Protein AF-A0A1E1W643-F1 (afdb_monomer_lite)

Organism: Pectinophora gossypiella (NCBI:txid13191)

Radius of gyration: 30.02 Å; chains: 1; bounding box: 104×53×62 Å

pLDDT: mean 80.23, std 20.58, range [26.25, 98.81]

Structure (mmCIF, N/CA/C/O backbone):
data_AF-A0A1E1W643-F1
#
_entry.id   AF-A0A1E1W643-F1
#
loop_
_atom_site.group_PDB
_atom_site.id
_atom_site.type_symbol
_atom_site.label_atom_id
_atom_site.label_alt_id
_atom_site.label_comp_id
_atom_site.label_asym_id
_atom_site.label_entity_id
_atom_site.label_seq_id
_atom_site.pdbx_PDB_ins_code
_atom_site.Cartn_x
_atom_site.Cartn_y
_atom_site.Cartn_z
_atom_site.occupancy
_atom_site.B_iso_or_equiv
_atom_site.auth_seq_id
_atom_site.auth_comp_id
_atom_site.auth_asym_id
_atom_site.auth_atom_id
_atom_site.pdbx_PDB_model_num
ATOM 1 N N . ASP A 1 1 ? 36.097 -15.805 -42.726 1.00 44.22 1 ASP A N 1
ATOM 2 C CA . ASP A 1 1 ? 37.168 -16.412 -41.909 1.00 44.22 1 ASP A CA 1
ATOM 3 C C . ASP A 1 1 ? 37.050 -15.956 -40.469 1.00 44.22 1 ASP A C 1
ATOM 5 O O . ASP A 1 1 ? 37.428 -14.843 -40.125 1.00 44.22 1 ASP A O 1
ATOM 9 N N . GLY A 1 2 ? 36.345 -16.757 -39.669 1.00 66.25 2 GLY A N 1
ATOM 10 C CA . GLY A 1 2 ? 35.825 -16.340 -38.369 1.00 66.25 2 GLY A CA 1
ATOM 11 C C . GLY A 1 2 ? 36.857 -16.498 -37.264 1.00 66.25 2 GLY A C 1
ATOM 12 O O . GLY A 1 2 ? 37.273 -17.611 -36.954 1.00 66.25 2 GLY A O 1
ATOM 13 N N . PHE A 1 3 ? 37.247 -15.391 -36.643 1.00 76.75 3 PHE A N 1
ATOM 14 C CA . PHE A 1 3 ? 37.913 -15.450 -35.351 1.00 76.75 3 PHE A CA 1
ATOM 15 C C . PHE A 1 3 ? 36.892 -15.784 -34.260 1.00 76.75 3 PHE A C 1
ATOM 17 O O . PHE A 1 3 ? 35.778 -15.256 -34.247 1.00 76.75 3 PHE A O 1
ATOM 24 N N . TYR A 1 4 ? 37.285 -16.630 -33.315 1.00 79.50 4 TYR A N 1
ATOM 25 C CA . TYR A 1 4 ? 36.466 -17.003 -32.168 1.00 79.50 4 TYR A CA 1
ATOM 26 C C . TYR A 1 4 ? 36.855 -16.140 -30.974 1.00 79.50 4 TYR A C 1
ATOM 28 O O . TYR A 1 4 ? 38.038 -15.990 -30.673 1.00 79.50 4 TYR A O 1
ATOM 36 N N . HIS A 1 5 ? 35.867 -15.575 -30.293 1.00 80.25 5 HIS A N 1
ATOM 37 C CA . HIS A 1 5 ? 36.088 -14.706 -29.145 1.00 80.25 5 HIS A CA 1
ATOM 38 C C . HIS A 1 5 ? 35.691 -15.456 -27.877 1.00 80.25 5 HIS A C 1
ATOM 40 O O . HIS A 1 5 ? 34.557 -15.921 -27.767 1.00 80.25 5 HIS A O 1
ATOM 46 N N . LEU A 1 6 ? 36.612 -15.570 -26.922 1.00 79.56 6 LEU A N 1
ATOM 47 C CA . LEU A 1 6 ? 36.316 -16.064 -25.580 1.00 79.56 6 LEU A CA 1
ATOM 48 C C . LEU A 1 6 ? 36.369 -14.900 -24.605 1.00 79.56 6 LEU A C 1
ATOM 50 O O . LEU A 1 6 ? 37.399 -14.235 -24.509 1.00 79.56 6 LEU A O 1
ATOM 54 N N . PHE A 1 7 ? 35.286 -14.672 -23.873 1.00 80.12 7 PHE A N 1
ATOM 55 C CA . PHE A 1 7 ? 35.325 -13.791 -22.715 1.00 80.12 7 PHE A CA 1
ATOM 56 C C . PHE A 1 7 ? 35.733 -14.606 -21.490 1.00 80.12 7 PHE A C 1
ATOM 58 O O . PHE A 1 7 ? 34.976 -15.468 -21.045 1.00 80.12 7 PHE A O 1
ATOM 65 N N . ASP A 1 8 ? 36.919 -14.331 -20.956 1.00 71.75 8 ASP A N 1
ATOM 66 C CA . ASP A 1 8 ? 37.359 -14.886 -19.680 1.00 71.75 8 ASP A CA 1
ATOM 67 C C . ASP A 1 8 ? 36.851 -13.948 -18.562 1.00 71.75 8 ASP A C 1
ATOM 69 O O . ASP A 1 8 ? 37.285 -12.791 -18.491 1.00 71.75 8 ASP A O 1
ATOM 73 N N . PRO A 1 9 ? 35.911 -14.388 -17.699 1.00 63.81 9 PRO A N 1
ATOM 74 C CA . PRO A 1 9 ? 35.502 -13.602 -16.539 1.00 63.81 9 PRO A CA 1
ATOM 75 C C . PRO A 1 9 ? 36.651 -13.527 -15.521 1.00 63.81 9 PRO A C 1
ATOM 77 O O . PRO A 1 9 ? 37.613 -14.289 -15.607 1.00 63.81 9 PRO A O 1
ATOM 80 N N . TYR A 1 10 ? 36.542 -12.624 -14.539 1.00 61.66 10 TYR A N 1
ATOM 81 C CA . TYR A 1 10 ? 37.538 -12.468 -13.472 1.00 61.66 10 TYR A CA 1
ATOM 82 C C . TYR A 1 10 ? 37.995 -13.816 -12.908 1.00 61.66 10 TYR A C 1
ATOM 84 O O . TYR A 1 10 ? 37.166 -14.694 -12.637 1.00 61.66 10 TYR A O 1
ATOM 92 N N . ALA A 1 11 ? 39.305 -13.955 -12.692 1.00 56.81 11 ALA A N 1
ATOM 93 C CA . ALA A 1 11 ? 39.832 -15.099 -11.969 1.00 56.81 11 ALA A CA 1
ATOM 94 C C . ALA A 1 11 ? 39.108 -15.209 -10.611 1.00 56.81 11 ALA A C 1
ATOM 96 O O . ALA A 1 11 ? 38.920 -14.189 -9.937 1.00 56.81 11 ALA A O 1
ATOM 97 N N . PRO A 1 12 ? 38.653 -16.410 -10.206 1.00 51.91 12 PRO A N 1
ATOM 98 C CA . PRO A 1 12 ? 38.081 -16.583 -8.880 1.00 51.91 12 PRO A CA 1
ATOM 99 C C . PRO A 1 12 ? 39.115 -16.136 -7.835 1.00 51.91 12 PRO A C 1
ATOM 101 O O . PRO A 1 12 ? 40.306 -16.406 -8.025 1.00 51.91 12 PRO A O 1
ATOM 104 N N . PRO A 1 13 ? 38.694 -15.447 -6.759 1.00 48.62 13 PRO A N 1
ATOM 105 C CA . PRO A 1 13 ? 39.623 -15.007 -5.729 1.00 48.62 13 PRO A CA 1
ATOM 106 C C . PRO A 1 13 ? 40.411 -16.217 -5.193 1.00 48.62 13 PRO A C 1
ATOM 108 O O . PRO A 1 13 ? 39.816 -17.286 -5.015 1.00 48.62 13 PRO A O 1
ATOM 111 N N . PRO A 1 14 ? 41.731 -16.090 -4.967 1.00 55.53 14 PRO A N 1
ATOM 112 C CA . PRO A 1 14 ? 42.546 -17.164 -4.424 1.00 55.53 14 PRO A CA 1
ATOM 113 C C . PRO A 1 14 ? 41.982 -17.623 -3.079 1.00 55.53 14 PRO A C 1
ATOM 115 O O . PRO A 1 14 ? 41.661 -16.803 -2.222 1.00 55.53 14 PRO A O 1
ATOM 118 N N . GLU A 1 15 ? 41.901 -18.936 -2.879 1.00 53.50 15 GLU A N 1
ATOM 119 C CA . GLU A 1 15 ? 41.430 -19.527 -1.618 1.00 53.50 15 GLU A CA 1
ATOM 120 C C . GLU A 1 15 ? 42.403 -19.264 -0.445 1.00 53.50 15 GLU A C 1
ATOM 122 O O . GLU A 1 15 ? 42.010 -19.369 0.713 1.00 53.50 15 GLU A O 1
ATOM 127 N N . ASP A 1 16 ? 43.652 -18.865 -0.736 1.00 64.62 16 ASP A N 1
ATOM 128 C CA . ASP A 1 16 ? 44.681 -18.497 0.246 1.00 64.62 16 ASP A CA 1
ATOM 129 C C . ASP A 1 16 ? 44.949 -16.971 0.245 1.00 64.62 16 ASP A C 1
ATOM 131 O O . ASP A 1 16 ? 45.437 -16.429 -0.758 1.00 64.62 16 ASP A O 1
ATOM 135 N N . PRO A 1 17 ? 44.729 -16.266 1.373 1.00 51.91 17 PRO A N 1
ATOM 136 C CA . PRO A 1 17 ? 45.036 -14.841 1.529 1.00 51.91 17 PRO A CA 1
ATOM 137 C C . PRO A 1 17 ? 46.489 -14.461 1.191 1.00 51.91 17 PRO A C 1
ATOM 139 O O . PRO A 1 17 ? 46.752 -13.345 0.740 1.00 51.91 17 PRO A O 1
ATOM 142 N N . LYS A 1 18 ? 47.454 -15.378 1.362 1.00 58.06 18 LYS A N 1
ATOM 143 C CA . LYS A 1 18 ? 48.870 -15.131 1.031 1.00 58.06 18 LYS A CA 1
ATOM 144 C C . LYS A 1 18 ? 49.140 -15.146 -0.476 1.00 58.06 18 LYS A C 1
ATOM 146 O O . LYS A 1 18 ? 50.116 -14.541 -0.924 1.00 58.06 18 LYS A O 1
ATOM 151 N N . ALA A 1 19 ? 48.290 -15.810 -1.262 1.00 55.81 19 ALA A N 1
ATOM 152 C CA . ALA A 1 19 ? 48.378 -15.824 -2.719 1.00 55.81 19 ALA A CA 1
ATOM 153 C C . ALA A 1 19 ? 47.839 -14.521 -3.335 1.00 55.81 19 ALA A C 1
ATOM 155 O O . ALA A 1 19 ? 48.424 -14.027 -4.300 1.00 55.81 19 ALA A O 1
ATOM 156 N N . GLN A 1 20 ? 46.810 -13.913 -2.730 1.00 54.91 20 GLN A N 1
ATOM 157 C CA . GLN A 1 20 ? 46.286 -12.604 -3.142 1.00 54.91 20 GLN A CA 1
ATOM 158 C C . GLN A 1 20 ? 47.345 -11.499 -2.986 1.00 54.91 20 GLN A C 1
ATOM 160 O O . GLN A 1 20 ? 47.616 -10.770 -3.934 1.00 54.91 20 GLN A O 1
ATOM 165 N N . ALA A 1 21 ? 48.070 -11.473 -1.860 1.00 56.88 21 ALA A N 1
ATOM 166 C CA . ALA A 1 21 ? 49.143 -10.498 -1.625 1.00 56.88 21 ALA A CA 1
ATOM 167 C C . ALA A 1 21 ? 50.326 -10.604 -2.616 1.00 56.88 21 ALA A C 1
ATOM 169 O O . ALA A 1 21 ? 51.049 -9.631 -2.837 1.00 56.88 21 ALA A O 1
ATOM 170 N N . LYS A 1 22 ? 50.548 -11.783 -3.219 1.00 55.34 22 LYS A N 1
ATOM 171 C CA . LYS A 1 22 ? 51.541 -11.974 -4.292 1.00 55.34 22 LYS A CA 1
ATOM 172 C C . LYS A 1 22 ? 51.031 -11.486 -5.650 1.00 55.34 22 LYS A C 1
ATOM 174 O O . LYS A 1 22 ? 51.818 -10.924 -6.406 1.00 55.34 22 LYS A O 1
ATOM 179 N N . LEU A 1 23 ? 49.746 -11.687 -5.947 1.00 56.00 23 LEU A N 1
ATOM 180 C CA . LEU A 1 23 ? 49.088 -11.187 -7.160 1.00 56.00 23 LEU A CA 1
ATOM 181 C C . LEU A 1 23 ? 49.020 -9.655 -7.177 1.00 56.00 23 LEU A C 1
ATOM 183 O O . LEU A 1 23 ? 49.352 -9.049 -8.192 1.00 56.00 23 LEU A O 1
ATOM 187 N N . ASP A 1 24 ? 48.705 -9.040 -6.037 1.00 55.34 24 ASP A N 1
ATOM 188 C CA . ASP A 1 24 ? 48.636 -7.581 -5.902 1.00 55.34 24 ASP A CA 1
ATOM 189 C C . ASP A 1 24 ? 50.022 -6.925 -6.069 1.00 55.34 24 ASP A C 1
ATOM 191 O O . ASP A 1 24 ? 50.149 -5.885 -6.715 1.00 55.34 24 ASP A O 1
ATOM 195 N N . LYS A 1 25 ? 51.090 -7.575 -5.576 1.00 54.38 25 LYS A N 1
ATOM 196 C CA . LYS A 1 25 ? 52.481 -7.138 -5.810 1.00 54.38 25 LYS A CA 1
ATOM 197 C C . LYS A 1 25 ? 52.925 -7.291 -7.267 1.00 54.38 25 LYS A C 1
ATOM 199 O O . LYS A 1 25 ? 53.657 -6.441 -7.762 1.00 54.38 25 LYS A O 1
ATOM 204 N N . ALA A 1 26 ? 52.503 -8.355 -7.953 1.00 52.75 26 ALA A N 1
ATOM 205 C CA . ALA A 1 26 ? 52.848 -8.576 -9.358 1.00 52.75 26 ALA A CA 1
ATOM 206 C C . ALA A 1 26 ? 52.145 -7.575 -10.294 1.00 52.75 26 ALA A C 1
ATOM 208 O O . ALA A 1 26 ? 52.757 -7.120 -11.254 1.00 52.75 26 ALA A O 1
ATOM 209 N N . ALA A 1 27 ? 50.902 -7.191 -9.983 1.00 51.94 27 ALA A N 1
ATOM 210 C CA . ALA A 1 27 ? 50.160 -6.180 -10.735 1.00 51.94 27 ALA A CA 1
ATOM 211 C C . ALA A 1 27 ? 50.755 -4.764 -10.586 1.00 51.94 27 ALA A C 1
ATOM 213 O O . ALA A 1 27 ? 50.727 -3.990 -11.536 1.00 51.94 27 ALA A O 1
ATOM 214 N N . GLN A 1 28 ? 51.348 -4.440 -9.429 1.00 47.69 28 GLN A N 1
ATOM 215 C CA . GLN A 1 28 ? 52.040 -3.159 -9.219 1.00 47.69 28 GLN A CA 1
ATOM 216 C C . GLN A 1 28 ? 53.379 -3.061 -9.964 1.00 47.69 28 GLN A C 1
ATOM 218 O O . GLN A 1 28 ? 53.749 -1.975 -10.396 1.00 47.69 28 GLN A O 1
ATOM 223 N N . MET A 1 29 ? 54.095 -4.174 -10.166 1.00 45.16 29 MET A N 1
ATOM 224 C CA . MET A 1 29 ? 55.372 -4.162 -10.900 1.00 45.16 29 MET A CA 1
ATOM 225 C C . MET A 1 29 ? 55.193 -4.002 -12.419 1.00 45.16 29 MET A C 1
ATOM 227 O O . MET A 1 29 ? 56.068 -3.445 -13.075 1.00 45.16 29 MET A O 1
ATOM 231 N N . THR A 1 30 ? 54.065 -4.444 -12.986 1.00 45.22 30 THR A N 1
ATOM 232 C CA . THR A 1 30 ? 53.795 -4.314 -14.430 1.00 45.22 30 THR A CA 1
ATOM 233 C C . THR A 1 30 ? 53.451 -2.891 -14.879 1.00 45.22 30 THR A C 1
ATOM 235 O O . THR A 1 30 ? 53.622 -2.582 -16.056 1.00 45.22 30 THR A O 1
ATOM 238 N N . ASP A 1 31 ? 53.016 -2.014 -13.969 1.00 39.12 31 ASP A N 1
ATOM 239 C CA . ASP A 1 31 ? 52.722 -0.613 -14.302 1.00 39.12 31 ASP A CA 1
ATOM 240 C C . ASP A 1 31 ? 53.993 0.261 -14.347 1.00 39.12 31 ASP A C 1
ATOM 242 O O . ASP A 1 31 ? 54.067 1.185 -15.164 1.00 39.12 31 ASP A O 1
ATOM 246 N N . ASP A 1 32 ? 55.028 -0.063 -13.560 1.00 36.59 32 ASP A N 1
ATOM 247 C CA . ASP A 1 32 ? 56.282 0.710 -13.506 1.00 36.59 32 ASP A CA 1
ATOM 248 C C . ASP A 1 32 ? 57.218 0.460 -14.709 1.00 36.59 32 ASP A C 1
ATOM 250 O O . ASP A 1 32 ? 57.931 1.373 -15.133 1.00 36.59 32 ASP A O 1
ATOM 254 N N . GLU A 1 33 ? 57.176 -0.718 -15.346 1.00 34.72 33 GLU A N 1
ATOM 255 C CA . GLU A 1 33 ? 57.977 -0.998 -16.556 1.00 34.72 33 GLU A CA 1
ATOM 256 C C . GLU A 1 33 ? 57.458 -0.277 -17.817 1.00 34.72 33 GLU A C 1
ATOM 258 O O . GLU A 1 33 ? 58.178 -0.150 -18.807 1.00 34.72 33 GLU A O 1
ATOM 263 N N . SER A 1 34 ? 56.243 0.285 -17.788 1.00 36.56 34 SER A N 1
ATOM 264 C CA . SER A 1 34 ? 55.671 1.011 -18.933 1.00 36.56 34 SER A CA 1
ATOM 265 C C . SER A 1 34 ? 56.217 2.439 -19.127 1.00 36.56 34 SER A C 1
ATOM 267 O O . SER A 1 34 ? 55.858 3.108 -20.099 1.00 36.56 34 SER A O 1
ATOM 269 N N . LYS A 1 35 ? 57.108 2.920 -18.241 1.00 37.25 35 LYS A N 1
ATOM 270 C CA . LYS A 1 35 ? 57.631 4.302 -18.267 1.00 37.25 35 LYS A CA 1
ATOM 271 C C . LYS A 1 35 ? 59.120 4.478 -18.562 1.00 37.25 35 LYS A C 1
ATOM 273 O O . LYS A 1 35 ? 59.568 5.623 -18.621 1.00 37.25 35 LYS A O 1
ATOM 278 N N . SER A 1 36 ? 59.889 3.430 -18.852 1.00 34.31 36 SER A N 1
ATOM 279 C CA . SER A 1 36 ? 61.284 3.618 -19.270 1.00 34.31 36 SER A CA 1
ATOM 280 C C . SER A 1 36 ? 61.704 2.674 -20.391 1.00 34.31 36 SER A C 1
ATOM 282 O O . SER A 1 36 ? 61.936 1.499 -20.142 1.00 34.31 36 SER A O 1
ATOM 284 N N . GLN A 1 37 ? 61.825 3.221 -21.605 1.00 30.08 37 GLN A N 1
ATOM 285 C CA . GLN A 1 37 ? 62.943 3.050 -22.554 1.00 30.08 37 GLN A CA 1
ATOM 286 C C . GLN A 1 37 ? 62.498 3.401 -23.987 1.00 30.08 37 GLN A C 1
ATOM 28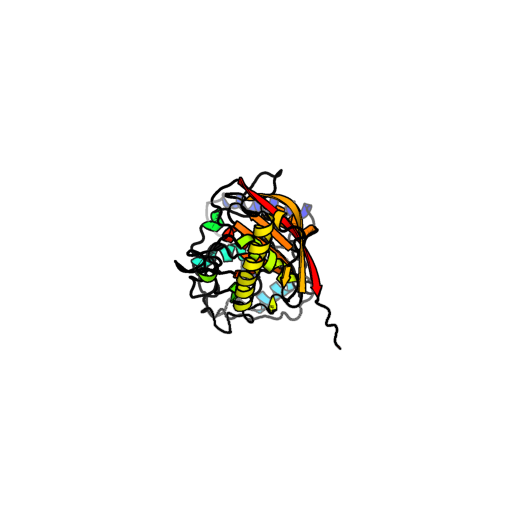8 O O . GLN A 1 37 ? 61.959 2.590 -24.734 1.00 30.08 37 GLN A O 1
ATOM 293 N N . LYS A 1 38 ? 62.773 4.653 -24.374 1.00 31.45 38 LYS A N 1
ATOM 294 C CA . LYS A 1 38 ? 63.128 5.040 -25.746 1.00 31.45 38 LYS A CA 1
ATOM 295 C C . LYS A 1 38 ? 64.644 4.862 -25.879 1.00 31.45 38 LYS A C 1
ATOM 297 O O . LYS A 1 38 ? 65.334 5.488 -25.084 1.00 31.45 38 LYS A O 1
ATOM 302 N N . SER A 1 39 ? 65.109 4.100 -26.874 1.00 27.08 39 SER A N 1
ATOM 303 C CA . SER A 1 39 ? 66.171 4.471 -27.840 1.00 27.08 39 SER A CA 1
ATOM 304 C C . SER A 1 39 ? 66.866 3.246 -28.462 1.00 27.08 39 SER A C 1
ATOM 306 O O . SER A 1 39 ? 67.393 2.400 -27.747 1.00 27.08 39 SER A O 1
ATOM 308 N N . ASP A 1 40 ? 66.911 3.271 -29.795 1.00 28.44 40 ASP A N 1
ATOM 309 C CA . ASP A 1 40 ? 68.031 2.916 -30.680 1.00 28.44 40 ASP A CA 1
ATOM 310 C C . ASP A 1 40 ? 68.404 1.452 -31.018 1.00 28.44 40 ASP A C 1
ATOM 312 O O . ASP A 1 40 ? 69.032 0.714 -30.269 1.00 28.44 40 ASP A O 1
ATOM 316 N N . THR A 1 41 ? 68.022 1.121 -32.262 1.00 28.89 41 THR A N 1
ATOM 317 C CA . THR A 1 41 ? 68.797 0.568 -33.397 1.00 28.89 41 THR A CA 1
ATOM 318 C C . THR A 1 41 ? 69.749 -0.630 -33.250 1.00 28.89 41 THR A C 1
ATOM 320 O O . THR A 1 41 ? 70.786 -0.582 -32.603 1.00 28.89 41 THR A O 1
ATOM 323 N N . ASP A 1 42 ? 69.468 -1.582 -34.147 1.00 27.84 42 ASP A N 1
ATOM 324 C CA . ASP A 1 42 ? 70.368 -2.214 -35.125 1.00 27.84 42 ASP A CA 1
ATOM 325 C C . ASP A 1 42 ? 70.736 -3.705 -35.004 1.00 27.84 42 ASP A C 1
ATOM 327 O O . ASP A 1 42 ? 70.802 -4.339 -33.958 1.00 27.84 42 ASP A O 1
ATOM 331 N N . SER A 1 43 ? 70.891 -4.249 -36.205 1.00 30.47 43 SER A N 1
ATOM 332 C CA . SER A 1 43 ? 70.914 -5.629 -36.677 1.00 30.47 43 SER A CA 1
ATOM 333 C C . SER A 1 43 ? 72.113 -6.504 -36.262 1.00 30.47 43 SER A C 1
ATOM 335 O O . SER A 1 43 ? 73.252 -6.048 -36.238 1.00 30.47 43 SER A O 1
ATOM 337 N N . LYS A 1 44 ? 71.877 -7.822 -36.086 1.00 28.17 44 LYS A N 1
ATOM 338 C CA . LYS A 1 44 ? 72.547 -8.931 -36.822 1.00 28.17 44 LYS A CA 1
ATOM 339 C C . LYS A 1 44 ? 72.145 -10.331 -36.327 1.00 28.17 44 LYS A C 1
ATOM 341 O O . LYS A 1 44 ? 71.853 -10.566 -35.162 1.00 28.17 44 LYS A O 1
ATOM 346 N N . ALA A 1 45 ? 72.144 -11.264 -37.276 1.00 29.83 45 ALA A N 1
ATOM 347 C CA . ALA A 1 45 ? 71.749 -12.664 -37.160 1.00 29.83 45 ALA A CA 1
ATOM 348 C C . ALA A 1 45 ? 72.850 -13.582 -36.591 1.00 29.83 45 ALA A C 1
ATOM 350 O O . ALA A 1 45 ? 74.009 -13.401 -36.945 1.00 29.83 45 ALA A O 1
ATOM 351 N N . ALA A 1 46 ? 72.470 -14.646 -35.861 1.00 28.02 46 ALA A N 1
ATOM 352 C CA . ALA A 1 46 ? 72.991 -16.015 -36.047 1.00 28.02 46 ALA A CA 1
ATOM 353 C C . ALA A 1 46 ? 72.284 -17.077 -35.164 1.00 28.02 46 ALA A C 1
ATOM 355 O O . ALA A 1 46 ? 72.124 -16.933 -33.960 1.00 28.02 46 ALA A O 1
ATOM 356 N N . LYS A 1 47 ? 71.902 -18.164 -35.849 1.00 27.45 47 LYS A N 1
ATOM 357 C CA . LYS A 1 47 ? 71.544 -19.550 -35.470 1.00 27.45 47 LYS A CA 1
ATOM 358 C C . LYS A 1 47 ? 71.862 -20.066 -34.047 1.00 27.45 47 LYS A C 1
ATOM 360 O O . LYS A 1 47 ? 72.993 -19.978 -33.591 1.00 27.45 47 LYS A O 1
ATOM 365 N N . GLY A 1 48 ? 70.944 -20.881 -33.504 1.00 26.25 48 GLY A N 1
ATOM 366 C CA . GLY A 1 48 ? 71.269 -21.925 -32.514 1.00 26.25 48 GLY A CA 1
ATOM 367 C C . GLY A 1 48 ? 70.056 -22.553 -31.815 1.00 26.25 48 GLY A C 1
ATOM 368 O O . GLY A 1 48 ? 69.359 -21.894 -31.061 1.00 26.25 48 GLY A O 1
ATOM 369 N N . LYS A 1 49 ? 69.789 -23.837 -32.075 1.00 29.53 49 LYS A N 1
ATOM 370 C CA . LYS A 1 49 ? 68.662 -24.644 -31.562 1.00 29.53 49 LYS A CA 1
ATOM 371 C C . LYS A 1 49 ? 68.728 -24.873 -30.040 1.00 29.53 49 LYS A C 1
ATOM 373 O O . LYS A 1 49 ? 69.775 -25.281 -29.561 1.00 29.53 49 LYS A O 1
ATOM 378 N N . SER A 1 50 ? 67.582 -24.848 -29.345 1.00 28.30 50 SER A N 1
ATOM 379 C CA . SER A 1 50 ? 67.090 -26.012 -28.575 1.00 28.30 50 SER A CA 1
ATOM 380 C C . SER A 1 50 ? 65.635 -25.823 -28.118 1.00 28.30 50 SER A C 1
ATOM 382 O O . SER A 1 50 ? 65.300 -24.881 -27.404 1.00 28.30 50 SER A O 1
ATOM 384 N N . LYS A 1 51 ? 64.746 -26.726 -28.553 1.00 35.53 51 LYS A N 1
ATOM 385 C CA . LYS A 1 51 ? 63.324 -26.762 -28.183 1.00 35.53 51 LYS A CA 1
ATOM 386 C C . LYS A 1 51 ? 63.178 -27.266 -26.740 1.00 35.53 51 LYS A C 1
ATOM 388 O O . LYS A 1 51 ? 63.183 -28.473 -26.519 1.00 35.53 51 LYS A O 1
ATOM 393 N N . LYS A 1 52 ? 62.953 -26.371 -25.775 1.00 30.28 52 LYS A N 1
ATOM 394 C CA . LYS A 1 52 ? 62.268 -26.721 -24.519 1.00 30.28 52 LYS A CA 1
ATOM 395 C C . LYS A 1 52 ? 60.786 -26.386 -24.683 1.00 30.28 52 LYS A C 1
ATOM 397 O O . LYS A 1 52 ? 60.424 -25.219 -24.786 1.00 30.28 52 LYS A O 1
ATOM 402 N N . LYS A 1 53 ? 59.931 -27.416 -24.736 1.00 30.58 53 LYS A N 1
ATOM 403 C CA . LYS A 1 53 ? 58.475 -27.278 -24.568 1.00 30.58 53 LYS A CA 1
ATOM 404 C C . LYS A 1 53 ? 58.228 -26.743 -23.156 1.00 30.58 53 LYS A C 1
ATOM 406 O O . LYS A 1 53 ? 58.161 -27.509 -22.201 1.00 30.58 53 LYS A O 1
ATOM 411 N N . ILE A 1 54 ? 58.139 -25.426 -23.023 1.00 29.80 54 ILE A N 1
ATOM 412 C CA . ILE A 1 54 ? 57.581 -24.797 -21.834 1.00 29.80 54 ILE A CA 1
ATOM 413 C C . ILE A 1 54 ? 56.067 -24.877 -22.023 1.00 29.80 54 ILE A C 1
ATOM 415 O O . ILE A 1 54 ? 55.507 -24.182 -22.868 1.00 29.80 54 ILE A O 1
ATOM 419 N N . ASN A 1 55 ? 55.410 -25.768 -21.278 1.00 32.81 55 ASN A N 1
ATOM 420 C CA . ASN A 1 55 ? 53.965 -25.698 -21.070 1.00 32.81 55 ASN A CA 1
ATOM 421 C C . ASN A 1 55 ? 53.682 -24.407 -20.289 1.00 32.81 55 ASN A C 1
ATOM 423 O O . ASN A 1 55 ? 53.577 -24.424 -19.065 1.00 32.81 55 ASN A O 1
ATOM 427 N N . MET A 1 56 ? 53.614 -23.271 -20.986 1.00 30.48 56 MET A N 1
ATOM 428 C CA . MET A 1 56 ? 53.106 -22.040 -20.398 1.00 30.48 56 MET A CA 1
ATOM 429 C C . MET A 1 56 ? 51.597 -22.201 -20.241 1.00 30.48 56 MET A C 1
ATOM 431 O O . MET A 1 56 ? 50.830 -22.090 -21.196 1.00 30.48 56 MET A O 1
ATOM 435 N N . ILE A 1 57 ? 51.173 -22.496 -19.016 1.00 39.91 57 ILE A N 1
ATOM 436 C CA . ILE A 1 57 ? 49.825 -22.176 -18.563 1.00 39.91 57 ILE A CA 1
ATOM 437 C C . ILE A 1 57 ? 49.766 -20.650 -18.584 1.00 39.91 57 ILE A C 1
ATOM 439 O O . ILE A 1 57 ? 50.323 -20.010 -17.698 1.00 39.91 57 ILE A O 1
ATOM 443 N N . THR A 1 58 ? 49.170 -20.055 -19.618 1.00 42.97 58 THR A N 1
ATOM 444 C CA . THR A 1 58 ? 48.896 -18.615 -19.615 1.00 42.97 58 THR A CA 1
ATOM 445 C C . THR A 1 58 ? 47.887 -18.358 -18.493 1.00 42.97 58 THR A C 1
ATOM 447 O O . THR A 1 58 ? 46.758 -18.869 -18.589 1.00 42.97 58 THR A O 1
ATOM 450 N N . PRO A 1 59 ? 48.271 -17.647 -17.416 1.00 49.69 59 PRO A N 1
ATOM 451 C CA . PRO A 1 59 ? 47.365 -17.366 -16.314 1.00 49.69 59 PRO A CA 1
ATOM 452 C C . PRO A 1 59 ? 46.152 -16.607 -16.851 1.00 49.69 59 PRO A C 1
ATOM 454 O O . PRO A 1 59 ? 46.288 -15.773 -17.747 1.00 49.69 59 PRO A O 1
ATOM 457 N N . VAL A 1 60 ? 44.959 -16.907 -16.336 1.00 54.66 60 VAL A N 1
ATOM 458 C CA . VAL A 1 60 ? 43.810 -16.009 -16.514 1.00 54.66 60 VAL A CA 1
ATOM 459 C C . VAL A 1 60 ? 44.232 -14.676 -15.897 1.00 54.66 60 VAL A C 1
ATOM 461 O O . VAL A 1 60 ? 44.664 -14.655 -14.744 1.00 54.66 60 VAL A O 1
ATOM 464 N N . GLY A 1 61 ? 44.219 -13.602 -16.685 1.00 55.66 61 GLY A N 1
ATOM 465 C CA . GLY A 1 61 ? 44.630 -12.286 -16.205 1.00 55.66 61 GLY A CA 1
ATOM 466 C C . GLY A 1 61 ? 43.799 -11.848 -14.989 1.00 55.66 61 GLY A C 1
ATOM 467 O O . GLY A 1 61 ? 42.677 -12.324 -14.803 1.00 55.66 61 GLY A O 1
ATOM 468 N N . PRO A 1 62 ? 44.313 -10.925 -14.158 1.00 52.81 62 PRO A N 1
ATOM 469 C CA . PRO A 1 62 ? 43.585 -10.411 -12.993 1.00 52.81 62 PRO A CA 1
ATOM 470 C C . PRO A 1 62 ? 42.323 -9.612 -13.375 1.00 52.81 62 PRO A C 1
ATOM 472 O O . PRO A 1 62 ? 41.498 -9.296 -12.521 1.00 52.81 62 PRO A O 1
ATOM 475 N N . VAL A 1 63 ? 42.158 -9.298 -14.660 1.00 54.53 63 VAL A N 1
ATOM 476 C CA . VAL A 1 63 ? 41.057 -8.518 -15.223 1.00 54.53 63 VAL A CA 1
ATOM 477 C C . VAL A 1 63 ? 40.281 -9.349 -16.240 1.00 54.53 63 VAL A C 1
ATOM 479 O O . VAL A 1 63 ? 40.866 -10.118 -17.002 1.00 54.53 63 VAL A O 1
ATOM 482 N N . ALA A 1 64 ? 38.957 -9.187 -16.255 1.00 69.19 64 ALA A N 1
ATOM 483 C CA . ALA A 1 64 ? 38.113 -9.810 -17.266 1.00 69.19 64 ALA A CA 1
ATOM 484 C C . ALA A 1 64 ? 38.471 -9.275 -18.662 1.00 69.19 64 ALA A C 1
ATOM 486 O O . ALA A 1 64 ? 38.687 -8.072 -18.833 1.00 69.19 64 ALA A O 1
ATOM 487 N N . GLY A 1 65 ? 38.528 -10.155 -19.660 1.00 73.31 65 GLY A N 1
ATOM 488 C CA . GLY A 1 65 ? 39.038 -9.788 -20.977 1.00 73.31 65 GLY A CA 1
ATOM 489 C C . GLY A 1 65 ? 38.561 -10.699 -22.098 1.00 73.31 65 GLY A C 1
ATOM 490 O O . GLY A 1 65 ? 38.144 -11.835 -21.881 1.00 73.31 65 GLY A O 1
ATOM 491 N N . TRP A 1 66 ? 38.633 -10.175 -23.318 1.00 79.12 66 TRP A N 1
ATOM 492 C CA . TRP A 1 66 ? 38.356 -10.930 -24.533 1.00 79.12 66 TRP A CA 1
ATOM 493 C C . TRP A 1 66 ? 39.652 -11.488 -25.106 1.00 79.12 66 TRP A C 1
ATOM 495 O O . TRP A 1 66 ? 40.591 -10.739 -25.370 1.00 79.12 66 TRP A O 1
ATOM 505 N N . THR A 1 67 ? 39.684 -12.796 -25.341 1.00 81.00 67 THR A N 1
ATOM 506 C CA . THR A 1 67 ? 40.786 -13.464 -26.034 1.00 81.00 67 THR A CA 1
ATOM 507 C C . THR A 1 67 ? 40.328 -13.922 -27.409 1.00 81.00 67 THR A C 1
ATOM 509 O O . THR A 1 67 ? 39.285 -14.564 -27.556 1.00 81.00 67 THR A O 1
ATOM 512 N N . LEU A 1 68 ? 41.127 -13.585 -28.418 1.00 84.00 68 LEU A N 1
ATOM 513 C CA . LEU A 1 68 ? 40.870 -13.925 -29.808 1.00 84.00 68 LEU A CA 1
ATOM 514 C C . LEU A 1 68 ? 41.564 -15.239 -30.181 1.00 84.00 68 LEU A C 1
ATOM 516 O O . LEU A 1 68 ? 42.775 -15.383 -30.011 1.00 84.00 68 LEU A O 1
ATOM 520 N N . TYR A 1 69 ? 40.813 -16.169 -30.761 1.00 84.00 69 TYR A N 1
ATOM 521 C CA . TYR A 1 69 ? 41.305 -17.453 -31.245 1.00 84.00 69 TYR A CA 1
ATOM 522 C C . TYR A 1 69 ? 41.118 -17.575 -32.753 1.00 84.00 69 TYR A C 1
ATOM 524 O O . TYR A 1 69 ? 40.083 -17.213 -33.310 1.00 84.00 69 TYR A O 1
ATOM 532 N N . ARG A 1 70 ? 42.136 -18.123 -33.420 1.00 83.94 70 ARG A N 1
ATOM 533 C CA . ARG A 1 70 ? 42.137 -18.332 -34.877 1.00 83.94 70 ARG A CA 1
ATOM 534 C C . ARG A 1 70 ? 41.438 -19.625 -35.309 1.00 83.94 70 ARG A C 1
ATOM 536 O O . ARG A 1 70 ? 41.177 -19.790 -36.492 1.00 83.94 70 ARG A O 1
ATOM 543 N N . SER A 1 71 ? 41.148 -20.532 -34.374 1.00 85.69 71 SER A N 1
ATOM 544 C CA . SER A 1 71 ? 40.418 -21.777 -34.634 1.00 85.69 71 SER A CA 1
ATOM 545 C C . SER A 1 71 ? 39.518 -22.163 -33.457 1.00 85.69 71 SER A C 1
ATOM 547 O O . SER A 1 71 ? 39.840 -21.877 -32.298 1.00 85.69 71 SER A O 1
ATOM 549 N N . ALA A 1 72 ? 38.408 -22.848 -33.753 1.00 80.19 72 ALA A N 1
ATOM 550 C CA . ALA A 1 72 ? 37.487 -23.394 -32.751 1.00 80.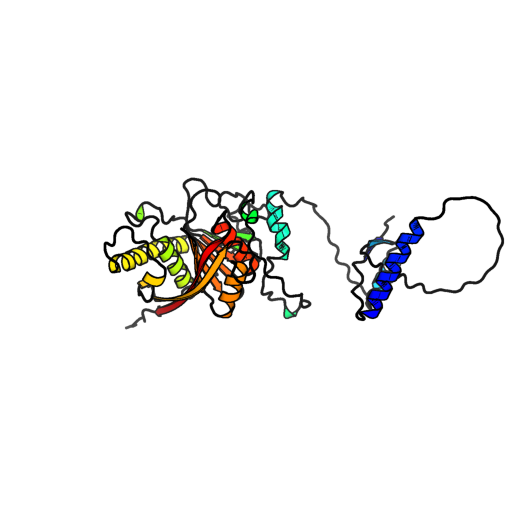19 72 ALA A CA 1
ATOM 551 C C . ALA A 1 72 ? 38.158 -24.442 -31.849 1.00 80.19 72 ALA A C 1
ATOM 553 O O . ALA A 1 72 ? 37.831 -24.559 -30.670 1.00 80.19 72 ALA A O 1
ATOM 554 N N . GLU A 1 73 ? 39.132 -25.178 -32.382 1.00 82.19 73 GLU A N 1
ATOM 555 C CA . GLU A 1 73 ? 39.935 -26.148 -31.631 1.00 82.19 73 GLU A CA 1
ATOM 556 C C . GLU A 1 73 ? 40.737 -25.451 -30.528 1.00 82.19 73 GLU A C 1
ATOM 558 O O . GLU A 1 73 ? 40.682 -25.860 -29.371 1.00 82.19 73 GLU A O 1
ATOM 563 N N . SER A 1 74 ? 41.393 -24.329 -30.852 1.00 82.25 74 SER A N 1
ATOM 564 C CA . SER A 1 74 ? 42.177 -23.551 -29.881 1.00 82.25 74 SER A CA 1
ATOM 565 C C . SER A 1 74 ? 41.299 -22.963 -28.769 1.00 82.25 74 SER A C 1
ATOM 567 O O . SER A 1 74 ? 41.696 -22.940 -27.603 1.00 82.25 74 SER A O 1
ATOM 569 N N . LEU A 1 75 ? 40.094 -22.511 -29.132 1.00 81.81 75 LEU A N 1
ATOM 570 C CA . LEU A 1 75 ? 39.073 -22.039 -28.195 1.00 81.81 75 LEU A CA 1
ATOM 571 C C . LEU A 1 75 ? 38.625 -23.172 -27.255 1.00 81.81 75 LEU A C 1
ATOM 573 O O . LEU A 1 75 ? 38.584 -23.005 -26.037 1.00 81.81 75 LEU A O 1
ATOM 577 N N . THR A 1 76 ? 38.319 -24.338 -27.822 1.00 79.44 76 THR A N 1
ATOM 578 C CA . THR A 1 76 ? 37.831 -25.508 -27.081 1.00 79.44 76 THR A CA 1
ATOM 579 C C . THR A 1 76 ? 38.895 -26.035 -26.120 1.00 79.44 76 THR A C 1
ATOM 581 O O . THR A 1 76 ? 38.591 -26.327 -24.964 1.00 79.44 76 THR A O 1
ATOM 584 N N . ASP A 1 77 ? 40.156 -26.086 -26.552 1.00 79.62 77 ASP A N 1
ATOM 585 C CA . ASP A 1 77 ? 41.289 -26.464 -25.708 1.00 79.62 77 ASP A CA 1
ATOM 586 C C . ASP A 1 77 ? 41.482 -25.502 -24.533 1.00 79.62 77 ASP A C 1
ATOM 588 O O . ASP A 1 77 ? 41.781 -25.942 -23.419 1.00 79.62 77 ASP A O 1
ATOM 592 N N . ARG A 1 78 ? 41.279 -24.193 -24.742 1.00 79.31 78 ARG A N 1
ATOM 593 C CA . ARG A 1 78 ? 41.290 -23.216 -23.645 1.00 79.31 78 ARG A CA 1
ATOM 594 C C . ARG A 1 78 ? 40.172 -23.501 -22.648 1.00 79.31 78 ARG A C 1
ATOM 596 O O . ARG A 1 78 ? 40.461 -23.605 -21.459 1.00 79.31 78 ARG A O 1
ATOM 603 N N . ILE A 1 79 ? 38.933 -23.659 -23.115 1.00 76.12 79 ILE A N 1
ATOM 604 C CA . ILE A 1 79 ? 37.767 -23.924 -22.255 1.00 76.12 79 ILE A CA 1
ATOM 605 C C . ILE A 1 79 ? 38.000 -25.189 -21.415 1.00 76.12 79 ILE A C 1
ATOM 607 O O . ILE A 1 79 ? 37.823 -25.161 -20.196 1.00 76.12 79 ILE A O 1
ATOM 611 N N . LYS A 1 80 ? 38.488 -26.269 -22.041 1.00 74.19 80 LYS A N 1
ATOM 612 C CA . LYS A 1 80 ? 38.816 -27.534 -21.364 1.00 74.19 80 LYS A CA 1
ATOM 613 C C . LYS A 1 80 ? 39.883 -27.377 -20.279 1.00 74.19 80 LYS A C 1
ATOM 615 O O . LYS A 1 80 ? 39.800 -28.042 -19.254 1.00 74.19 80 LYS A O 1
ATOM 620 N N . ARG A 1 81 ? 40.879 -26.507 -20.480 1.00 71.69 81 ARG A N 1
ATOM 621 C CA . ARG A 1 81 ? 41.929 -26.240 -19.478 1.00 71.69 81 ARG A CA 1
ATOM 622 C C . ARG A 1 81 ? 41.447 -25.366 -18.320 1.00 71.69 81 ARG A C 1
ATOM 624 O O . ARG A 1 81 ? 41.959 -25.513 -17.214 1.00 71.69 81 ARG A O 1
ATOM 631 N N . THR A 1 82 ? 40.503 -24.457 -18.560 1.00 67.62 82 THR A N 1
ATOM 632 C CA . THR A 1 82 ? 39.970 -23.555 -17.524 1.00 67.62 82 THR A CA 1
ATOM 633 C C . THR A 1 82 ? 39.010 -24.276 -16.573 1.00 67.62 82 THR A C 1
ATOM 635 O O . THR A 1 82 ? 38.990 -23.997 -15.373 1.00 67.62 82 THR A O 1
ATOM 638 N N . VAL A 1 83 ? 38.224 -25.233 -17.073 1.00 65.69 83 VAL A N 1
ATOM 639 C CA . VAL A 1 83 ? 37.279 -25.998 -16.251 1.00 65.69 83 VAL A CA 1
ATOM 640 C C . VAL A 1 83 ? 38.011 -27.178 -15.604 1.00 65.69 83 VAL A C 1
ATOM 642 O O . VAL A 1 83 ? 38.269 -28.185 -16.251 1.00 65.69 83 VAL A O 1
ATOM 645 N N . LYS A 1 84 ? 38.331 -27.067 -14.305 1.00 57.59 84 LYS A N 1
ATOM 646 C CA . LYS A 1 84 ? 39.122 -28.051 -13.527 1.00 57.59 84 LYS A CA 1
ATOM 647 C C . LYS A 1 84 ? 38.604 -29.507 -13.551 1.00 57.59 84 LYS A C 1
ATOM 649 O O . LYS A 1 84 ? 39.349 -30.399 -13.162 1.00 57.59 84 LYS A O 1
ATOM 654 N N . ASN A 1 85 ? 37.385 -29.766 -14.033 1.00 55.69 85 ASN A N 1
ATOM 655 C CA . ASN A 1 85 ? 36.752 -31.086 -14.023 1.00 55.69 85 ASN A CA 1
ATOM 656 C C . ASN A 1 85 ? 36.374 -31.554 -15.439 1.00 55.69 85 ASN A C 1
ATOM 658 O O . ASN A 1 85 ? 35.244 -31.342 -15.859 1.00 55.69 85 ASN A O 1
ATOM 662 N N . GLY A 1 86 ? 37.303 -32.199 -16.152 1.00 56.53 86 GLY A N 1
ATOM 663 C CA . GLY A 1 86 ? 37.034 -33.252 -17.151 1.00 56.53 86 GLY A CA 1
ATOM 664 C C . GLY A 1 86 ? 35.858 -33.093 -18.131 1.00 56.53 86 GLY A C 1
ATOM 665 O O . GLY A 1 86 ? 35.224 -34.093 -18.463 1.00 56.53 86 GLY A O 1
ATOM 666 N N . VAL A 1 87 ? 35.536 -31.883 -18.601 1.00 57.00 87 VAL A N 1
ATOM 667 C CA . VAL A 1 87 ? 34.441 -31.677 -19.565 1.00 57.00 87 VAL A CA 1
ATOM 668 C C . VAL A 1 87 ? 34.893 -32.158 -20.945 1.00 57.00 87 VAL A C 1
ATOM 670 O O . VAL A 1 87 ? 35.563 -31.439 -21.688 1.00 57.00 87 VAL A O 1
ATOM 673 N N . ASN A 1 88 ? 34.535 -33.394 -21.294 1.00 60.38 88 ASN A N 1
ATOM 674 C CA . ASN A 1 88 ? 34.872 -33.975 -22.596 1.00 60.38 88 ASN A CA 1
ATOM 675 C C . ASN A 1 88 ? 33.988 -33.433 -23.737 1.00 60.38 88 ASN A C 1
ATOM 677 O O . ASN A 1 88 ? 34.456 -33.367 -24.875 1.00 60.38 88 ASN A O 1
ATOM 681 N N . SER A 1 89 ? 32.767 -32.973 -23.433 1.00 60.62 89 SER A N 1
ATOM 682 C CA . SER A 1 89 ? 31.797 -32.427 -24.397 1.00 60.62 89 SER A CA 1
ATOM 683 C C . SER A 1 89 ? 31.130 -31.144 -23.867 1.00 60.62 89 SER A C 1
ATOM 685 O O . SER A 1 89 ? 30.138 -31.224 -23.141 1.00 60.62 89 SER A O 1
ATOM 687 N N . PRO A 1 90 ? 31.663 -29.948 -24.167 1.00 61.25 90 PRO A N 1
ATOM 688 C CA . PRO A 1 90 ? 30.986 -28.703 -23.818 1.00 61.25 90 PRO A CA 1
ATOM 689 C C . PRO A 1 90 ? 29.691 -28.545 -24.634 1.00 61.25 90 PRO A C 1
ATOM 691 O O . PRO A 1 90 ? 29.720 -28.627 -25.861 1.00 61.25 90 PRO A O 1
ATOM 694 N N . GLU A 1 91 ? 28.565 -28.299 -23.961 1.00 58.03 91 GLU A N 1
ATOM 695 C CA . GLU A 1 91 ? 27.324 -27.860 -24.607 1.00 58.03 91 GLU A CA 1
ATOM 696 C C . GLU A 1 91 ? 27.372 -26.349 -24.837 1.00 58.03 91 GLU A C 1
ATOM 698 O O . GLU A 1 91 ? 27.583 -25.568 -23.905 1.00 58.03 91 GLU A O 1
ATOM 703 N N . PHE A 1 92 ? 27.165 -25.927 -26.083 1.00 64.50 92 PHE A N 1
ATOM 704 C CA . PHE A 1 92 ? 27.097 -24.516 -26.441 1.00 64.50 92 PHE A CA 1
ATOM 705 C C . PHE A 1 92 ? 25.643 -24.108 -26.647 1.00 64.50 92 PHE A C 1
ATOM 707 O O . PHE A 1 92 ? 24.970 -24.604 -27.548 1.00 64.50 92 PHE A O 1
ATOM 714 N N . TYR A 1 93 ? 25.180 -23.156 -25.844 1.00 60.50 93 TYR A N 1
ATOM 715 C CA . TYR A 1 93 ? 23.899 -22.493 -26.057 1.00 60.50 93 TYR A CA 1
ATOM 716 C C . TYR A 1 93 ? 24.127 -21.301 -26.983 1.00 60.50 93 TYR A C 1
ATOM 718 O O . TYR A 1 93 ? 24.879 -20.381 -26.656 1.00 60.50 93 TYR A O 1
ATOM 726 N N . THR A 1 94 ? 23.507 -21.332 -28.158 1.00 59.19 94 THR A N 1
ATOM 727 C CA . THR A 1 94 ? 23.515 -20.207 -29.092 1.00 59.19 94 THR A CA 1
ATOM 728 C C . THR A 1 94 ? 22.356 -19.281 -28.754 1.00 59.19 94 THR A C 1
ATOM 730 O O . THR A 1 94 ? 21.201 -19.695 -28.725 1.00 59.19 94 THR A O 1
ATOM 733 N N . PHE A 1 95 ? 22.673 -18.017 -28.492 1.00 54.19 95 PHE A N 1
ATOM 734 C CA . PHE A 1 95 ? 21.679 -16.962 -28.354 1.00 54.19 95 PHE A CA 1
ATOM 735 C C . PHE A 1 95 ? 21.808 -16.047 -29.562 1.00 54.19 95 PHE A C 1
ATOM 737 O O . PHE A 1 95 ? 22.868 -15.463 -29.789 1.00 54.19 95 PHE A O 1
ATOM 744 N N . GLU A 1 96 ? 20.738 -15.926 -30.338 1.00 57.44 96 GLU A N 1
ATOM 745 C CA . GLU A 1 96 ? 20.664 -14.913 -31.379 1.00 57.44 96 GLU A CA 1
ATOM 746 C C . GLU A 1 96 ? 20.200 -13.602 -30.747 1.00 57.44 96 GLU A C 1
ATOM 748 O O . GLU A 1 96 ? 19.115 -13.506 -30.166 1.00 57.44 96 GLU A O 1
ATOM 753 N N . LEU A 1 97 ? 21.047 -12.579 -30.831 1.00 49.28 97 LEU A N 1
ATOM 754 C CA . LEU A 1 97 ? 20.690 -11.238 -30.397 1.00 49.28 97 LEU A CA 1
ATOM 755 C C . LEU A 1 97 ? 19.782 -10.612 -31.460 1.00 49.28 97 LEU A C 1
ATOM 757 O O . LEU A 1 97 ? 20.243 -9.913 -32.356 1.00 49.28 97 LEU A O 1
ATOM 761 N N . THR A 1 98 ? 18.484 -10.885 -31.361 1.00 50.62 98 THR A N 1
ATOM 762 C CA . THR A 1 98 ? 17.485 -10.458 -32.355 1.00 50.62 98 THR A CA 1
ATOM 763 C C . THR A 1 98 ? 17.259 -8.946 -32.373 1.00 50.62 98 THR A C 1
ATOM 765 O O . THR A 1 98 ? 16.889 -8.387 -33.402 1.00 50.62 98 THR A O 1
ATOM 768 N N . SER A 1 99 ? 17.491 -8.251 -31.253 1.00 50.09 99 SER A N 1
ATOM 769 C CA . SER A 1 99 ? 17.539 -6.787 -31.222 1.00 50.09 99 SER A CA 1
ATOM 770 C C . SER A 1 99 ? 18.296 -6.269 -30.001 1.00 50.09 99 SER A C 1
ATOM 772 O O . SER A 1 99 ? 18.167 -6.810 -28.903 1.00 50.09 99 SER A O 1
ATOM 774 N N . VAL A 1 100 ? 19.033 -5.173 -30.179 1.00 56.62 100 VAL A N 1
ATOM 775 C CA . VAL A 1 100 ? 19.569 -4.368 -29.077 1.00 56.62 100 VAL A CA 1
ATOM 776 C C . VAL A 1 100 ? 18.714 -3.119 -28.975 1.00 56.62 100 VAL A C 1
ATOM 778 O O . VAL A 1 100 ? 18.818 -2.217 -29.804 1.00 56.62 100 VAL A O 1
ATOM 781 N N . LYS A 1 101 ? 17.837 -3.073 -27.972 1.00 53.31 101 LYS A N 1
ATOM 782 C CA . LYS A 1 101 ? 17.073 -1.868 -27.645 1.00 53.31 101 LYS A CA 1
ATOM 783 C C . LYS A 1 101 ? 17.722 -1.201 -26.445 1.00 53.31 101 LYS A C 1
ATOM 785 O O . LYS A 1 101 ? 17.991 -1.856 -25.439 1.00 53.31 101 LYS A O 1
ATOM 790 N N . THR A 1 102 ? 17.961 0.102 -26.534 1.00 50.44 102 THR A N 1
ATOM 791 C CA . THR A 1 102 ? 18.219 0.910 -25.345 1.00 50.44 102 THR A CA 1
ATOM 792 C C . THR A 1 102 ? 17.040 0.732 -24.399 1.00 50.44 102 THR A C 1
ATOM 794 O O . THR A 1 102 ? 15.889 0.885 -24.816 1.00 50.44 102 THR A O 1
ATOM 797 N N . ALA A 1 103 ? 17.318 0.388 -23.136 1.00 47.84 103 ALA A N 1
ATOM 798 C CA . ALA A 1 103 ? 16.291 0.428 -22.104 1.00 47.84 103 ALA A CA 1
ATOM 799 C C . ALA A 1 103 ? 15.620 1.809 -22.183 1.00 47.84 103 ALA A C 1
ATOM 801 O O . ALA A 1 103 ? 16.339 2.812 -22.318 1.00 47.84 103 ALA A O 1
ATOM 802 N N . PRO A 1 104 ? 14.280 1.887 -22.180 1.00 53.97 104 PRO A N 1
ATOM 803 C CA . PRO A 1 104 ? 13.619 3.169 -22.321 1.00 53.97 104 PRO A CA 1
ATOM 804 C C . PRO A 1 104 ? 14.139 4.147 -21.265 1.00 53.97 104 PRO A C 1
ATOM 806 O O . PRO A 1 104 ? 14.362 3.757 -20.118 1.00 53.97 104 PRO A O 1
ATOM 809 N N . ARG A 1 105 ? 14.359 5.416 -21.641 1.00 45.97 105 ARG A N 1
ATOM 810 C CA . ARG A 1 105 ? 14.959 6.425 -20.740 1.00 45.97 105 ARG A CA 1
ATOM 811 C C . ARG A 1 105 ? 14.234 6.506 -19.383 1.00 45.97 105 ARG A C 1
ATOM 813 O O . ARG A 1 105 ? 14.890 6.719 -18.370 1.00 45.97 105 ARG A O 1
ATOM 820 N N . TYR A 1 106 ? 12.925 6.238 -19.361 1.00 47.59 106 TYR A N 1
ATOM 821 C CA . TYR A 1 106 ? 12.070 6.229 -18.168 1.00 47.59 106 TYR A CA 1
ATOM 822 C C . TYR A 1 106 ? 12.280 5.033 -17.213 1.00 47.59 106 TYR A C 1
ATOM 824 O O . TYR A 1 106 ? 11.965 5.138 -16.031 1.00 47.59 106 TYR A O 1
ATOM 832 N N . SER A 1 107 ? 12.857 3.918 -17.667 1.00 54.22 107 SER A N 1
ATOM 833 C CA . SER A 1 107 ? 13.093 2.720 -16.840 1.00 54.22 107 SER A CA 1
ATOM 834 C C . SER A 1 107 ? 14.462 2.732 -16.145 1.00 54.22 107 SER A C 1
ATOM 836 O O . SER A 1 107 ? 14.803 1.794 -15.429 1.00 54.22 107 SER A O 1
ATOM 838 N N . ALA A 1 108 ? 15.271 3.786 -16.313 1.00 57.44 108 ALA A N 1
ATOM 839 C CA . ALA A 1 108 ? 16.676 3.792 -15.900 1.00 57.44 108 ALA A CA 1
ATOM 840 C C . ALA A 1 108 ? 16.890 3.607 -14.387 1.00 57.44 108 ALA A C 1
ATOM 842 O O . ALA A 1 108 ? 17.819 2.900 -13.997 1.00 57.44 108 ALA A O 1
ATOM 843 N N . LEU A 1 109 ? 16.057 4.202 -13.521 1.00 61.41 109 LEU A N 1
ATOM 844 C CA . LEU A 1 109 ? 16.199 4.014 -12.071 1.00 61.41 109 LEU A CA 1
ATOM 845 C C . LEU A 1 109 ? 15.760 2.607 -11.648 1.00 61.41 109 LEU A C 1
ATOM 847 O O . LEU A 1 109 ? 16.502 1.923 -10.949 1.00 61.41 109 LEU A O 1
ATOM 851 N N . ASN A 1 110 ? 14.596 2.147 -12.110 1.00 61.62 110 ASN A N 1
ATOM 852 C CA . ASN A 1 110 ? 14.097 0.814 -11.775 1.00 61.62 110 ASN A CA 1
ATOM 853 C C . ASN A 1 110 ? 14.985 -0.297 -12.338 1.00 61.62 110 ASN A C 1
ATOM 855 O O . ASN A 1 110 ? 15.200 -1.291 -11.658 1.00 61.62 110 ASN A O 1
ATOM 859 N N . TYR A 1 111 ? 15.584 -0.111 -13.515 1.00 61.66 111 TYR A N 1
ATOM 860 C CA . TYR A 1 111 ? 16.547 -1.057 -14.074 1.00 61.66 111 TYR A CA 1
ATOM 861 C C . TYR A 1 111 ? 17.872 -1.055 -13.297 1.00 61.66 111 TYR A C 1
ATOM 863 O O . TYR A 1 111 ? 18.432 -2.116 -13.034 1.00 61.66 111 TYR A O 1
ATOM 871 N N . LYS A 1 112 ? 18.349 0.117 -12.846 1.00 60.94 112 LYS A N 1
ATOM 872 C CA . LYS A 1 112 ? 19.515 0.210 -11.946 1.00 60.94 112 LYS A CA 1
ATOM 873 C C . LYS A 1 112 ? 19.263 -0.479 -10.603 1.00 60.94 112 LYS A C 1
ATOM 875 O O . LYS A 1 112 ? 20.174 -1.102 -10.066 1.00 60.94 112 LYS A O 1
ATOM 880 N N . LEU A 1 113 ? 18.043 -0.379 -10.073 1.00 66.75 113 LEU A N 1
ATOM 881 C CA . LEU A 1 113 ? 17.643 -1.011 -8.814 1.00 66.75 113 LEU A CA 1
ATOM 882 C C . LEU A 1 113 ? 17.157 -2.462 -8.993 1.00 66.75 113 LEU A C 1
ATOM 884 O O . LEU A 1 113 ? 17.093 -3.196 -8.016 1.00 66.75 113 LEU A O 1
ATOM 888 N N . SER A 1 114 ? 16.883 -2.919 -10.219 1.00 69.25 114 SER A N 1
ATOM 889 C CA . SER A 1 114 ? 16.366 -4.264 -10.535 1.00 69.25 114 SER A CA 1
ATOM 890 C C . SER A 1 114 ? 17.174 -5.410 -9.903 1.00 69.25 114 SER A C 1
ATOM 892 O O . SER A 1 114 ? 16.566 -6.335 -9.358 1.00 69.25 114 SER A O 1
ATOM 894 N N . PRO A 1 115 ? 18.525 -5.371 -9.850 1.00 67.75 115 PRO A N 1
ATOM 895 C CA . PRO A 1 115 ? 19.291 -6.393 -9.136 1.00 67.75 115 PRO A CA 1
ATOM 896 C C . PRO A 1 115 ? 18.967 -6.495 -7.635 1.00 67.75 115 PRO A C 1
ATOM 898 O O . PRO A 1 115 ? 19.178 -7.558 -7.047 1.00 67.75 115 PRO A O 1
ATOM 901 N N . LEU A 1 116 ? 18.467 -5.410 -7.035 1.00 73.69 116 LEU A N 1
ATOM 902 C CA . LEU A 1 116 ? 18.108 -5.284 -5.621 1.00 73.69 116 LEU A CA 1
ATOM 903 C C . LEU A 1 116 ? 16.658 -5.703 -5.333 1.00 73.69 116 LEU A C 1
ATOM 905 O O . LEU A 1 116 ? 16.344 -5.977 -4.177 1.00 73.69 116 LEU A O 1
ATOM 909 N N . PHE A 1 117 ? 15.809 -5.799 -6.361 1.00 78.81 117 PHE A N 1
ATOM 910 C CA . PHE A 1 117 ? 14.381 -6.137 -6.269 1.00 78.81 117 PHE A CA 1
ATOM 911 C C . PHE A 1 117 ? 14.075 -7.566 -6.738 1.00 78.81 117 PHE A C 1
ATOM 913 O O . PHE A 1 117 ? 13.049 -7.843 -7.342 1.00 78.81 117 PHE A O 1
ATOM 920 N N . LYS A 1 118 ? 14.998 -8.502 -6.520 1.00 79.00 118 LYS A N 1
ATOM 921 C CA . LYS A 1 118 ? 14.750 -9.912 -6.853 1.00 79.00 118 LYS A CA 1
ATOM 922 C C . LYS A 1 118 ? 13.918 -10.580 -5.759 1.00 79.00 118 LYS A C 1
ATOM 924 O O . LYS A 1 118 ? 14.162 -10.249 -4.602 1.00 79.00 118 LYS A O 1
ATOM 929 N N . PRO A 1 119 ? 13.067 -11.569 -6.096 1.00 76.44 119 PRO A N 1
ATOM 930 C CA . PRO A 1 119 ? 12.294 -12.327 -5.117 1.00 76.44 119 PRO A CA 1
ATOM 931 C C . PRO A 1 119 ? 13.144 -12.843 -3.959 1.00 76.44 119 PRO A C 1
ATOM 933 O O . PRO A 1 119 ? 14.205 -13.442 -4.197 1.00 76.44 119 PRO A O 1
ATOM 936 N N . ASP A 1 120 ? 12.716 -12.574 -2.724 1.00 76.69 120 ASP A N 1
ATOM 937 C CA . ASP A 1 120 ? 13.409 -12.998 -1.498 1.00 76.69 120 ASP A CA 1
ATOM 938 C C . ASP A 1 120 ? 13.402 -14.512 -1.339 1.00 76.69 120 ASP A C 1
ATOM 940 O O . ASP A 1 120 ? 14.434 -15.097 -1.005 1.00 76.69 120 ASP A O 1
ATOM 944 N N . GLU A 1 121 ? 12.311 -15.155 -1.740 1.00 75.25 121 GLU A N 1
ATOM 945 C CA . GLU A 1 121 ? 12.243 -16.600 -1.889 1.00 75.25 121 GLU A CA 1
ATOM 946 C C . GLU A 1 121 ? 12.226 -16.960 -3.377 1.00 75.25 121 GLU A C 1
ATOM 948 O O . GLU A 1 121 ? 11.514 -16.367 -4.187 1.00 75.25 121 GLU A O 1
ATOM 953 N N . ASN A 1 122 ? 13.056 -17.930 -3.760 1.00 69.25 122 ASN A N 1
ATOM 954 C CA . ASN A 1 122 ? 13.065 -18.479 -5.109 1.00 69.25 122 ASN A CA 1
ATOM 955 C C . ASN A 1 122 ? 12.702 -19.963 -5.010 1.00 69.25 122 ASN A C 1
ATOM 957 O O . ASN A 1 122 ? 13.451 -20.703 -4.372 1.00 69.25 122 ASN A O 1
ATOM 961 N N . PRO A 1 123 ? 11.623 -20.437 -5.652 1.00 68.00 123 PRO A N 1
ATOM 962 C CA . PRO A 1 123 ? 11.250 -21.852 -5.592 1.00 68.00 123 PRO A CA 1
ATOM 963 C C . PRO A 1 123 ? 12.347 -22.773 -6.152 1.00 68.00 123 PRO A C 1
ATOM 965 O O . PRO A 1 123 ? 12.463 -23.924 -5.746 1.00 68.00 123 PRO A O 1
ATOM 968 N N . ASN A 1 124 ? 13.222 -22.253 -7.018 1.00 65.19 124 ASN A N 1
ATOM 969 C CA . ASN A 1 124 ? 14.369 -22.980 -7.558 1.00 65.19 124 ASN A CA 1
ATOM 970 C C . ASN A 1 124 ? 15.630 -22.874 -6.682 1.00 65.19 124 ASN A C 1
ATOM 972 O O . ASN A 1 124 ? 16.681 -23.372 -7.079 1.00 65.19 124 ASN A O 1
ATOM 976 N N . HIS A 1 125 ? 15.568 -22.229 -5.510 1.00 65.69 125 HIS A N 1
ATOM 977 C CA . HIS A 1 125 ? 16.709 -22.068 -4.601 1.00 65.69 125 HIS A CA 1
ATOM 978 C C . HIS A 1 125 ? 17.442 -23.386 -4.278 1.00 65.69 125 HIS A C 1
ATOM 980 O O . HIS A 1 125 ? 18.672 -23.350 -4.255 1.00 65.69 125 HIS A O 1
ATOM 986 N N . PRO A 1 126 ? 16.773 -24.551 -4.113 1.00 67.81 126 PRO A N 1
ATOM 987 C CA . PRO A 1 126 ? 17.469 -25.828 -3.911 1.00 67.81 126 PRO A CA 1
ATOM 988 C C . PRO A 1 126 ? 18.396 -26.233 -5.069 1.00 67.81 126 PRO A C 1
ATOM 990 O O . PRO A 1 126 ? 19.357 -26.967 -4.862 1.00 67.81 126 PRO A O 1
ATOM 993 N N . PHE A 1 127 ? 18.125 -25.743 -6.281 1.00 69.12 127 PHE A N 1
ATOM 994 C CA . PHE A 1 127 ? 18.839 -26.101 -7.511 1.00 69.12 127 PHE A CA 1
ATOM 995 C C . PHE A 1 127 ? 19.823 -25.017 -7.975 1.00 69.12 127 PHE A C 1
ATOM 997 O O . PHE A 1 127 ? 20.537 -25.199 -8.961 1.00 69.12 127 PHE A O 1
ATOM 1004 N N . LEU A 1 128 ? 19.871 -23.873 -7.286 1.00 67.00 128 LEU A N 1
ATOM 1005 C CA . LEU A 1 128 ? 20.742 -22.749 -7.617 1.00 67.00 128 LEU A CA 1
ATOM 1006 C C . LEU A 1 128 ? 21.893 -22.655 -6.613 1.00 67.00 128 LEU A C 1
ATOM 1008 O O . LEU A 1 128 ? 21.729 -22.903 -5.422 1.00 67.00 128 LEU A O 1
ATOM 1012 N N . LYS A 1 129 ? 23.075 -22.229 -7.077 1.00 67.06 129 LYS A N 1
ATOM 1013 C CA . LYS A 1 129 ? 24.185 -21.909 -6.166 1.00 67.06 129 LYS A CA 1
ATOM 1014 C C . LYS A 1 129 ? 23.728 -20.849 -5.159 1.00 67.06 129 LYS A C 1
ATOM 1016 O O . LYS A 1 129 ? 23.203 -19.813 -5.576 1.00 67.06 129 LYS A O 1
ATOM 1021 N N . GLN A 1 130 ? 23.977 -21.095 -3.869 1.00 55.34 130 GLN A N 1
ATOM 1022 C CA . GLN A 1 130 ? 23.691 -20.141 -2.797 1.00 55.34 130 GLN A CA 1
ATOM 1023 C C . GLN A 1 130 ? 24.339 -18.793 -3.129 1.00 55.34 130 GLN A C 1
ATOM 1025 O O . GLN A 1 130 ? 25.560 -18.674 -3.250 1.00 55.34 130 GLN A O 1
ATOM 1030 N N . LYS A 1 131 ? 23.504 -17.774 -3.337 1.00 62.03 131 LYS A N 1
ATOM 1031 C CA . LYS A 1 131 ? 23.967 -16.399 -3.525 1.00 62.03 131 LYS A CA 1
ATOM 1032 C C . LYS A 1 131 ? 24.132 -15.753 -2.157 1.00 62.03 131 LYS A C 1
ATOM 1034 O O . LYS A 1 131 ? 23.394 -16.075 -1.230 1.00 62.03 131 LYS A O 1
ATOM 1039 N N . LYS A 1 132 ? 25.077 -14.815 -2.046 1.00 65.69 132 LYS A N 1
ATOM 1040 C CA . LYS A 1 132 ? 25.175 -13.954 -0.860 1.00 65.69 132 LYS A CA 1
ATOM 1041 C C . LYS A 1 132 ? 23.804 -13.303 -0.601 1.00 65.69 132 LYS A C 1
ATOM 1043 O O . LYS A 1 132 ? 23.175 -12.882 -1.581 1.00 65.69 132 LYS A O 1
ATOM 1048 N N . PRO A 1 133 ? 23.349 -13.222 0.664 1.00 68.50 133 PRO A N 1
ATOM 1049 C CA . PRO A 1 133 ? 22.105 -12.540 0.995 1.00 68.50 133 PRO A CA 1
ATOM 1050 C C . PRO A 1 133 ? 22.159 -11.112 0.451 1.00 68.50 133 PRO A C 1
ATOM 1052 O O . PRO A 1 133 ? 23.194 -10.442 0.529 1.00 68.50 133 PRO A O 1
ATOM 1055 N N . ARG A 1 134 ? 21.065 -10.674 -0.179 1.00 77.50 134 ARG A N 1
ATOM 1056 C CA . ARG A 1 134 ? 20.997 -9.324 -0.740 1.00 77.50 134 ARG A CA 1
ATOM 1057 C C . ARG A 1 134 ? 20.977 -8.314 0.407 1.00 77.50 134 ARG A C 1
ATOM 1059 O O . ARG A 1 134 ? 20.273 -8.546 1.389 1.00 77.50 134 ARG A O 1
ATOM 1066 N N . PRO A 1 135 ? 21.724 -7.205 0.299 1.00 86.50 135 PRO A N 1
ATOM 1067 C CA . PRO A 1 135 ? 21.644 -6.163 1.303 1.00 86.50 135 PRO A CA 1
ATOM 1068 C C . PRO A 1 135 ? 20.250 -5.526 1.281 1.00 86.50 135 PRO A C 1
ATOM 1070 O O . PRO A 1 135 ? 19.649 -5.338 0.216 1.00 86.50 135 PRO A O 1
ATOM 1073 N N . LEU A 1 136 ? 19.761 -5.184 2.470 1.00 89.81 136 LEU A N 1
ATOM 1074 C CA . LEU A 1 136 ? 18.599 -4.323 2.641 1.00 89.81 136 LEU A CA 1
ATOM 1075 C C . LEU A 1 136 ? 18.922 -2.930 2.084 1.00 89.81 136 LEU A C 1
ATOM 1077 O O . LEU A 1 136 ? 20.004 -2.394 2.332 1.00 89.81 136 LEU A O 1
ATOM 1081 N N . VAL A 1 137 ? 17.996 -2.354 1.323 1.00 91.44 137 VAL A N 1
ATOM 1082 C CA . VAL A 1 137 ? 18.158 -1.039 0.700 1.00 91.44 137 VAL A CA 1
ATOM 1083 C C . VAL A 1 137 ? 17.348 -0.010 1.472 1.00 91.44 137 VAL A C 1
ATOM 1085 O O . VAL A 1 137 ? 16.125 -0.093 1.538 1.00 91.44 137 VAL A O 1
ATOM 1088 N N . ASP A 1 138 ? 18.042 0.981 2.023 1.00 93.50 138 ASP A N 1
ATOM 1089 C CA . ASP A 1 138 ? 17.415 2.133 2.669 1.00 93.50 138 ASP A CA 1
ATOM 1090 C C . ASP A 1 138 ? 16.653 2.994 1.670 1.00 93.50 138 ASP A C 1
ATOM 1092 O O . ASP A 1 138 ? 17.136 3.241 0.558 1.00 93.50 138 ASP A O 1
ATOM 1096 N N . GLU A 1 139 ? 15.514 3.526 2.102 1.00 93.81 139 GLU A N 1
ATOM 1097 C CA . GLU A 1 139 ? 14.747 4.472 1.316 1.00 93.81 139 GLU A CA 1
ATOM 1098 C C . GLU A 1 139 ? 15.559 5.729 0.982 1.00 93.81 139 GLU A C 1
ATOM 1100 O O . GLU A 1 139 ? 16.339 6.238 1.795 1.00 93.81 139 GLU A O 1
ATOM 1105 N N . LYS A 1 140 ? 15.385 6.248 -0.239 1.00 88.81 140 LYS A N 1
ATOM 1106 C CA . LYS A 1 140 ? 16.085 7.450 -0.706 1.00 88.81 140 LYS A CA 1
ATOM 1107 C C . LYS A 1 140 ? 15.104 8.478 -1.244 1.00 88.81 140 LYS A C 1
ATOM 1109 O O . LYS A 1 140 ? 14.288 8.173 -2.107 1.00 88.81 140 LYS A O 1
ATOM 1114 N N . MET A 1 141 ? 15.251 9.724 -0.800 1.00 87.75 141 MET A N 1
ATOM 1115 C CA . MET A 1 141 ? 14.373 10.823 -1.213 1.00 87.75 141 MET A CA 1
ATOM 1116 C C . MET A 1 141 ? 14.420 11.076 -2.728 1.00 87.75 141 MET A C 1
ATOM 1118 O O . MET A 1 141 ? 13.397 11.370 -3.337 1.00 87.75 141 MET A O 1
ATOM 1122 N N . TYR A 1 142 ? 15.578 10.883 -3.374 1.00 85.44 142 TYR A N 1
ATOM 1123 C CA . TYR A 1 142 ? 15.704 11.061 -4.827 1.00 85.44 142 TYR A CA 1
ATOM 1124 C C . TYR A 1 142 ? 14.900 10.037 -5.648 1.00 85.44 142 TYR A C 1
ATOM 1126 O O . TYR A 1 142 ? 14.721 10.243 -6.846 1.00 85.44 142 TYR A O 1
ATOM 1134 N N . TRP A 1 143 ? 14.381 8.958 -5.045 1.00 89.12 143 TRP A N 1
ATOM 1135 C CA . TRP A 1 143 ? 13.435 8.063 -5.722 1.00 89.12 143 TRP A CA 1
ATOM 1136 C C . TRP A 1 143 ? 12.126 8.771 -6.081 1.00 89.12 143 TRP A C 1
ATOM 1138 O O . TRP A 1 143 ? 11.467 8.368 -7.030 1.00 89.12 143 TRP A O 1
ATOM 1148 N N . LEU A 1 144 ? 11.779 9.859 -5.389 1.00 87.62 144 LEU A N 1
ATOM 1149 C CA . LEU A 1 144 ? 10.619 10.693 -5.711 1.00 87.62 144 LEU A CA 1
ATOM 1150 C C . LEU A 1 144 ? 10.830 11.571 -6.954 1.00 87.62 144 LEU A C 1
ATOM 1152 O O . LEU A 1 144 ? 9.893 12.224 -7.404 1.00 87.62 144 LEU A O 1
ATOM 1156 N N . ASN A 1 145 ? 12.045 11.620 -7.504 1.00 84.81 145 ASN A N 1
ATOM 1157 C CA . ASN A 1 145 ? 12.369 12.386 -8.712 1.00 84.81 145 ASN A CA 1
ATOM 1158 C C . ASN A 1 145 ? 12.293 11.522 -9.981 1.00 84.81 145 ASN A C 1
ATOM 1160 O O . ASN A 1 145 ? 12.919 11.850 -10.983 1.00 84.81 145 ASN A O 1
ATOM 1164 N N . ILE A 1 146 ? 11.587 10.389 -9.928 1.00 82.81 146 ILE A N 1
ATOM 1165 C CA . ILE A 1 146 ? 11.307 9.591 -11.121 1.00 82.81 146 ILE A CA 1
ATOM 1166 C C . ILE A 1 146 ? 10.319 10.317 -12.026 1.00 82.81 146 ILE A C 1
ATOM 1168 O O . ILE A 1 146 ? 9.314 10.841 -11.551 1.00 82.81 146 ILE A O 1
ATOM 1172 N N . ASP A 1 147 ? 10.590 10.288 -13.330 1.00 77.31 147 ASP A N 1
ATOM 1173 C CA . ASP A 1 147 ? 9.724 10.912 -14.333 1.00 77.31 147 ASP A CA 1
ATOM 1174 C C . ASP A 1 147 ? 8.321 10.295 -14.318 1.00 77.31 147 ASP A C 1
ATOM 1176 O O . ASP A 1 147 ? 7.328 11.007 -14.400 1.00 77.31 147 ASP A O 1
ATOM 1180 N N . ASN A 1 148 ? 8.246 8.965 -14.176 1.00 83.19 148 ASN A N 1
ATOM 1181 C CA . ASN A 1 148 ? 6.995 8.215 -14.135 1.00 83.19 148 ASN A CA 1
ATOM 1182 C C . ASN A 1 148 ? 7.039 7.137 -13.051 1.00 83.19 148 ASN A C 1
ATOM 1184 O O . ASN A 1 148 ? 7.970 6.328 -12.989 1.00 83.19 148 ASN A O 1
ATOM 1188 N N . ILE A 1 149 ? 5.991 7.080 -12.229 1.00 91.69 149 ILE A N 1
ATOM 1189 C CA . ILE A 1 149 ? 5.766 5.960 -11.310 1.00 91.69 149 ILE A CA 1
ATOM 1190 C C . ILE A 1 149 ? 5.394 4.737 -12.154 1.00 91.69 149 ILE A C 1
ATOM 1192 O O . ILE A 1 149 ? 4.444 4.842 -12.930 1.00 91.69 149 ILE A O 1
ATOM 1196 N N . PRO A 1 150 ? 6.075 3.581 -12.022 1.00 89.19 150 PRO A N 1
ATOM 1197 C CA . PRO A 1 150 ? 5.838 2.430 -12.895 1.00 89.19 150 PRO A CA 1
ATOM 1198 C C . PRO A 1 150 ? 4.380 1.985 -12.923 1.00 89.19 150 PRO A C 1
ATOM 1200 O O . PRO A 1 150 ? 3.823 1.818 -14.001 1.00 89.19 150 PRO A O 1
ATOM 1203 N N . TRP A 1 151 ? 3.748 1.906 -11.751 1.00 94.31 151 TRP A N 1
ATOM 1204 C CA . TRP A 1 151 ? 2.346 1.527 -11.590 1.00 94.31 151 TRP A CA 1
ATOM 1205 C C . TRP A 1 151 ? 1.369 2.700 -11.761 1.00 94.31 151 TRP A C 1
ATOM 1207 O O . TRP A 1 151 ? 0.195 2.559 -11.452 1.00 94.31 151 TRP A O 1
ATOM 1217 N N . SER A 1 152 ? 1.799 3.868 -12.247 1.00 94.38 152 SER A N 1
ATOM 1218 C CA . SER A 1 152 ? 0.865 4.968 -12.510 1.00 94.38 152 SER A CA 1
ATOM 1219 C C . SER A 1 152 ? -0.187 4.561 -13.538 1.00 94.38 152 SER A C 1
ATOM 1221 O O . SER A 1 152 ? 0.121 4.002 -14.597 1.00 94.38 152 SER A O 1
ATOM 1223 N N . ARG A 1 153 ? -1.440 4.925 -13.265 1.00 92.12 153 ARG A N 1
ATOM 1224 C CA . ARG A 1 153 ? -2.547 4.788 -14.201 1.00 92.12 153 ARG A CA 1
ATOM 1225 C C . ARG A 1 153 ? -2.550 5.808 -15.328 1.00 92.12 153 ARG A C 1
ATOM 1227 O O . ARG A 1 153 ? -3.296 5.609 -16.284 1.00 92.12 153 ARG A O 1
ATOM 1234 N N . MET A 1 154 ? -1.677 6.809 -15.259 1.00 91.44 154 MET A N 1
ATOM 1235 C CA . MET A 1 154 ? -1.390 7.721 -16.368 1.00 91.44 154 MET A CA 1
ATOM 1236 C C . MET A 1 154 ? -0.544 7.048 -17.462 1.00 91.44 154 MET A C 1
ATOM 1238 O O . MET A 1 154 ? -0.527 7.504 -18.603 1.00 91.44 154 MET A O 1
ATOM 1242 N N . ASN A 1 155 ? 0.139 5.941 -17.147 1.00 90.50 155 ASN A N 1
ATOM 1243 C CA . ASN A 1 155 ? 0.956 5.223 -18.118 1.00 90.50 155 ASN A CA 1
ATOM 1244 C C . ASN A 1 155 ? 0.081 4.349 -19.028 1.00 90.50 155 ASN A C 1
ATOM 1246 O O . ASN A 1 155 ? -0.641 3.468 -18.557 1.00 90.50 155 ASN A O 1
ATOM 1250 N N . ALA A 1 156 ? 0.208 4.519 -20.346 1.00 89.06 156 ALA A N 1
ATOM 1251 C CA . ALA A 1 156 ? -0.443 3.641 -21.327 1.00 89.06 156 ALA A CA 1
ATOM 1252 C C . ALA A 1 156 ? 0.227 2.255 -21.425 1.00 89.06 156 ALA A C 1
ATOM 1254 O O . ALA A 1 156 ? -0.420 1.260 -21.766 1.00 89.06 156 ALA A O 1
ATOM 1255 N N . LEU A 1 157 ? 1.524 2.193 -21.111 1.00 89.25 157 LEU A N 1
ATOM 1256 C CA . LEU A 1 157 ? 2.360 0.997 -21.196 1.00 89.25 157 LEU A CA 1
ATOM 1257 C C . LEU A 1 157 ? 2.837 0.568 -19.798 1.00 89.25 157 LEU A C 1
ATOM 1259 O O . LEU A 1 157 ? 2.876 1.380 -18.870 1.00 89.25 157 LEU A O 1
ATOM 1263 N N . ASN A 1 158 ? 3.186 -0.708 -19.637 1.00 87.00 158 ASN A N 1
ATOM 1264 C CA . 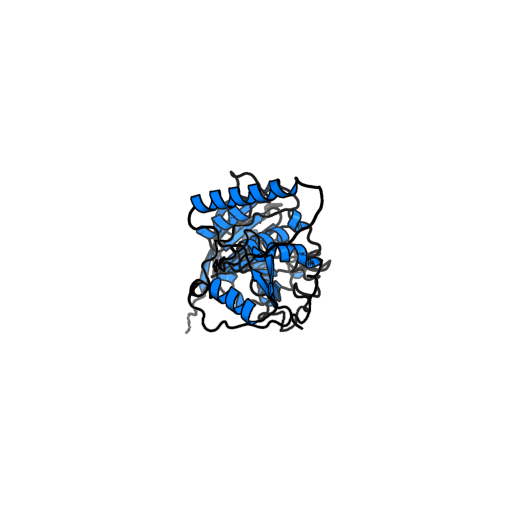ASN A 1 158 ? 3.945 -1.177 -18.473 1.00 87.00 158 ASN A CA 1
ATOM 1265 C C . ASN A 1 158 ? 5.464 -1.015 -18.690 1.00 87.00 158 ASN A C 1
ATOM 1267 O O . ASN A 1 158 ? 5.893 -0.518 -19.732 1.00 87.00 158 ASN A O 1
ATOM 1271 N N . ASP A 1 159 ? 6.288 -1.450 -17.729 1.00 81.75 159 ASP A N 1
ATOM 1272 C CA . ASP A 1 159 ? 7.753 -1.299 -17.809 1.00 81.75 159 ASP A CA 1
ATOM 1273 C C . ASP A 1 159 ? 8.389 -2.064 -18.987 1.00 81.75 159 ASP A C 1
ATOM 1275 O O . ASP A 1 159 ? 9.421 -1.659 -19.514 1.00 81.75 159 ASP A O 1
ATOM 1279 N N . LEU A 1 160 ? 7.736 -3.123 -19.479 1.00 81.19 160 LEU A N 1
ATOM 1280 C CA . LEU A 1 160 ? 8.167 -3.850 -20.679 1.00 81.19 160 LEU A CA 1
ATOM 1281 C C . LEU A 1 160 ? 7.773 -3.157 -21.996 1.00 81.19 160 LEU A C 1
ATOM 1283 O O . LEU A 1 160 ? 8.077 -3.669 -23.075 1.00 81.19 160 LEU A O 1
ATOM 1287 N N . GLY A 1 161 ? 7.077 -2.020 -21.934 1.00 85.81 161 GLY A N 1
ATOM 1288 C CA . GLY A 1 161 ? 6.567 -1.313 -23.107 1.00 85.81 161 GLY A CA 1
ATOM 1289 C C . GLY A 1 161 ? 5.325 -1.957 -23.728 1.00 85.81 161 GLY A C 1
ATOM 1290 O O . GLY A 1 161 ? 4.984 -1.640 -24.867 1.00 85.81 161 GLY A O 1
ATOM 1291 N N . PHE A 1 162 ? 4.639 -2.856 -23.014 1.00 86.88 162 PHE A N 1
ATOM 1292 C CA . PHE A 1 162 ? 3.402 -3.469 -23.497 1.00 86.88 162 PHE A CA 1
ATOM 1293 C C . PHE A 1 162 ? 2.168 -2.652 -23.093 1.00 86.88 162 PHE A C 1
ATOM 1295 O O . PHE A 1 162 ? 2.125 -2.145 -21.968 1.00 86.88 162 PHE A O 1
ATOM 1302 N N . PRO A 1 163 ? 1.139 -2.556 -23.961 1.00 91.31 163 PRO A N 1
ATOM 1303 C CA . PRO A 1 163 ? -0.137 -1.947 -23.602 1.00 91.31 163 PRO A CA 1
ATOM 1304 C C . PRO A 1 163 ? -0.769 -2.639 -22.398 1.00 91.31 163 PRO A C 1
ATOM 1306 O O . PRO A 1 163 ? -0.871 -3.869 -22.356 1.00 91.31 163 PRO A O 1
ATOM 1309 N N . ARG A 1 164 ? -1.212 -1.836 -21.430 1.00 90.31 164 ARG A N 1
ATOM 1310 C CA . ARG A 1 164 ? -1.935 -2.327 -20.250 1.00 90.31 164 ARG A CA 1
ATOM 1311 C C . ARG A 1 164 ? -3.310 -2.877 -20.634 1.00 90.31 164 ARG A C 1
ATOM 1313 O O . ARG A 1 164 ? -3.827 -2.579 -21.707 1.00 90.31 164 ARG A O 1
ATOM 1320 N N . ASN A 1 165 ? -3.924 -3.637 -19.725 1.00 89.25 165 ASN A N 1
ATOM 1321 C CA . ASN A 1 165 ? -5.238 -4.273 -19.912 1.00 89.25 165 ASN A CA 1
ATOM 1322 C C . ASN A 1 165 ? -5.274 -5.309 -21.048 1.00 89.25 165 ASN A C 1
ATOM 1324 O O . ASN A 1 165 ? -6.328 -5.585 -21.612 1.00 89.25 165 ASN A O 1
ATOM 1328 N N . THR A 1 166 ? -4.128 -5.897 -21.390 1.00 92.81 166 THR A N 1
ATOM 1329 C CA . THR A 1 166 ? -4.061 -7.026 -22.325 1.00 92.81 166 THR A CA 1
ATOM 1330 C C . THR A 1 166 ? -3.788 -8.323 -21.565 1.00 92.81 166 THR A C 1
ATOM 1332 O O . THR A 1 166 ? -3.095 -8.274 -20.544 1.00 92.81 166 THR A O 1
ATOM 1335 N N . PRO A 1 167 ? -4.220 -9.498 -22.067 1.00 92.38 167 PRO A N 1
ATOM 1336 C CA . PRO A 1 167 ? -3.954 -10.780 -21.406 1.00 92.38 167 PRO A CA 1
ATOM 1337 C C . PRO A 1 167 ? -2.470 -11.039 -21.096 1.00 92.38 167 PRO A C 1
ATOM 1339 O O . PRO A 1 167 ? -2.153 -11.711 -20.125 1.00 92.38 167 PRO A O 1
ATOM 1342 N N . LYS A 1 168 ? -1.542 -10.475 -21.885 1.00 90.69 168 LYS A N 1
ATOM 1343 C CA . LYS A 1 168 ? -0.087 -10.606 -21.670 1.00 90.69 168 LYS A CA 1
ATOM 1344 C C . LYS A 1 168 ? 0.453 -9.748 -20.523 1.00 90.69 168 LYS A C 1
ATOM 1346 O O . LYS A 1 168 ? 1.535 -10.017 -20.015 1.00 90.69 168 LYS A O 1
ATOM 1351 N N . THR A 1 169 ? -0.267 -8.694 -20.155 1.00 93.06 169 THR A N 1
ATOM 1352 C CA . THR A 1 169 ? 0.110 -7.740 -19.097 1.00 93.06 169 THR A CA 1
ATOM 1353 C C . THR A 1 169 ? -0.699 -7.924 -17.820 1.00 93.06 169 THR A C 1
ATOM 1355 O O . THR A 1 169 ? -0.634 -7.076 -16.934 1.00 93.06 169 THR A O 1
ATOM 1358 N N . MET A 1 170 ? -1.479 -9.001 -17.743 1.00 94.38 170 MET A N 1
ATOM 1359 C CA . MET A 1 170 ? -2.387 -9.294 -16.645 1.00 94.38 170 MET A CA 1
ATOM 1360 C C . MET A 1 170 ? -2.084 -10.680 -16.079 1.00 94.38 170 MET A C 1
ATOM 1362 O O . MET A 1 170 ? -1.828 -11.628 -16.819 1.00 94.38 170 MET A O 1
ATOM 1366 N N . TRP A 1 171 ? -2.146 -10.804 -14.762 1.00 92.94 171 TRP A N 1
ATOM 1367 C CA . TRP A 1 171 ? -2.187 -12.068 -14.045 1.00 92.94 171 TRP A CA 1
ATOM 1368 C C . TRP A 1 171 ? -3.502 -12.108 -13.268 1.00 92.94 171 TRP A C 1
ATOM 1370 O O . TRP A 1 171 ? -3.638 -11.449 -12.240 1.00 92.94 171 TRP A O 1
ATOM 1380 N N . LYS A 1 172 ? -4.493 -12.841 -13.795 1.00 92.44 172 LYS A N 1
ATOM 1381 C CA . LYS A 1 172 ? -5.898 -12.713 -13.363 1.00 92.44 172 LYS A CA 1
ATOM 1382 C C . LYS A 1 172 ? -6.334 -11.236 -13.475 1.00 92.44 172 LYS A C 1
ATOM 1384 O O . LYS A 1 172 ? -6.138 -10.645 -14.535 1.00 92.44 172 LYS A O 1
ATOM 1389 N N . ASP A 1 173 ? -6.854 -10.634 -12.408 1.00 94.88 173 ASP A N 1
ATOM 1390 C CA . ASP A 1 173 ? -7.244 -9.217 -12.343 1.00 94.88 173 ASP A CA 1
ATOM 1391 C C . ASP A 1 173 ? -6.089 -8.249 -12.027 1.00 94.88 173 ASP A C 1
ATOM 1393 O O . ASP A 1 173 ? -6.287 -7.035 -11.996 1.00 94.88 173 ASP A O 1
ATOM 1397 N N . TRP A 1 174 ? -4.872 -8.756 -11.817 1.00 96.19 174 TRP A N 1
ATOM 1398 C CA . TRP A 1 174 ? -3.715 -7.940 -11.455 1.00 96.19 174 TRP A CA 1
ATOM 1399 C C . TRP A 1 174 ? -2.916 -7.513 -12.684 1.00 96.19 174 TRP A C 1
ATOM 1401 O O . TRP A 1 174 ? -2.560 -8.341 -13.522 1.00 96.19 174 TRP A O 1
ATOM 1411 N N . HIS A 1 175 ? -2.540 -6.241 -12.765 1.00 96.19 175 HIS A N 1
ATOM 1412 C CA . HIS A 1 175 ? -1.585 -5.748 -13.753 1.00 96.19 175 HIS A CA 1
ATOM 1413 C C . HIS A 1 175 ? -0.166 -6.183 -13.395 1.00 96.19 175 HIS A C 1
ATOM 1415 O O . HIS A 1 175 ? 0.277 -6.067 -12.253 1.00 96.19 175 HIS A O 1
ATOM 1421 N N . ILE A 1 176 ? 0.575 -6.642 -14.400 1.00 94.12 176 ILE A N 1
ATOM 1422 C CA . ILE A 1 176 ? 1.994 -6.979 -14.288 1.00 94.12 176 ILE A CA 1
ATOM 1423 C C . ILE A 1 176 ? 2.813 -5.706 -14.527 1.00 94.12 176 ILE A C 1
ATOM 1425 O O . ILE A 1 176 ? 2.961 -5.259 -15.671 1.00 94.12 176 ILE A O 1
ATOM 1429 N N . GLU A 1 177 ? 3.357 -5.142 -13.447 1.00 93.12 177 GLU A N 1
ATOM 1430 C CA . GLU A 1 177 ? 4.200 -3.941 -13.482 1.00 93.12 177 GLU A CA 1
ATOM 1431 C C . GLU A 1 177 ? 5.652 -4.301 -13.780 1.00 93.12 177 GLU A C 1
ATOM 1433 O O . GLU A 1 177 ? 6.233 -3.810 -14.746 1.00 93.12 177 GLU A O 1
ATOM 1438 N N . PHE A 1 178 ? 6.195 -5.224 -12.983 1.00 89.38 178 PHE A N 1
ATOM 1439 C CA . PHE A 1 178 ? 7.490 -5.859 -13.189 1.00 89.38 178 PHE A CA 1
ATOM 1440 C C . PHE A 1 178 ? 7.285 -7.377 -13.095 1.00 89.38 178 PHE A C 1
ATOM 1442 O O . PHE A 1 178 ? 6.942 -7.874 -12.020 1.00 89.38 178 PHE A O 1
ATOM 1449 N N . PRO A 1 179 ? 7.459 -8.136 -14.192 1.00 86.00 179 PRO A N 1
ATOM 1450 C CA . PRO A 1 179 ? 7.219 -9.575 -14.183 1.00 86.00 179 PRO A CA 1
ATOM 1451 C C . PRO A 1 179 ? 8.027 -10.292 -13.102 1.00 86.00 179 PRO A C 1
ATOM 1453 O O . PRO A 1 179 ? 9.248 -10.155 -13.042 1.00 86.00 179 PRO A O 1
ATOM 1456 N N . GLY A 1 180 ? 7.338 -11.079 -12.275 1.00 86.06 180 GLY A N 1
ATOM 1457 C CA . GLY A 1 180 ? 7.956 -11.839 -11.192 1.00 86.06 180 GLY A CA 1
ATOM 1458 C C . GLY A 1 180 ? 8.469 -10.984 -10.034 1.00 86.06 180 GLY A C 1
ATOM 1459 O O . GLY A 1 180 ? 9.275 -11.486 -9.261 1.00 86.06 180 GLY A O 1
ATOM 1460 N N . ASP A 1 181 ? 8.060 -9.716 -9.928 1.00 89.44 181 ASP A N 1
ATOM 1461 C CA . ASP A 1 181 ? 8.478 -8.840 -8.829 1.00 89.44 181 ASP A CA 1
ATOM 1462 C C . ASP A 1 181 ? 7.394 -7.865 -8.361 1.00 89.44 181 ASP A C 1
ATOM 1464 O O . ASP A 1 181 ? 7.225 -7.729 -7.160 1.00 89.44 181 ASP A O 1
ATOM 1468 N N . LEU A 1 182 ? 6.648 -7.193 -9.246 1.00 94.19 182 LEU A N 1
ATOM 1469 C CA . LEU A 1 182 ? 5.624 -6.218 -8.848 1.00 94.19 182 LEU A CA 1
ATOM 1470 C C . LEU A 1 182 ? 4.348 -6.362 -9.674 1.00 94.19 182 LEU A C 1
ATOM 1472 O O . LEU A 1 182 ? 4.371 -6.340 -10.908 1.00 94.19 182 LEU A O 1
ATOM 1476 N N . TYR A 1 183 ? 3.233 -6.403 -8.960 1.00 96.00 183 TYR A N 1
ATOM 1477 C CA . TYR A 1 183 ? 1.887 -6.487 -9.496 1.00 96.00 183 TYR A CA 1
ATOM 1478 C C . TYR A 1 183 ? 1.019 -5.416 -8.842 1.00 96.00 183 TYR A C 1
ATOM 1480 O O . TYR A 1 183 ? 1.252 -5.052 -7.687 1.00 96.00 183 TYR A O 1
ATOM 1488 N N . SER A 1 184 ? 0.014 -4.926 -9.560 1.00 97.19 184 SER A N 1
ATOM 1489 C CA . SER A 1 184 ? -0.923 -3.931 -9.040 1.00 97.19 184 SER A CA 1
ATOM 1490 C C . SER A 1 184 ? -2.375 -4.324 -9.318 1.00 97.19 184 SER A C 1
ATOM 1492 O O . SER A 1 184 ? -2.686 -4.905 -10.354 1.00 97.19 184 SER A O 1
ATOM 1494 N N . LEU A 1 185 ? -3.268 -4.025 -8.381 1.00 97.50 185 LEU A N 1
ATOM 1495 C CA . LEU A 1 185 ? -4.713 -4.211 -8.495 1.00 97.50 185 LEU A CA 1
ATOM 1496 C C . LEU A 1 185 ? -5.399 -2.886 -8.177 1.00 97.50 185 LEU A C 1
ATOM 1498 O O . LEU A 1 185 ? -4.999 -2.207 -7.234 1.00 97.50 185 LEU A O 1
ATOM 1502 N N . TRP A 1 186 ? -6.433 -2.530 -8.939 1.00 96.94 186 TRP A N 1
ATOM 1503 C CA . TRP A 1 186 ? -7.026 -1.192 -8.915 1.00 96.94 186 TRP A CA 1
ATOM 1504 C C . TRP A 1 186 ? -8.536 -1.242 -8.745 1.00 96.94 186 TRP A C 1
ATOM 1506 O O . TRP A 1 186 ? -9.225 -1.896 -9.526 1.00 96.94 186 TRP A O 1
ATOM 1516 N N . GLY A 1 187 ? -9.035 -0.517 -7.750 1.00 96.69 187 GLY A N 1
ATOM 1517 C CA . GLY A 1 187 ? -10.440 -0.162 -7.623 1.00 96.69 187 GLY A CA 1
ATOM 1518 C C . GLY A 1 187 ? -10.792 1.035 -8.503 1.00 96.69 187 GLY A C 1
ATOM 1519 O O . GLY A 1 187 ? -9.921 1.725 -9.039 1.00 96.69 187 GLY A O 1
ATOM 1520 N N . SER A 1 188 ? -12.087 1.279 -8.645 1.00 94.88 188 SER A N 1
ATOM 1521 C CA . SER A 1 188 ? -12.656 2.392 -9.407 1.00 94.88 188 SER A CA 1
ATOM 1522 C C . SER A 1 188 ? -13.334 3.444 -8.525 1.00 94.88 188 SER A C 1
ATOM 1524 O O . SER A 1 188 ? -13.644 4.538 -8.996 1.00 94.88 188 SER A O 1
ATOM 1526 N N . LEU A 1 189 ? -13.552 3.132 -7.244 1.00 96.06 189 LEU A N 1
ATOM 1527 C CA . LEU A 1 189 ? -14.267 3.972 -6.297 1.00 96.06 189 LEU A CA 1
ATOM 1528 C C . LEU A 1 189 ? -13.296 4.723 -5.366 1.00 96.06 189 LEU A C 1
ATOM 1530 O O . LEU A 1 189 ? -12.722 4.117 -4.456 1.00 96.06 189 LEU A O 1
ATOM 1534 N N . PRO A 1 190 ? -13.125 6.048 -5.523 1.00 95.56 190 PRO A N 1
ATOM 1535 C CA . PRO A 1 190 ? -12.337 6.832 -4.579 1.00 95.56 190 PRO A CA 1
ATOM 1536 C C . PRO A 1 190 ? -13.084 7.013 -3.246 1.00 95.56 190 PRO A C 1
ATOM 1538 O O . PRO A 1 190 ? -14.291 7.267 -3.263 1.00 95.56 190 PRO A O 1
ATOM 1541 N N . PRO A 1 191 ? -12.398 7.004 -2.085 1.00 95.44 191 PRO A N 1
ATOM 1542 C CA . PRO A 1 191 ? -13.009 7.337 -0.788 1.00 95.44 191 PRO A CA 1
ATOM 1543 C C . PRO A 1 191 ? -13.606 8.756 -0.713 1.00 95.44 191 PRO A C 1
ATOM 1545 O O . PRO A 1 191 ? -14.424 9.059 0.156 1.00 95.44 191 PRO A O 1
ATOM 1548 N N . THR A 1 192 ? -13.236 9.636 -1.641 1.00 95.81 192 THR A N 1
ATOM 1549 C CA . THR A 1 192 ? -13.783 10.993 -1.782 1.00 95.81 192 THR A CA 1
ATOM 1550 C C . THR A 1 192 ? -15.070 11.055 -2.615 1.00 95.81 192 THR A C 1
ATOM 1552 O O . THR A 1 192 ? -15.646 12.132 -2.764 1.00 95.81 192 THR A O 1
ATOM 1555 N N . ALA A 1 193 ? -15.549 9.923 -3.150 1.00 95.62 193 ALA A N 1
ATOM 1556 C CA . ALA A 1 193 ? -16.737 9.868 -3.998 1.00 95.62 193 ALA A CA 1
ATOM 1557 C C . ALA A 1 193 ? -18.001 10.390 -3.299 1.00 95.62 193 ALA A C 1
ATOM 1559 O O . ALA A 1 193 ? -18.219 10.174 -2.107 1.00 95.62 193 ALA A O 1
ATOM 1560 N N . GLU A 1 194 ? -18.900 10.994 -4.081 1.00 95.88 194 GLU A N 1
ATOM 1561 C CA . GLU A 1 194 ? -20.087 11.685 -3.569 1.00 95.88 194 GLU A CA 1
ATOM 1562 C C . GLU A 1 194 ? -20.993 10.802 -2.684 1.00 95.88 194 GLU A C 1
ATOM 1564 O O . GLU A 1 194 ? -21.588 11.238 -1.695 1.00 95.88 194 GLU A O 1
ATOM 1569 N N . ARG A 1 195 ? -21.039 9.507 -2.975 1.00 95.56 195 ARG A N 1
ATOM 1570 C CA . ARG A 1 195 ? -21.854 8.540 -2.235 1.00 95.56 195 ARG A CA 1
ATOM 1571 C C . ARG A 1 195 ? -21.566 8.464 -0.728 1.00 95.56 195 ARG A C 1
ATOM 1573 O O . ARG A 1 195 ? -22.437 8.022 0.008 1.00 95.56 195 ARG A O 1
ATOM 1580 N N . PHE A 1 196 ? -20.382 8.876 -0.266 1.00 96.56 196 PHE A N 1
ATOM 1581 C CA . PHE A 1 196 ? -20.000 8.805 1.153 1.00 96.56 196 PHE A CA 1
ATOM 1582 C C . PHE A 1 196 ? -20.440 10.032 1.974 1.00 96.56 196 PHE A C 1
ATOM 1584 O O . PHE A 1 196 ? -20.089 10.162 3.138 1.00 96.56 196 PHE A O 1
ATOM 1591 N N . GLY A 1 197 ? -21.196 10.975 1.394 1.00 95.38 197 GLY A N 1
ATOM 1592 C CA . GLY A 1 197 ? -21.778 12.096 2.153 1.00 95.38 197 GLY A CA 1
ATOM 1593 C C . GLY A 1 197 ? -20.770 12.870 3.025 1.00 95.38 197 GLY A C 1
ATOM 1594 O O . GLY A 1 197 ? -19.778 13.389 2.522 1.00 95.38 197 GLY A O 1
ATOM 1595 N N . ALA A 1 198 ? -21.025 12.951 4.334 1.00 93.00 198 ALA A N 1
ATOM 1596 C CA . ALA A 1 198 ? -20.210 13.716 5.287 1.00 93.00 198 ALA A CA 1
ATOM 1597 C C . ALA A 1 198 ? -18.902 13.022 5.732 1.00 93.00 198 ALA A C 1
ATOM 1599 O O . ALA A 1 198 ? -18.043 13.665 6.354 1.00 93.00 198 ALA A O 1
ATOM 1600 N N . THR A 1 199 ? -18.741 11.728 5.434 1.00 93.75 199 THR A N 1
ATOM 1601 C CA . THR A 1 199 ? -17.551 10.932 5.787 1.00 93.75 199 THR A CA 1
ATOM 1602 C C . THR A 1 199 ? -16.524 10.855 4.661 1.00 93.75 199 THR A C 1
ATOM 1604 O O . THR A 1 199 ? -15.435 10.331 4.881 1.00 93.75 199 THR A O 1
ATOM 1607 N N . ARG A 1 200 ? -16.827 11.425 3.482 1.00 94.69 200 ARG A N 1
ATOM 1608 C CA . ARG A 1 200 ? -15.926 11.502 2.318 1.00 94.69 200 ARG A CA 1
ATOM 1609 C C . ARG A 1 200 ? -14.511 11.918 2.716 1.00 94.69 200 ARG A C 1
ATOM 1611 O O . ARG A 1 200 ? -14.313 12.983 3.295 1.00 94.69 200 ARG A O 1
ATOM 1618 N N . GLY A 1 201 ? -13.536 11.092 2.349 1.00 93.56 201 GLY A N 1
ATOM 1619 C CA . GLY A 1 201 ? -12.116 11.341 2.590 1.00 93.56 201 GLY A CA 1
ATOM 1620 C C . GLY A 1 201 ? -11.661 11.215 4.050 1.00 93.56 201 GLY A C 1
ATOM 1621 O O . GLY A 1 201 ? -10.505 11.509 4.331 1.00 93.56 201 GLY A O 1
ATOM 1622 N N . LYS A 1 202 ? -12.514 10.783 4.984 1.00 94.25 202 LYS A N 1
ATOM 1623 C CA . LYS A 1 202 ? -12.142 10.576 6.401 1.00 94.25 202 LYS A CA 1
ATOM 1624 C C . LYS A 1 202 ? -11.928 9.102 6.743 1.00 94.25 202 LYS A C 1
ATOM 1626 O O . LYS A 1 202 ? -11.248 8.763 7.702 1.00 94.25 202 LYS A O 1
ATOM 1631 N N . GLN A 1 203 ? -12.470 8.209 5.924 1.00 95.50 203 GLN A N 1
ATOM 1632 C CA . GLN A 1 203 ? -12.511 6.768 6.152 1.00 95.50 203 GLN A CA 1
ATOM 1633 C C . GLN A 1 203 ? -11.240 6.010 5.717 1.00 95.50 203 GLN A C 1
ATOM 1635 O O . GLN A 1 203 ? -11.222 4.781 5.729 1.00 95.50 203 GLN A O 1
ATOM 1640 N N . HIS A 1 204 ? -10.162 6.704 5.333 1.00 96.44 204 HIS A N 1
ATOM 1641 C CA . HIS A 1 204 ? -8.946 6.078 4.792 1.00 96.44 204 HIS A CA 1
ATOM 1642 C C . HIS A 1 204 ? -8.312 5.051 5.738 1.00 96.44 204 HIS A C 1
ATOM 1644 O O . HIS A 1 204 ? -7.928 3.964 5.301 1.00 96.44 204 HIS A O 1
ATOM 1650 N N . LEU A 1 205 ? -8.226 5.370 7.033 1.00 97.44 205 LEU A N 1
ATOM 1651 C CA . LEU A 1 205 ? -7.664 4.459 8.027 1.00 97.44 205 LEU A CA 1
ATOM 1652 C C . LEU A 1 205 ? -8.526 3.196 8.178 1.00 97.44 205 LEU A C 1
ATOM 1654 O O . LEU A 1 205 ? -8.000 2.085 8.124 1.00 97.44 205 LEU A O 1
ATOM 1658 N N . ALA A 1 206 ? -9.850 3.351 8.256 1.00 97.88 206 ALA A N 1
ATOM 1659 C CA . ALA A 1 206 ? -10.782 2.226 8.316 1.00 97.88 206 ALA A CA 1
ATOM 1660 C C . ALA A 1 206 ? -10.685 1.329 7.070 1.00 97.88 206 ALA A C 1
ATOM 1662 O O . ALA A 1 206 ? -10.682 0.105 7.193 1.00 97.88 206 ALA A O 1
ATOM 1663 N N . ASN A 1 207 ? -10.530 1.921 5.880 1.00 98.31 207 ASN A N 1
ATOM 1664 C CA . ASN A 1 207 ? -10.310 1.178 4.638 1.00 98.31 207 ASN A CA 1
ATOM 1665 C C . ASN A 1 207 ? -9.000 0.374 4.675 1.00 98.31 207 ASN A C 1
ATOM 1667 O O . ASN A 1 207 ? -8.983 -0.779 4.248 1.00 98.31 207 ASN A O 1
ATOM 1671 N N . CYS A 1 208 ? -7.912 0.951 5.200 1.00 98.50 208 CYS A N 1
ATOM 1672 C CA . CYS A 1 208 ? -6.638 0.242 5.358 1.00 98.50 208 CYS A CA 1
ATOM 1673 C C . CYS A 1 208 ? -6.777 -0.946 6.317 1.00 98.50 208 CYS A C 1
ATOM 1675 O O . CYS A 1 208 ? -6.355 -2.055 5.993 1.00 98.50 208 CYS A O 1
ATOM 1677 N N . ILE A 1 209 ? -7.420 -0.742 7.469 1.00 98.44 209 ILE A N 1
ATOM 1678 C CA . ILE A 1 209 ? -7.677 -1.812 8.439 1.00 98.44 209 ILE A CA 1
ATOM 1679 C C . ILE A 1 209 ? -8.516 -2.918 7.798 1.00 98.44 209 ILE A C 1
ATOM 1681 O O . ILE A 1 209 ? -8.182 -4.096 7.918 1.00 98.44 209 ILE A O 1
ATOM 1685 N N . LEU A 1 210 ? -9.564 -2.553 7.060 1.00 97.88 210 LEU A N 1
ATOM 1686 C CA . LEU A 1 210 ? -10.411 -3.534 6.402 1.00 97.88 210 LEU A CA 1
ATOM 1687 C C . LEU A 1 210 ? -9.668 -4.302 5.302 1.00 97.88 210 LEU A C 1
ATOM 1689 O O . LEU A 1 210 ? -9.872 -5.506 5.165 1.00 97.88 210 LEU A O 1
ATOM 1693 N N . ALA A 1 211 ? -8.757 -3.661 4.567 1.00 97.81 211 ALA A N 1
ATOM 1694 C CA . ALA A 1 211 ? -7.887 -4.365 3.631 1.00 97.81 211 ALA A CA 1
ATOM 1695 C C . ALA A 1 211 ? -7.058 -5.450 4.345 1.00 97.81 211 ALA A C 1
ATOM 1697 O O . ALA A 1 211 ? -7.02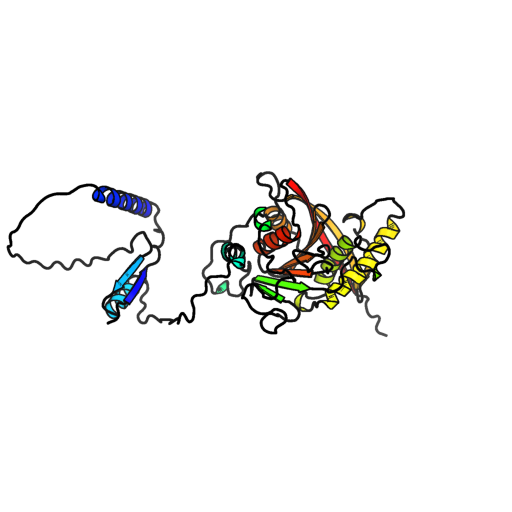4 -6.586 3.874 1.00 97.81 211 ALA A O 1
ATOM 1698 N N . LEU A 1 212 ? -6.473 -5.157 5.516 1.00 97.94 212 LEU A N 1
ATOM 1699 C CA . LEU A 1 212 ? -5.762 -6.160 6.324 1.00 97.94 212 LEU A CA 1
ATOM 1700 C C . LEU A 1 212 ? -6.675 -7.311 6.756 1.00 97.94 212 LEU A C 1
ATOM 1702 O O . LEU A 1 212 ? -6.294 -8.475 6.624 1.00 97.94 212 LEU A O 1
ATOM 1706 N N . VAL A 1 213 ? -7.885 -7.007 7.230 1.00 97.25 213 VAL A N 1
ATOM 1707 C CA . VAL A 1 213 ? -8.886 -8.027 7.584 1.00 97.25 213 VAL A CA 1
ATOM 1708 C C . VAL A 1 213 ? -9.160 -8.945 6.393 1.00 97.25 213 VAL A C 1
ATOM 1710 O O . VAL A 1 213 ? -9.111 -10.170 6.527 1.00 97.25 213 VAL A O 1
ATOM 1713 N N . MET A 1 214 ? -9.354 -8.373 5.203 1.00 96.06 214 MET A N 1
ATOM 1714 C CA . MET A 1 214 ? -9.634 -9.159 4.004 1.00 96.06 214 MET A CA 1
ATOM 1715 C C . MET A 1 214 ? -8.466 -10.035 3.572 1.00 96.06 214 MET A C 1
ATOM 1717 O O . MET A 1 214 ? -8.717 -11.118 3.048 1.00 96.06 214 MET A O 1
ATOM 1721 N N . THR A 1 215 ? -7.212 -9.649 3.841 1.00 95.50 215 THR A N 1
ATOM 1722 C CA . THR A 1 215 ? -6.059 -10.532 3.560 1.00 95.50 215 THR A CA 1
ATOM 1723 C C . THR A 1 215 ? -6.051 -11.805 4.401 1.00 95.50 215 THR A C 1
ATOM 1725 O O . THR A 1 215 ? -5.383 -12.770 4.040 1.00 95.50 215 THR A O 1
ATOM 1728 N N . LYS A 1 216 ? -6.785 -11.830 5.522 1.00 93.94 216 LYS A N 1
ATOM 1729 C CA . LYS A 1 216 ? -6.975 -13.033 6.344 1.00 93.94 216 LYS A CA 1
ATOM 1730 C C . LYS A 1 216 ? -8.229 -13.814 5.957 1.00 93.94 216 LYS A C 1
ATOM 1732 O O . LYS A 1 216 ? -8.279 -15.016 6.192 1.00 93.94 216 LYS A O 1
ATOM 1737 N N . ALA A 1 217 ? -9.221 -13.145 5.373 1.00 92.69 217 ALA A N 1
ATOM 1738 C CA . ALA A 1 217 ? -10.494 -13.754 4.997 1.00 92.69 217 ALA A CA 1
ATOM 1739 C C . ALA A 1 217 ? -10.485 -14.384 3.594 1.00 92.69 217 ALA A C 1
ATOM 1741 O O . ALA A 1 217 ? -11.233 -15.329 3.345 1.00 92.69 217 ALA A O 1
ATOM 1742 N N . CYS A 1 218 ? -9.687 -13.848 2.667 1.00 91.12 218 CYS A N 1
ATOM 1743 C CA . CYS A 1 218 ? -9.664 -14.260 1.267 1.00 91.12 218 CYS A CA 1
ATOM 1744 C C . CYS A 1 218 ? -8.248 -14.162 0.690 1.00 91.12 218 CYS A C 1
ATOM 1746 O O . CYS A 1 218 ? -7.556 -13.164 0.903 1.00 91.12 218 CYS A O 1
ATOM 1748 N N . ASP A 1 219 ? -7.847 -15.167 -0.092 1.00 90.06 219 ASP A N 1
ATOM 1749 C CA . ASP A 1 219 ? -6.586 -15.145 -0.831 1.00 90.06 219 ASP A CA 1
ATOM 1750 C C . ASP A 1 219 ? -6.532 -13.926 -1.770 1.00 90.06 219 ASP A C 1
ATOM 1752 O O . ASP A 1 219 ? -7.421 -13.717 -2.600 1.00 90.06 219 ASP A O 1
ATOM 1756 N N . PHE A 1 220 ? -5.461 -13.135 -1.666 1.00 85.69 220 PHE A N 1
ATOM 1757 C CA . PHE A 1 220 ? -5.239 -11.955 -2.499 1.00 85.69 220 PHE A CA 1
ATOM 1758 C C . PHE A 1 220 ? -5.195 -12.293 -3.998 1.00 85.69 220 PHE A C 1
ATOM 1760 O O . PHE A 1 220 ? -5.521 -11.442 -4.827 1.00 85.69 220 PHE A O 1
ATOM 1767 N N . THR A 1 221 ? -4.873 -13.538 -4.380 1.00 87.25 221 THR A N 1
ATOM 1768 C CA . THR A 1 221 ? -4.921 -13.951 -5.793 1.00 87.25 221 THR A CA 1
ATOM 1769 C C . THR A 1 221 ? -6.341 -14.014 -6.369 1.00 87.25 221 THR A C 1
ATOM 1771 O O . THR A 1 221 ? -6.489 -14.129 -7.587 1.00 87.25 221 THR A O 1
ATOM 1774 N N . ALA A 1 222 ? -7.376 -13.964 -5.527 1.00 91.81 222 ALA A N 1
ATOM 1775 C CA . ALA A 1 222 ? -8.783 -13.911 -5.925 1.00 91.81 222 ALA A CA 1
ATOM 1776 C C . ALA A 1 222 ? -9.364 -12.486 -5.902 1.00 91.81 222 ALA A C 1
ATOM 1778 O O . ALA A 1 222 ? -10.539 -12.297 -6.213 1.00 91.81 222 ALA A O 1
ATOM 1779 N N . TRP A 1 223 ? -8.573 -11.482 -5.514 1.00 95.81 223 TRP A N 1
ATOM 1780 C CA . TRP A 1 223 ? -9.056 -10.110 -5.425 1.00 95.81 223 TRP A CA 1
ATOM 1781 C C . TRP A 1 223 ? -9.182 -9.473 -6.805 1.00 95.81 223 TRP A C 1
ATOM 1783 O O . TRP A 1 223 ? -8.315 -9.629 -7.665 1.00 95.81 223 TRP A O 1
ATOM 1793 N N . THR A 1 224 ? -10.247 -8.697 -6.968 1.00 97.12 224 THR A N 1
ATOM 1794 C CA . THR A 1 224 ? -10.584 -7.950 -8.181 1.00 97.12 224 THR A CA 1
ATOM 1795 C C . THR A 1 224 ? -10.679 -6.453 -7.873 1.00 97.12 224 THR A C 1
ATOM 1797 O O . THR A 1 224 ? -10.718 -6.041 -6.711 1.00 97.12 224 THR A O 1
ATOM 1800 N N . GLY A 1 225 ? -10.778 -5.610 -8.904 1.00 96.75 225 GLY A N 1
ATOM 1801 C CA . GLY A 1 225 ? -11.022 -4.178 -8.695 1.00 96.75 225 GLY A CA 1
ATOM 1802 C C . GLY A 1 225 ? -12.331 -3.896 -7.948 1.00 96.75 225 GLY A C 1
ATOM 1803 O O . GLY A 1 225 ? -12.368 -3.082 -7.029 1.00 96.75 225 GLY A O 1
ATOM 1804 N N . THR A 1 226 ? -13.389 -4.652 -8.254 1.00 97.06 226 THR A N 1
ATOM 1805 C CA . THR A 1 226 ? -14.677 -4.549 -7.549 1.00 97.06 226 THR A CA 1
ATOM 1806 C C . THR A 1 226 ? -14.586 -4.990 -6.088 1.00 97.06 226 THR A C 1
ATOM 1808 O O . THR A 1 226 ? -15.306 -4.462 -5.242 1.00 97.06 226 THR A O 1
ATOM 1811 N N . PHE A 1 227 ? -13.679 -5.915 -5.763 1.00 96.94 227 PHE A N 1
ATOM 1812 C CA . PHE A 1 227 ? -13.392 -6.292 -4.382 1.00 96.94 227 PHE A CA 1
ATOM 1813 C C . PHE A 1 227 ? -12.754 -5.132 -3.603 1.00 96.94 227 PHE A C 1
ATOM 1815 O O . PHE A 1 227 ? -13.160 -4.862 -2.473 1.00 96.94 227 PHE A O 1
ATOM 1822 N N . LEU A 1 228 ? -11.815 -4.396 -4.216 1.00 97.62 228 LEU A N 1
ATOM 1823 C CA . LEU A 1 228 ? -11.249 -3.181 -3.616 1.00 97.62 228 LEU A CA 1
ATOM 1824 C C . LEU A 1 228 ? -12.320 -2.105 -3.395 1.00 97.62 228 LEU A C 1
ATOM 1826 O O . LEU A 1 228 ? -12.351 -1.484 -2.335 1.00 97.62 228 LEU A O 1
ATOM 1830 N N . ASP A 1 229 ? -13.241 -1.929 -4.342 1.00 98.00 229 ASP A N 1
ATOM 1831 C CA . ASP A 1 229 ? -14.367 -1.004 -4.172 1.00 98.00 229 ASP A CA 1
ATOM 1832 C C . ASP A 1 229 ? -15.269 -1.432 -3.001 1.00 98.00 229 ASP A C 1
ATOM 1834 O O . ASP A 1 229 ? -15.695 -0.599 -2.200 1.00 98.00 229 ASP A O 1
ATOM 1838 N N . GLY A 1 230 ? -15.489 -2.740 -2.833 1.00 97.19 230 GLY A N 1
ATOM 1839 C CA . GLY A 1 230 ? -16.170 -3.317 -1.672 1.00 97.19 230 GLY A CA 1
ATOM 1840 C C . GLY A 1 230 ? -15.482 -2.994 -0.341 1.00 97.19 230 GLY A C 1
ATOM 1841 O O . GLY A 1 230 ? -16.168 -2.638 0.620 1.00 97.19 230 GLY A O 1
ATOM 1842 N N . ILE A 1 231 ? -14.144 -3.038 -0.293 1.00 97.62 231 ILE A N 1
ATOM 1843 C CA . ILE A 1 231 ? -13.359 -2.614 0.880 1.00 97.62 231 ILE A CA 1
ATOM 1844 C C . ILE A 1 231 ? -13.626 -1.140 1.198 1.00 97.62 231 ILE A C 1
ATOM 1846 O O . ILE A 1 231 ? -13.874 -0.809 2.351 1.00 97.62 231 ILE A O 1
ATOM 1850 N N . VAL A 1 232 ? -13.643 -0.249 0.203 1.00 98.06 232 VAL A N 1
ATOM 1851 C CA . VAL A 1 232 ? -13.926 1.179 0.443 1.00 98.06 232 VAL A CA 1
ATOM 1852 C C . VAL A 1 232 ? -15.355 1.385 0.966 1.00 98.06 232 VAL A C 1
ATOM 1854 O O . VAL A 1 232 ? -15.585 2.188 1.869 1.00 98.06 232 VAL A O 1
ATOM 1857 N N . ILE A 1 233 ? -16.331 0.644 0.433 1.00 97.62 233 ILE A N 1
ATOM 1858 C CA . ILE A 1 233 ? -17.735 0.734 0.864 1.00 97.62 233 ILE A CA 1
ATOM 1859 C C . ILE A 1 233 ? -17.907 0.264 2.308 1.00 97.62 233 ILE A C 1
ATOM 1861 O O . ILE A 1 233 ? -18.589 0.917 3.096 1.00 97.62 233 ILE A O 1
ATOM 1865 N N . GLN A 1 234 ? -17.337 -0.888 2.648 1.00 97.50 234 GLN A N 1
ATOM 1866 C CA . GLN A 1 234 ? -17.502 -1.472 3.973 1.00 97.50 234 GLN A CA 1
ATOM 1867 C C . GLN A 1 234 ? -16.599 -0.786 5.011 1.00 97.50 234 GLN A C 1
ATOM 1869 O O . GLN A 1 234 ? -16.986 -0.674 6.173 1.00 97.50 234 GLN A O 1
ATOM 1874 N N . GLY A 1 235 ? -15.452 -0.245 4.595 1.00 97.50 235 GLY A N 1
ATOM 1875 C CA . GLY A 1 235 ? -14.583 0.565 5.442 1.00 97.50 235 GLY A CA 1
ATOM 1876 C C . GLY A 1 235 ? -15.234 1.885 5.854 1.00 97.50 235 GLY A C 1
ATOM 1877 O O . GLY A 1 235 ? -15.095 2.285 7.005 1.00 97.50 235 GLY A O 1
ATOM 1878 N N . ASP A 1 236 ? -16.050 2.502 4.991 1.00 97.69 236 ASP A N 1
ATOM 1879 C CA . ASP A 1 236 ? -16.868 3.664 5.365 1.00 97.69 236 ASP A CA 1
ATOM 1880 C C . ASP A 1 236 ? -17.894 3.338 6.466 1.00 97.69 236 ASP A C 1
ATOM 1882 O O . ASP A 1 236 ? -18.026 4.084 7.437 1.00 97.69 236 ASP A O 1
ATOM 1886 N N . LYS A 1 237 ? -18.567 2.181 6.387 1.00 96.81 237 LYS A N 1
ATOM 1887 C CA . LYS A 1 237 ? -19.474 1.732 7.460 1.00 96.81 237 LYS A CA 1
ATOM 1888 C C . LYS A 1 237 ? -18.725 1.491 8.769 1.00 96.81 237 LYS A C 1
ATOM 1890 O O . LYS A 1 237 ? -19.198 1.881 9.835 1.00 96.81 237 LYS A O 1
ATOM 1895 N N . TYR A 1 238 ? -17.549 0.868 8.685 1.00 97.38 238 TYR A N 1
ATOM 1896 C CA . TYR A 1 238 ? -16.715 0.620 9.855 1.00 97.38 238 TYR A CA 1
ATOM 1897 C C . TYR A 1 238 ? -16.245 1.932 10.495 1.00 97.38 238 TYR A C 1
ATOM 1899 O O . TYR A 1 238 ? -16.375 2.106 11.706 1.00 97.38 238 TYR A O 1
ATOM 1907 N N . PHE A 1 239 ? -15.804 2.894 9.679 1.00 96.81 239 PHE A N 1
ATOM 1908 C CA . PHE A 1 239 ? -15.466 4.248 10.111 1.00 96.81 239 PHE A CA 1
ATOM 1909 C C . PHE A 1 239 ? -16.628 4.912 10.856 1.00 96.81 239 PHE A C 1
ATOM 1911 O O . PHE A 1 239 ? -16.442 5.379 11.976 1.00 96.81 239 PHE A O 1
ATOM 1918 N N . GLN A 1 240 ? -17.834 4.913 10.276 1.00 95.25 240 GLN A N 1
ATOM 1919 C CA . GLN A 1 240 ? -19.018 5.523 10.892 1.00 95.25 240 GLN A CA 1
ATOM 1920 C C . GLN A 1 240 ? -19.330 4.920 12.264 1.00 95.25 240 GLN A C 1
ATOM 1922 O O . GLN A 1 240 ? -19.651 5.649 13.201 1.00 95.25 240 GLN A O 1
ATOM 1927 N N . LYS A 1 241 ? -19.194 3.598 12.410 1.00 95.12 241 LYS A N 1
ATOM 1928 C CA . LYS A 1 241 ? -19.412 2.921 13.691 1.00 95.12 241 LYS A CA 1
ATOM 1929 C C . LYS A 1 241 ? -18.399 3.322 14.754 1.00 95.12 241 LYS A C 1
ATOM 1931 O O . LYS A 1 241 ? -18.785 3.505 15.907 1.00 95.12 241 LYS A O 1
ATOM 1936 N N . VAL A 1 242 ? -17.119 3.423 14.397 1.00 95.38 242 VAL A N 1
ATOM 1937 C CA . VAL A 1 242 ? -16.082 3.868 15.340 1.00 95.38 242 VAL A CA 1
ATOM 1938 C C . VAL A 1 242 ? -16.292 5.336 15.695 1.00 95.38 242 VAL A C 1
ATOM 1940 O O . VAL A 1 242 ? -16.355 5.666 16.876 1.00 95.38 242 VAL A O 1
ATOM 1943 N N . ALA A 1 243 ? -16.527 6.193 14.700 1.00 93.88 243 ALA A N 1
ATOM 1944 C CA . ALA A 1 243 ? -16.806 7.611 14.907 1.00 93.88 243 ALA A CA 1
ATOM 1945 C C . ALA A 1 243 ? -18.011 7.840 15.839 1.00 93.88 243 ALA A C 1
ATOM 1947 O O . ALA A 1 243 ? -17.944 8.668 16.744 1.00 93.88 243 ALA A O 1
ATOM 1948 N N . ALA A 1 244 ? -19.083 7.053 15.695 1.00 92.12 244 ALA A N 1
ATOM 1949 C CA . ALA A 1 244 ? -20.261 7.146 16.557 1.00 92.12 244 ALA A CA 1
ATOM 1950 C C . ALA A 1 244 ? -19.968 6.849 18.042 1.00 92.12 244 ALA A C 1
ATOM 1952 O O . ALA A 1 244 ? -20.675 7.358 18.908 1.00 92.12 244 ALA A O 1
ATOM 1953 N N . LYS A 1 245 ? -18.936 6.051 18.357 1.00 88.75 245 LYS A N 1
ATOM 1954 C CA . LYS A 1 245 ? -18.533 5.770 19.747 1.00 88.75 245 LYS A CA 1
ATOM 1955 C C . LYS A 1 245 ? -17.763 6.917 20.392 1.00 88.75 245 LYS A C 1
ATOM 1957 O O . LYS A 1 245 ? -17.835 7.074 21.606 1.00 88.75 245 LYS A O 1
ATOM 1962 N N . ILE A 1 246 ? -17.022 7.681 19.595 1.00 85.56 246 ILE A N 1
ATOM 1963 C CA . ILE A 1 246 ? -16.236 8.828 20.070 1.00 85.56 246 ILE A CA 1
ATOM 1964 C C . ILE A 1 246 ? -17.132 10.054 20.285 1.00 85.56 246 ILE A C 1
ATOM 1966 O O . ILE A 1 246 ? -16.829 10.919 21.106 1.00 85.56 246 ILE A O 1
ATOM 1970 N N . GLY A 1 247 ? -18.275 10.099 19.599 1.00 75.75 247 GLY A N 1
ATOM 1971 C CA . GLY A 1 247 ? -19.249 11.177 19.720 1.00 75.75 247 GLY A CA 1
ATOM 1972 C C . GLY A 1 247 ? -18.811 12.450 18.993 1.00 75.75 247 GLY A C 1
ATOM 1973 O O . GLY A 1 247 ? -17.947 12.433 18.118 1.00 75.75 247 GLY A O 1
ATOM 1974 N N . GLU A 1 248 ? -19.426 13.575 19.348 1.00 68.44 248 GLU A N 1
ATOM 1975 C CA . GLU A 1 248 ? -19.243 14.869 18.677 1.00 68.44 248 GLU A CA 1
ATOM 1976 C C . GLU A 1 248 ? -18.002 15.630 19.170 1.00 68.44 248 GLU A C 1
ATOM 1978 O O . GLU A 1 248 ? -18.068 16.827 19.439 1.00 68.44 248 GLU A O 1
ATOM 1983 N N . THR A 1 249 ? -16.856 14.957 19.310 1.00 75.56 249 THR A N 1
ATOM 1984 C CA . THR A 1 249 ? -15.612 15.662 19.648 1.00 75.56 249 THR A CA 1
ATOM 1985 C C . THR A 1 249 ? -15.184 16.496 18.435 1.00 75.56 249 THR A C 1
ATOM 1987 O O . THR A 1 249 ? -14.827 15.919 17.400 1.00 75.56 249 THR A O 1
ATOM 1990 N N . PRO A 1 250 ? -15.219 17.842 18.504 1.00 73.81 250 PRO A N 1
ATOM 1991 C CA . PRO A 1 250 ? -14.924 18.669 17.344 1.00 73.81 250 PRO A CA 1
ATOM 1992 C C . PRO A 1 250 ? -13.479 18.450 16.894 1.00 73.81 250 PRO A C 1
ATOM 1994 O O . PRO A 1 250 ? -12.564 18.464 17.714 1.00 73.81 250 PRO A O 1
ATOM 1997 N N . ASN A 1 251 ? -13.276 18.292 15.585 1.00 76.88 251 ASN A N 1
ATOM 1998 C CA . ASN A 1 251 ? -11.956 18.150 14.955 1.00 76.88 251 ASN A CA 1
ATOM 1999 C C . ASN A 1 251 ? -11.131 16.936 15.417 1.00 76.88 251 ASN A C 1
ATOM 2001 O O . ASN A 1 251 ? -9.910 16.942 15.270 1.00 76.88 251 ASN A O 1
ATOM 2005 N N . TYR A 1 252 ? -11.769 15.897 15.957 1.00 86.81 252 TYR A N 1
ATOM 2006 C CA . TYR A 1 252 ? -11.074 14.653 16.265 1.00 86.81 252 TYR A CA 1
ATOM 2007 C C . TYR A 1 252 ? -10.876 13.804 15.001 1.00 86.81 252 TYR A C 1
ATOM 2009 O O . TYR A 1 252 ? -11.843 13.446 14.324 1.00 86.81 252 TYR A O 1
ATOM 2017 N N . GLU A 1 253 ? -9.624 13.472 14.686 1.00 88.75 253 GLU A N 1
ATOM 2018 C CA . GLU A 1 253 ? -9.274 12.512 13.639 1.00 88.75 253 GLU A CA 1
ATOM 2019 C C . GLU A 1 253 ? -9.033 11.138 14.264 1.00 88.75 253 GLU A C 1
ATOM 2021 O O . GLU A 1 253 ? -8.219 11.015 15.182 1.00 88.75 253 GLU A O 1
ATOM 2026 N N . LEU A 1 254 ? -9.725 10.114 13.751 1.00 93.12 254 LEU A N 1
ATOM 2027 C CA . LEU A 1 254 ? -9.590 8.748 14.254 1.00 93.12 254 LEU A CA 1
ATOM 2028 C C . LEU A 1 254 ? -8.149 8.253 14.114 1.00 93.12 254 LEU A C 1
ATOM 2030 O O . LEU A 1 254 ? -7.575 8.275 13.025 1.00 93.12 254 LEU A O 1
ATOM 2034 N N . GLN A 1 255 ? -7.605 7.756 15.214 1.00 94.25 255 GLN A N 1
ATOM 2035 C CA . GLN A 1 255 ? -6.300 7.120 15.306 1.00 94.25 255 GLN A CA 1
ATOM 2036 C C . GLN A 1 255 ? -6.441 5.594 15.235 1.00 94.25 255 GLN A C 1
ATOM 2038 O O . GLN A 1 255 ? -7.541 5.044 15.289 1.00 94.25 255 GLN A O 1
ATOM 2043 N N . VAL A 1 256 ? -5.320 4.877 15.099 1.00 96.44 256 VAL A N 1
ATOM 2044 C CA . VAL A 1 256 ? -5.313 3.402 14.997 1.00 96.44 256 VAL A CA 1
ATOM 2045 C C . VAL A 1 256 ? -5.935 2.765 16.241 1.00 96.44 256 VAL A C 1
ATOM 2047 O O . VAL A 1 256 ? -6.676 1.787 16.149 1.00 96.44 256 VAL A O 1
ATOM 2050 N N . GLU A 1 257 ? -5.657 3.348 17.400 1.00 95.25 257 GLU A N 1
ATOM 2051 C CA . GLU A 1 257 ? -6.089 2.885 18.710 1.00 95.25 257 GLU A CA 1
ATOM 2052 C C . GLU A 1 257 ? -7.617 2.931 18.884 1.00 95.25 257 GLU A C 1
ATOM 2054 O O . GLU A 1 257 ? -8.168 2.092 19.593 1.00 95.25 257 GLU A O 1
ATOM 2059 N N . ASP A 1 258 ? -8.325 3.823 18.183 1.00 96.06 258 ASP A N 1
ATOM 2060 C CA . ASP A 1 258 ? -9.792 3.924 18.265 1.00 96.06 258 ASP A CA 1
ATOM 2061 C C . ASP A 1 258 ? -10.514 2.707 17.676 1.00 96.06 258 ASP A C 1
ATOM 2063 O O . ASP A 1 258 ? -11.662 2.408 18.020 1.00 96.06 258 ASP A O 1
ATOM 2067 N N . PHE A 1 259 ? -9.844 1.987 16.776 1.00 97.06 259 PHE A N 1
ATOM 2068 C CA . PHE A 1 259 ? -10.363 0.771 16.159 1.00 97.06 259 PHE A CA 1
ATOM 2069 C C . PHE A 1 259 ? -10.092 -0.479 17.012 1.00 97.06 259 PHE A C 1
ATOM 2071 O O . PHE A 1 259 ? -10.630 -1.552 16.716 1.00 97.06 259 PHE A O 1
ATOM 2078 N N . ASP A 1 260 ? -9.289 -0.367 18.078 1.00 95.69 260 ASP A N 1
ATOM 2079 C CA . ASP A 1 260 ? -8.806 -1.510 18.849 1.00 95.69 260 ASP A CA 1
ATOM 2080 C C . ASP A 1 260 ? -9.943 -2.284 19.536 1.00 95.69 260 ASP A C 1
ATOM 2082 O O . ASP A 1 260 ? -10.646 -1.806 20.425 1.00 95.69 260 ASP A O 1
ATOM 2086 N N . GLY A 1 261 ? -10.131 -3.541 19.135 1.00 94.06 261 GLY A N 1
ATOM 2087 C CA . GLY A 1 261 ? -11.194 -4.409 19.643 1.00 94.06 261 GLY A CA 1
ATOM 2088 C C . GLY A 1 261 ? -12.610 -4.017 19.215 1.00 94.06 261 GLY A C 1
ATOM 2089 O O . GLY A 1 261 ? -13.570 -4.611 19.711 1.00 94.06 261 GLY A O 1
ATOM 2090 N N . VAL A 1 262 ? -12.786 -3.060 18.298 1.00 95.44 262 VAL A N 1
ATOM 2091 C CA . VAL A 1 262 ? -14.117 -2.753 17.768 1.00 95.44 262 VAL A CA 1
ATOM 2092 C C . VAL A 1 262 ? -14.538 -3.846 16.794 1.00 95.44 262 VAL A C 1
ATOM 2094 O O . VAL A 1 262 ? -13.959 -3.986 15.718 1.00 95.44 262 VAL A O 1
ATOM 2097 N N . SER A 1 263 ? -15.568 -4.604 17.173 1.00 94.31 263 SER A N 1
ATOM 2098 C CA . SER A 1 263 ? -16.152 -5.628 16.307 1.00 94.31 263 SER A CA 1
ATOM 2099 C C . SER A 1 263 ? -16.985 -5.014 15.190 1.00 94.31 263 SER A C 1
ATOM 2101 O O . SER A 1 263 ? -17.743 -4.076 15.445 1.00 94.31 263 SER A O 1
ATOM 2103 N N . GLU A 1 264 ? -16.893 -5.562 13.982 1.00 94.94 264 GLU A N 1
ATOM 2104 C CA . GLU A 1 264 ? -17.730 -5.217 12.832 1.00 94.94 264 GLU A CA 1
ATOM 2105 C C . GLU A 1 264 ? -18.059 -6.456 11.991 1.00 94.94 264 GLU A C 1
ATOM 2107 O O . GLU A 1 264 ? -17.351 -7.464 12.032 1.00 94.94 264 GLU A O 1
ATOM 2112 N N . GLU A 1 265 ? -19.170 -6.396 11.260 1.00 92.62 265 GLU A N 1
ATOM 2113 C CA . GLU A 1 265 ? -19.590 -7.465 10.369 1.00 92.62 265 GLU A CA 1
ATOM 2114 C C . GLU A 1 265 ? -18.991 -7.266 8.972 1.00 92.62 265 GLU A C 1
ATOM 2116 O O . GLU A 1 265 ? -19.063 -6.190 8.377 1.00 92.62 265 GLU A O 1
ATOM 2121 N N . ILE A 1 266 ? -18.452 -8.343 8.410 1.00 89.38 266 ILE A N 1
ATOM 2122 C CA . ILE A 1 266 ? -18.119 -8.446 6.994 1.00 89.38 266 ILE A CA 1
ATOM 2123 C C . ILE A 1 266 ? -18.535 -9.817 6.485 1.00 89.38 266 ILE A C 1
ATOM 2125 O O . ILE A 1 266 ? -17.824 -10.797 6.671 1.00 89.38 266 ILE A O 1
ATOM 2129 N N . TYR A 1 267 ? -19.710 -9.900 5.857 1.00 82.62 267 TYR A N 1
ATOM 2130 C CA . TYR A 1 267 ? -20.285 -11.176 5.431 1.00 82.62 267 TYR A CA 1
ATOM 2131 C C . TYR A 1 267 ? -19.253 -12.068 4.705 1.00 82.62 267 TYR A C 1
ATOM 2133 O O . TYR A 1 267 ? -18.623 -11.598 3.753 1.00 82.62 267 TYR A O 1
ATOM 2141 N N . PRO A 1 268 ? -19.086 -13.345 5.108 1.00 89.31 268 PRO A N 1
ATOM 2142 C CA . PRO A 1 268 ? -19.850 -14.096 6.122 1.00 89.31 268 PRO A CA 1
ATOM 2143 C C . PRO A 1 268 ? -19.267 -14.063 7.555 1.00 89.31 268 PRO A C 1
ATOM 2145 O O . PRO A 1 268 ? -19.686 -14.843 8.413 1.00 89.31 268 PRO A O 1
ATOM 2148 N N . TYR A 1 269 ? -18.291 -13.202 7.824 1.00 92.50 269 TYR A N 1
ATOM 2149 C CA . TYR A 1 269 ? -17.550 -13.121 9.079 1.00 92.50 269 TYR A CA 1
ATOM 2150 C C . TYR A 1 269 ? -18.008 -11.957 9.964 1.00 92.50 269 TYR A C 1
ATOM 2152 O O . TYR A 1 269 ? -18.507 -10.935 9.497 1.00 92.50 269 TYR A O 1
ATOM 2160 N N . ASN A 1 270 ? -17.758 -12.087 11.259 1.00 95.00 270 ASN A N 1
ATOM 2161 C CA . ASN A 1 270 ? -17.511 -10.948 12.130 1.00 95.00 270 ASN A CA 1
ATOM 2162 C C . ASN A 1 270 ? -16.005 -10.838 12.334 1.00 95.00 270 ASN A C 1
ATOM 2164 O O . ASN A 1 270 ? -15.307 -11.854 12.375 1.00 95.00 270 ASN A O 1
ATOM 2168 N N . PHE A 1 271 ? -15.501 -9.621 12.482 1.00 96.81 271 PHE A N 1
ATOM 2169 C CA . PHE A 1 271 ? -14.091 -9.413 12.763 1.00 96.81 271 PHE A CA 1
ATOM 2170 C C . PHE A 1 271 ? -13.884 -8.490 13.953 1.00 96.81 271 PHE A C 1
ATOM 2172 O O . PHE A 1 271 ? -14.706 -7.623 14.241 1.00 96.81 271 PHE A O 1
ATOM 2179 N N . THR A 1 272 ? -12.758 -8.680 14.631 1.00 97.50 272 THR A N 1
ATOM 2180 C CA . THR A 1 272 ? -12.144 -7.689 15.518 1.00 97.50 272 THR A CA 1
ATOM 2181 C C . THR A 1 272 ? -10.674 -7.575 15.151 1.00 97.50 272 THR A C 1
ATOM 2183 O O . THR A 1 272 ? -10.064 -8.543 14.687 1.00 97.50 272 THR A O 1
ATOM 2186 N N . VAL A 1 273 ? -10.094 -6.395 15.347 1.00 97.75 273 VAL A N 1
ATOM 2187 C CA . VAL A 1 273 ? -8.660 -6.185 15.143 1.00 97.75 273 VAL A CA 1
ATOM 2188 C C . VAL A 1 273 ? -8.058 -5.668 16.432 1.00 97.75 273 VAL A C 1
ATOM 2190 O O . VAL A 1 273 ? -8.641 -4.801 17.083 1.00 97.75 273 VAL A O 1
ATOM 2193 N N . LYS A 1 274 ? -6.913 -6.235 16.807 1.00 98.19 274 LYS A N 1
ATOM 2194 C CA . LYS A 1 274 ? -6.079 -5.742 17.894 1.00 98.19 274 LYS A CA 1
ATOM 2195 C C . LYS A 1 274 ? -4.803 -5.121 17.360 1.00 98.19 274 LYS A C 1
ATOM 2197 O O . LYS A 1 274 ? -4.159 -5.725 16.500 1.00 98.19 274 LYS A O 1
ATOM 2202 N N . PHE A 1 275 ? -4.449 -3.946 17.871 1.00 98.19 275 PHE A N 1
ATOM 2203 C CA . PHE A 1 275 ? -3.261 -3.215 17.442 1.00 98.19 275 PHE A CA 1
ATOM 2204 C C . PHE A 1 275 ? -2.208 -3.132 18.540 1.00 98.19 275 PHE A C 1
ATOM 2206 O O . PHE A 1 275 ? -2.508 -2.878 19.703 1.00 98.19 275 PHE A O 1
ATOM 2213 N N . GLU A 1 276 ? -0.950 -3.291 18.145 1.00 97.62 276 GLU A N 1
ATOM 2214 C CA . GLU A 1 276 ? 0.204 -3.029 19.001 1.00 97.62 276 GLU A CA 1
ATOM 2215 C C . GLU A 1 276 ? 1.109 -2.022 18.297 1.00 97.62 276 GLU A C 1
ATOM 2217 O O . GLU A 1 276 ? 1.515 -2.226 17.151 1.00 97.62 276 GLU A O 1
ATOM 2222 N N . LYS A 1 277 ? 1.444 -0.925 18.977 1.00 97.50 277 LYS A N 1
ATOM 2223 C CA . LYS A 1 277 ? 2.402 0.057 18.470 1.00 97.50 277 LYS A CA 1
ATOM 2224 C C . LYS A 1 277 ? 3.817 -0.512 18.596 1.00 97.50 277 LYS A C 1
ATOM 2226 O O . LYS A 1 277 ? 4.406 -0.471 19.670 1.00 97.50 277 LYS A O 1
ATOM 2231 N N . VAL A 1 278 ? 4.353 -1.043 17.498 1.00 97.44 278 VAL A N 1
ATOM 2232 C CA . VAL A 1 278 ? 5.628 -1.781 17.495 1.00 97.44 278 VAL A CA 1
ATOM 2233 C C . VAL A 1 278 ? 6.812 -0.827 17.527 1.00 97.44 278 VAL A C 1
ATOM 2235 O O . VAL A 1 278 ? 7.753 -1.010 18.295 1.00 97.44 278 VAL A O 1
ATOM 2238 N N . ILE A 1 279 ? 6.802 0.170 16.640 1.00 96.06 279 ILE A N 1
ATOM 2239 C CA . ILE A 1 279 ? 7.968 1.022 16.433 1.00 96.06 279 ILE A CA 1
ATOM 2240 C C . ILE A 1 279 ? 7.586 2.383 15.871 1.00 96.06 279 ILE A C 1
ATOM 2242 O O . ILE A 1 279 ? 6.578 2.530 15.178 1.00 96.06 279 ILE A O 1
ATOM 2246 N N . PHE A 1 280 ? 8.429 3.373 16.141 1.00 96.56 280 PHE A N 1
ATOM 2247 C CA . PHE A 1 280 ? 8.422 4.649 15.442 1.00 96.56 280 PHE A CA 1
ATOM 2248 C C . PHE A 1 280 ? 9.764 4.866 14.750 1.00 96.56 280 PHE A C 1
ATOM 2250 O O . PHE A 1 280 ? 10.800 4.353 15.178 1.00 96.56 280 PHE A O 1
ATOM 2257 N N . GLY A 1 281 ? 9.745 5.629 13.669 1.00 96.56 281 GLY A N 1
ATOM 2258 C CA . GLY A 1 281 ? 10.932 5.925 12.889 1.00 96.56 281 GLY A CA 1
ATOM 2259 C C . GLY A 1 281 ? 10.778 7.211 12.105 1.00 96.56 281 GLY A C 1
ATOM 2260 O O . GLY A 1 281 ? 9.768 7.905 12.188 1.00 96.56 281 GLY A O 1
ATOM 2261 N N . PHE A 1 282 ? 11.808 7.530 11.341 1.00 96.31 282 PHE A N 1
ATOM 2262 C CA . PHE A 1 282 ? 11.884 8.755 10.569 1.00 96.31 282 PHE A CA 1
ATOM 2263 C C . PHE A 1 282 ? 12.251 8.426 9.126 1.00 96.31 282 PHE A C 1
ATOM 2265 O O . PHE A 1 282 ? 13.258 7.758 8.879 1.00 96.31 282 PHE A O 1
ATOM 2272 N N . VAL A 1 283 ? 11.446 8.887 8.168 1.00 94.00 283 VAL A N 1
ATOM 2273 C CA . VAL A 1 283 ? 11.717 8.642 6.745 1.00 94.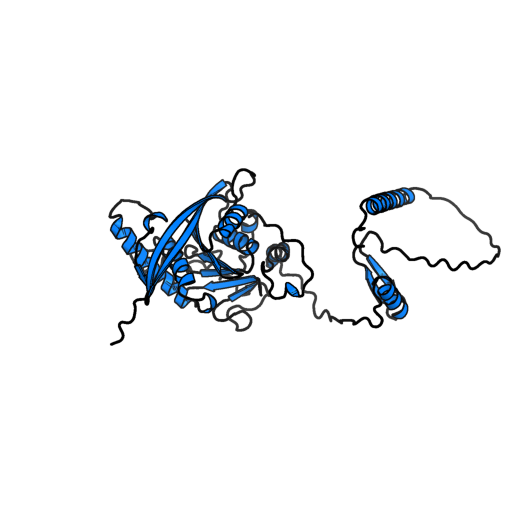00 283 VAL A CA 1
ATOM 2274 C C . VAL A 1 283 ? 13.050 9.299 6.358 1.00 94.00 283 VAL A C 1
ATOM 2276 O O . VAL A 1 283 ? 13.325 10.445 6.731 1.00 94.00 283 VAL A O 1
ATOM 2279 N N . TYR A 1 284 ? 13.886 8.563 5.620 1.00 92.25 284 TYR A N 1
ATOM 2280 C CA . TYR A 1 284 ? 15.225 8.977 5.172 1.00 92.25 284 TYR A CA 1
ATOM 2281 C C . TYR A 1 284 ? 16.222 9.245 6.305 1.00 92.25 284 TYR A C 1
ATOM 2283 O O . TYR A 1 284 ? 17.182 10.002 6.118 1.00 92.25 284 TYR A O 1
ATOM 2291 N N . ASN A 1 285 ? 16.013 8.651 7.480 1.00 91.25 285 ASN A N 1
ATOM 2292 C CA . ASN A 1 285 ? 16.961 8.769 8.576 1.00 91.25 285 ASN A CA 1
ATOM 2293 C C . ASN A 1 285 ? 18.279 8.042 8.263 1.00 91.25 285 ASN A C 1
ATOM 2295 O O . ASN A 1 285 ? 18.294 6.888 7.833 1.00 91.25 285 ASN A O 1
ATOM 2299 N N . LEU A 1 286 ? 19.393 8.730 8.516 1.00 87.56 286 LEU A N 1
ATOM 2300 C CA . LEU A 1 286 ? 20.746 8.201 8.325 1.00 87.56 286 LEU A CA 1
ATOM 2301 C C . LEU A 1 286 ? 21.410 7.808 9.649 1.00 87.56 286 LEU A C 1
ATOM 2303 O O . LEU A 1 286 ? 22.389 7.062 9.642 1.00 87.56 286 LEU A O 1
ATOM 2307 N N . SER A 1 287 ? 20.883 8.286 10.778 1.00 87.25 287 SER A N 1
ATOM 2308 C CA . SER A 1 287 ? 21.483 8.045 12.085 1.00 87.25 287 SER A CA 1
ATOM 2309 C C . SER A 1 287 ? 21.308 6.579 12.510 1.00 87.25 287 SER A C 1
ATOM 2311 O O . SER A 1 287 ? 20.224 6.011 12.334 1.00 87.25 287 SER A O 1
ATOM 2313 N N . PRO A 1 288 ? 22.354 5.927 13.048 1.00 85.31 288 PRO A N 1
ATOM 2314 C CA . PRO A 1 288 ? 22.319 4.502 13.377 1.00 85.31 288 PRO A CA 1
ATOM 2315 C C . PRO A 1 288 ? 21.438 4.171 14.590 1.00 85.31 288 PRO A C 1
ATOM 2317 O O . PRO A 1 288 ? 21.006 3.031 14.720 1.00 85.31 288 PRO A O 1
ATOM 2320 N N . ASP A 1 289 ? 21.161 5.153 15.447 1.00 88.75 289 ASP A N 1
ATOM 2321 C CA . ASP A 1 289 ? 20.365 5.062 16.677 1.00 88.75 289 ASP A CA 1
ATOM 2322 C C . ASP A 1 289 ? 18.848 5.080 16.435 1.00 88.75 289 ASP A C 1
ATOM 2324 O O . ASP A 1 289 ? 18.069 4.825 17.352 1.00 88.75 289 ASP A O 1
ATOM 2328 N N . ARG A 1 290 ? 18.413 5.393 15.210 1.00 91.06 290 ARG A N 1
ATOM 2329 C CA . ARG A 1 290 ? 17.000 5.547 14.858 1.00 91.06 290 ARG A CA 1
ATOM 2330 C C . ARG A 1 290 ? 16.617 4.684 13.669 1.00 91.06 290 ARG A C 1
ATOM 2332 O O . ARG A 1 290 ? 17.412 4.407 12.765 1.00 91.06 290 ARG A O 1
ATOM 2339 N N . PHE A 1 291 ? 15.348 4.304 13.644 1.00 96.38 291 PHE A N 1
ATOM 2340 C CA . PHE A 1 291 ? 14.782 3.552 12.540 1.00 96.38 291 PHE A CA 1
ATOM 2341 C C . PHE A 1 291 ? 14.474 4.464 11.354 1.00 96.38 291 PHE A C 1
ATOM 2343 O O . PHE A 1 291 ? 13.818 5.494 11.491 1.00 96.38 291 PHE A O 1
ATOM 2350 N N . ASN A 1 292 ? 14.964 4.058 10.187 1.00 96.44 292 ASN A N 1
ATOM 2351 C CA . ASN A 1 292 ? 14.443 4.472 8.890 1.00 96.44 292 ASN A CA 1
ATOM 2352 C C . ASN A 1 292 ? 13.387 3.438 8.435 1.00 96.44 292 ASN A C 1
ATOM 2354 O O . ASN A 1 292 ? 13.151 2.448 9.140 1.00 96.44 292 ASN A O 1
ATOM 2358 N N . LEU A 1 293 ? 12.731 3.649 7.295 1.00 97.31 293 LEU A N 1
ATOM 2359 C CA . LEU A 1 293 ? 11.655 2.768 6.827 1.00 97.31 293 LEU A CA 1
ATOM 2360 C C . LEU A 1 293 ? 12.149 1.336 6.583 1.00 97.31 293 LEU A C 1
ATOM 2362 O O . LEU A 1 293 ? 11.509 0.385 7.035 1.00 97.31 293 LEU A O 1
ATOM 2366 N N . SER A 1 294 ? 13.296 1.167 5.919 1.00 96.88 294 SER A N 1
ATOM 2367 C CA . SER A 1 294 ? 13.846 -0.162 5.615 1.00 96.88 294 SER A CA 1
ATOM 2368 C C . SER A 1 294 ? 14.134 -0.976 6.887 1.00 96.88 294 SER A C 1
ATOM 2370 O O . SER A 1 294 ? 13.689 -2.121 7.009 1.00 96.88 294 SER A O 1
ATOM 2372 N N . LYS A 1 295 ? 14.829 -0.383 7.869 1.00 96.81 295 LYS A N 1
ATOM 2373 C CA . LYS A 1 295 ? 15.168 -1.022 9.148 1.00 96.81 295 LYS A CA 1
ATOM 2374 C C . LYS A 1 295 ? 13.911 -1.317 9.956 1.00 96.81 295 LYS A C 1
ATOM 2376 O O . LYS A 1 295 ? 13.833 -2.382 10.561 1.00 96.81 295 LYS A O 1
ATOM 2381 N N . ALA A 1 296 ? 12.938 -0.400 9.959 1.00 97.94 296 ALA A N 1
ATOM 2382 C CA . ALA A 1 296 ? 11.690 -0.575 10.696 1.00 97.94 296 ALA A CA 1
ATOM 2383 C C . ALA A 1 296 ? 10.886 -1.755 10.147 1.00 97.94 296 ALA A C 1
ATOM 2385 O O . ALA A 1 296 ? 10.452 -2.599 10.923 1.00 97.94 296 ALA A O 1
ATOM 2386 N N . LEU A 1 297 ? 10.745 -1.859 8.821 1.00 98.12 297 LEU A N 1
ATOM 2387 C CA . LEU A 1 297 ? 10.049 -2.977 8.183 1.00 98.12 297 LEU A CA 1
ATOM 2388 C C . LEU A 1 297 ? 10.797 -4.300 8.386 1.00 98.12 297 LEU A C 1
ATOM 2390 O O . LEU A 1 297 ? 10.179 -5.307 8.719 1.00 98.12 297 LEU A O 1
ATOM 2394 N N . SER A 1 298 ? 12.126 -4.299 8.249 1.00 96.81 298 SER A N 1
ATOM 2395 C CA . SER A 1 298 ? 12.950 -5.484 8.520 1.00 96.81 298 SER A CA 1
ATOM 2396 C C . SER A 1 298 ? 12.780 -5.982 9.959 1.00 96.81 298 SER A C 1
ATOM 2398 O O . SER A 1 298 ? 12.596 -7.176 10.174 1.00 96.81 298 SER A O 1
ATOM 2400 N N . TYR A 1 299 ? 12.772 -5.073 10.940 1.00 97.19 299 TYR A N 1
ATOM 2401 C CA . TYR A 1 299 ? 12.496 -5.400 12.341 1.00 97.19 299 TYR A CA 1
ATOM 2402 C C . TYR A 1 299 ? 11.061 -5.903 12.544 1.00 97.19 299 TYR A C 1
ATOM 2404 O O . TYR A 1 299 ? 10.851 -6.939 13.171 1.00 97.19 299 TYR A O 1
ATOM 2412 N N . PHE A 1 300 ? 10.078 -5.208 11.969 1.00 98.38 300 PHE A N 1
ATOM 2413 C CA . PHE A 1 300 ? 8.660 -5.544 12.065 1.00 98.38 300 PHE A CA 1
ATOM 2414 C C . PHE A 1 300 ? 8.376 -6.982 11.607 1.00 98.38 300 PHE A C 1
ATOM 2416 O O . PHE A 1 300 ? 7.746 -7.755 12.333 1.00 98.38 300 PHE A O 1
ATOM 2423 N N . PHE A 1 301 ? 8.911 -7.374 10.446 1.00 97.50 301 PHE A N 1
ATOM 2424 C CA . PHE A 1 301 ? 8.683 -8.697 9.861 1.00 97.50 301 PHE A CA 1
ATOM 2425 C C . PHE A 1 301 ? 9.383 -9.855 10.584 1.00 97.50 301 PHE A C 1
ATOM 2427 O O . PHE A 1 301 ? 9.163 -11.010 10.224 1.00 97.50 301 PHE A O 1
ATOM 2434 N N . GLN A 1 302 ? 10.183 -9.592 11.623 1.00 96.19 302 GLN A N 1
ATOM 2435 C CA . GLN A 1 302 ? 10.729 -10.659 12.472 1.00 96.19 302 GLN A CA 1
ATOM 2436 C C . GLN A 1 302 ? 9.651 -11.320 13.335 1.00 96.19 302 GLN A C 1
ATOM 2438 O O . GLN A 1 302 ? 9.789 -12.488 13.692 1.00 96.19 302 GLN A O 1
ATOM 2443 N N . LYS A 1 303 ? 8.600 -10.572 13.701 1.00 96.94 303 LYS A N 1
ATOM 2444 C CA . LYS A 1 303 ? 7.555 -11.032 14.631 1.00 96.94 303 LYS A CA 1
ATOM 2445 C C . LYS A 1 303 ? 6.135 -10.834 14.117 1.00 96.94 303 LYS A C 1
ATOM 2447 O O . LYS A 1 303 ? 5.232 -11.540 14.556 1.00 96.94 303 LYS A O 1
ATOM 2452 N N . HIS A 1 304 ? 5.927 -9.896 13.200 1.00 97.94 304 HIS A N 1
ATOM 2453 C CA . HIS A 1 304 ? 4.600 -9.510 12.738 1.00 97.94 304 HIS A CA 1
ATOM 2454 C C . HIS A 1 304 ? 4.480 -9.706 11.228 1.00 97.94 304 HIS A C 1
ATOM 2456 O O . HIS A 1 304 ? 5.447 -9.555 10.488 1.00 97.94 304 HIS A O 1
ATOM 2462 N N . THR A 1 305 ? 3.283 -10.055 10.756 1.00 97.12 305 THR A N 1
ATOM 2463 C CA . THR A 1 305 ? 3.043 -10.317 9.325 1.00 97.12 305 THR A CA 1
ATOM 2464 C C . THR A 1 305 ? 2.275 -9.203 8.639 1.00 97.12 305 THR A C 1
ATOM 2466 O O . THR A 1 305 ? 2.488 -8.977 7.458 1.00 97.12 305 THR A O 1
ATOM 2469 N N . ILE A 1 306 ? 1.402 -8.491 9.349 1.00 98.44 306 ILE A N 1
ATOM 2470 C CA . ILE A 1 306 ? 0.547 -7.444 8.787 1.00 98.44 306 ILE A CA 1
ATOM 2471 C C . ILE A 1 306 ? 0.481 -6.249 9.734 1.00 98.44 306 ILE A C 1
ATOM 2473 O O . ILE A 1 306 ? 0.553 -6.420 10.955 1.00 98.44 306 ILE A O 1
ATOM 2477 N N . GLY A 1 307 ? 0.338 -5.049 9.179 1.00 98.38 307 GLY A N 1
ATOM 2478 C CA . GLY A 1 307 ? 0.338 -3.826 9.965 1.00 98.38 307 GLY A CA 1
ATOM 2479 C C . GLY A 1 307 ? -0.145 -2.587 9.227 1.00 98.38 307 GLY A C 1
ATOM 2480 O O . GLY A 1 307 ? -0.386 -2.598 8.018 1.00 98.38 307 GLY A O 1
ATOM 2481 N N . ILE A 1 308 ? -0.277 -1.510 9.996 1.00 98.62 308 ILE A N 1
ATOM 2482 C CA . ILE A 1 308 ? -0.570 -0.163 9.508 1.00 98.62 308 ILE A CA 1
ATOM 2483 C C . ILE A 1 308 ? 0.683 0.687 9.674 1.00 98.62 308 ILE A C 1
ATOM 2485 O O . ILE A 1 308 ? 1.278 0.730 10.752 1.00 98.62 308 ILE A O 1
ATOM 2489 N N . LEU A 1 309 ? 1.082 1.367 8.605 1.00 98.38 309 LEU A N 1
ATOM 2490 C CA . LEU A 1 309 ? 2.031 2.465 8.673 1.00 98.38 309 LEU A CA 1
ATOM 2491 C C . LEU A 1 309 ? 1.229 3.759 8.737 1.00 98.38 309 LEU A C 1
ATOM 2493 O O . LEU A 1 309 ? 0.509 4.073 7.792 1.00 98.38 309 LEU A O 1
ATOM 2497 N N . ALA A 1 310 ? 1.392 4.504 9.826 1.00 96.81 310 ALA A N 1
ATOM 2498 C CA . ALA A 1 310 ? 0.833 5.840 9.996 1.00 96.81 310 ALA A CA 1
ATOM 2499 C C . ALA A 1 310 ? 1.953 6.874 9.837 1.00 96.81 310 ALA A C 1
ATOM 2501 O O . ALA A 1 310 ? 2.921 6.871 10.605 1.00 96.81 310 ALA A O 1
ATOM 2502 N N . CYS A 1 311 ? 1.862 7.729 8.821 1.00 94.00 311 CYS A N 1
ATOM 2503 C CA . CYS A 1 311 ? 2.868 8.741 8.514 1.00 94.00 311 CYS A CA 1
ATOM 2504 C C . CYS A 1 311 ? 2.197 9.990 7.947 1.00 94.00 311 CYS A C 1
ATOM 2506 O O . CYS A 1 311 ? 1.705 9.974 6.817 1.00 94.00 311 CYS A O 1
ATOM 2508 N N . PHE A 1 312 ? 2.235 11.085 8.712 1.00 83.12 312 PHE A N 1
ATOM 2509 C CA . PHE A 1 312 ? 1.562 12.331 8.339 1.00 83.12 312 PHE A CA 1
ATOM 2510 C C . PHE A 1 312 ? 0.074 12.066 8.003 1.00 83.12 312 PHE A C 1
ATOM 2512 O O . PHE A 1 312 ? -0.550 11.227 8.644 1.00 83.12 312 PHE A O 1
ATOM 2519 N N . GLU A 1 313 ? -0.483 12.727 6.990 1.00 80.44 313 GLU A N 1
ATOM 2520 C CA . GLU A 1 313 ? -1.860 12.549 6.495 1.00 80.44 313 GLU A CA 1
ATOM 2521 C C . GLU A 1 313 ? -2.081 11.242 5.696 1.00 80.44 313 GLU A C 1
ATOM 2523 O O . GLU A 1 313 ? -3.097 11.086 5.015 1.00 80.44 313 GLU A O 1
ATOM 2528 N N . LYS A 1 314 ? -1.131 10.293 5.718 1.00 91.06 314 LYS A N 1
ATOM 2529 C CA . LYS A 1 314 ? -1.240 9.021 4.992 1.00 91.06 314 LYS A CA 1
ATOM 2530 C C . LYS A 1 314 ? -1.116 7.814 5.907 1.00 91.06 314 LYS A C 1
ATOM 2532 O O . LYS A 1 314 ? -0.169 7.662 6.679 1.00 91.06 314 LYS A O 1
ATOM 2537 N N . ASN A 1 315 ? -2.053 6.894 5.712 1.00 94.88 315 ASN A N 1
ATOM 2538 C CA . ASN A 1 315 ? -2.043 5.572 6.313 1.00 94.88 315 ASN A CA 1
ATOM 2539 C C . ASN A 1 315 ? -1.923 4.530 5.204 1.00 94.88 315 ASN A C 1
ATOM 2541 O O . ASN A 1 315 ? -2.645 4.605 4.211 1.00 94.88 315 ASN A O 1
ATOM 2545 N N . LEU A 1 316 ? -1.017 3.571 5.378 1.00 98.25 316 LEU A N 1
ATOM 2546 C CA . LEU A 1 316 ? -0.844 2.443 4.467 1.00 98.25 316 LEU A CA 1
ATOM 2547 C C . LEU A 1 316 ? -1.079 1.146 5.228 1.00 98.25 316 LEU A C 1
ATOM 2549 O O . LEU A 1 316 ? -0.488 0.930 6.285 1.00 98.25 316 LEU A O 1
ATOM 2553 N N . ALA A 1 317 ? -1.886 0.258 4.663 1.00 98.62 317 ALA A N 1
ATOM 2554 C CA . ALA A 1 317 ? -1.921 -1.130 5.101 1.00 98.62 317 ALA A CA 1
ATOM 2555 C C . ALA A 1 317 ? -0.817 -1.903 4.388 1.00 98.62 317 ALA A C 1
ATOM 2557 O O . ALA A 1 317 ? -0.646 -1.767 3.180 1.00 98.62 317 ALA A O 1
ATOM 2558 N N . PHE A 1 318 ? -0.053 -2.707 5.116 1.00 98.81 318 PHE A N 1
ATOM 2559 C CA . PHE A 1 318 ? 1.046 -3.473 4.543 1.00 98.81 318 PHE A CA 1
ATOM 2560 C C . PHE A 1 318 ? 1.190 -4.830 5.221 1.00 98.81 318 PHE A C 1
ATOM 2562 O O . PHE A 1 318 ? 0.675 -5.067 6.317 1.00 98.81 318 PHE A O 1
ATOM 2569 N N . GLY A 1 319 ? 1.930 -5.728 4.581 1.00 98.19 319 GLY A N 1
ATOM 2570 C CA . GLY A 1 319 ? 2.263 -6.995 5.202 1.00 98.19 319 GLY A CA 1
ATOM 2571 C C . GLY A 1 319 ? 3.023 -7.958 4.308 1.00 98.19 319 GLY A C 1
ATOM 2572 O O . GLY A 1 319 ? 3.471 -7.610 3.216 1.00 98.19 319 GLY A O 1
ATOM 2573 N N . LYS A 1 320 ? 3.155 -9.181 4.811 1.00 96.12 320 LYS A N 1
ATOM 2574 C CA . LYS A 1 320 ? 3.738 -10.348 4.164 1.00 96.12 320 LYS A CA 1
ATOM 2575 C C . LYS A 1 320 ? 2.704 -11.478 4.179 1.00 96.12 320 LYS A C 1
ATOM 2577 O O . LYS A 1 320 ? 2.118 -11.768 5.223 1.00 96.12 320 LYS A O 1
ATOM 2582 N N . ILE A 1 321 ? 2.485 -12.091 3.020 1.00 91.25 321 ILE A N 1
ATOM 2583 C CA . ILE A 1 321 ? 1.657 -13.286 2.820 1.00 91.25 321 ILE A CA 1
ATOM 2584 C C . ILE A 1 321 ? 2.540 -14.296 2.096 1.00 91.25 321 ILE A C 1
ATOM 2586 O O . ILE A 1 321 ? 3.032 -14.014 1.003 1.00 91.25 321 ILE A O 1
ATOM 2590 N N . ASP A 1 322 ? 2.766 -15.446 2.725 1.00 87.81 322 ASP A N 1
ATOM 2591 C CA . ASP A 1 322 ? 3.736 -16.446 2.276 1.00 87.81 322 ASP A CA 1
ATOM 2592 C C . ASP A 1 322 ? 5.108 -15.811 2.004 1.00 87.81 322 ASP A C 1
ATOM 2594 O O . ASP A 1 322 ? 5.693 -15.212 2.903 1.00 87.81 322 ASP A O 1
ATOM 2598 N N . ALA A 1 323 ? 5.609 -15.903 0.774 1.00 88.31 323 ALA A N 1
ATOM 2599 C CA . ALA A 1 323 ? 6.878 -15.329 0.336 1.00 88.31 323 ALA A CA 1
ATOM 2600 C C . ALA A 1 323 ? 6.783 -13.863 -0.121 1.00 88.31 323 ALA A C 1
ATOM 2602 O O . ALA A 1 323 ? 7.808 -13.203 -0.295 1.00 88.31 323 ALA A O 1
ATOM 2603 N N . SER A 1 324 ? 5.570 -13.360 -0.352 1.00 93.75 324 SER A N 1
ATOM 2604 C CA . SER A 1 324 ? 5.338 -12.072 -0.998 1.00 93.75 324 SER A CA 1
ATOM 2605 C C . SER A 1 324 ? 4.946 -10.996 0.011 1.00 93.75 324 SER A C 1
ATOM 2607 O O . SER A 1 324 ? 4.383 -11.255 1.072 1.00 93.75 324 SER A O 1
ATOM 2609 N N . TYR A 1 325 ? 5.198 -9.752 -0.357 1.00 97.75 325 TYR A N 1
ATOM 2610 C CA . TYR A 1 325 ? 4.849 -8.556 0.390 1.00 97.75 325 TYR A CA 1
ATOM 2611 C C . TYR A 1 325 ? 3.705 -7.817 -0.298 1.00 97.75 325 TYR A C 1
ATOM 2613 O O . TYR A 1 325 ? 3.530 -7.913 -1.513 1.00 97.75 325 TYR A O 1
ATOM 2621 N N . PHE A 1 326 ? 2.941 -7.038 0.458 1.00 98.25 326 PHE A N 1
ATOM 2622 C CA . PHE A 1 326 ? 1.888 -6.204 -0.103 1.00 98.25 326 PHE A CA 1
ATOM 2623 C C . PHE A 1 326 ? 1.799 -4.840 0.574 1.00 98.25 326 PHE A C 1
ATOM 2625 O O . PHE A 1 326 ? 2.225 -4.657 1.716 1.00 98.25 326 PHE A O 1
ATOM 2632 N N . MET A 1 327 ? 1.204 -3.895 -0.148 1.00 98.38 327 MET A N 1
ATOM 2633 C CA . MET A 1 327 ? 0.823 -2.579 0.343 1.00 98.38 327 MET A CA 1
ATOM 2634 C C . MET A 1 327 ? -0.512 -2.175 -0.284 1.00 98.38 327 MET A C 1
ATOM 2636 O O . MET A 1 327 ? -0.685 -2.278 -1.495 1.00 98.38 327 MET A O 1
ATOM 2640 N N . PHE A 1 328 ? -1.429 -1.675 0.530 1.00 98.62 328 PHE A N 1
ATOM 2641 C CA . PHE A 1 328 ? -2.697 -1.088 0.128 1.00 98.62 328 PHE A CA 1
ATOM 2642 C C . PHE A 1 328 ? -2.707 0.412 0.436 1.00 98.62 328 PHE A C 1
ATOM 2644 O O . PHE A 1 328 ? -2.312 0.832 1.527 1.00 98.62 328 PHE A O 1
ATOM 2651 N N . ASP A 1 329 ? -3.205 1.199 -0.515 1.00 97.69 329 ASP A N 1
ATOM 2652 C CA . ASP A 1 329 ? -3.449 2.634 -0.379 1.00 97.69 329 ASP A CA 1
ATOM 2653 C C . ASP A 1 329 ? -4.808 2.997 -0.987 1.00 97.69 329 ASP A C 1
ATOM 2655 O O . ASP A 1 329 ? -5.222 2.457 -2.011 1.00 97.69 329 ASP A O 1
ATOM 2659 N N . CYS A 1 330 ? -5.498 3.946 -0.365 1.00 96.56 330 CYS A N 1
ATOM 2660 C CA . CYS A 1 330 ? -6.733 4.526 -0.893 1.00 96.56 330 CYS A CA 1
ATOM 2661 C C . CYS A 1 330 ? -6.779 6.054 -0.778 1.00 96.56 330 CYS A C 1
ATOM 2663 O O . CYS A 1 330 ? -7.800 6.658 -1.091 1.00 96.56 330 CYS A O 1
ATOM 2665 N N . THR A 1 331 ? -5.683 6.677 -0.341 1.00 93.62 331 THR A N 1
ATOM 2666 C CA . THR A 1 331 ? -5.579 8.131 -0.151 1.00 93.62 331 THR A CA 1
ATOM 2667 C C . THR A 1 331 ? -5.179 8.854 -1.433 1.00 93.62 331 THR A C 1
ATOM 2669 O O . THR A 1 331 ? -5.493 10.029 -1.613 1.00 93.62 331 THR A O 1
ATOM 2672 N N . THR A 1 332 ? -4.474 8.174 -2.344 1.00 91.62 332 THR A N 1
ATOM 2673 C CA . THR A 1 332 ? -3.922 8.830 -3.531 1.00 91.62 332 THR A CA 1
ATOM 2674 C C . THR A 1 332 ? -5.012 9.214 -4.534 1.00 91.62 332 THR A C 1
ATOM 2676 O O . THR A 1 332 ? -5.771 8.373 -5.019 1.00 91.62 332 THR A O 1
ATOM 2679 N N . PHE A 1 333 ? -5.025 10.495 -4.902 1.00 91.38 333 PHE A N 1
ATOM 2680 C CA . PHE A 1 333 ? -5.944 11.097 -5.862 1.00 91.38 333 PHE A CA 1
ATOM 2681 C C . PHE A 1 333 ? -5.171 12.024 -6.806 1.00 91.38 333 PHE A C 1
ATOM 2683 O O . PHE A 1 333 ? -4.321 12.799 -6.372 1.00 91.38 333 PHE A O 1
ATOM 2690 N N . GLY A 1 334 ? -5.478 11.960 -8.097 1.00 92.06 334 GLY A N 1
ATOM 2691 C CA . GLY A 1 334 ? -4.813 12.732 -9.137 1.00 92.06 334 GLY A CA 1
ATOM 2692 C C . GLY A 1 334 ? -3.374 12.295 -9.426 1.00 92.06 334 GLY A C 1
ATOM 2693 O O . GLY A 1 334 ? -2.917 11.207 -9.053 1.00 92.06 334 GLY A O 1
ATOM 2694 N N . ALA A 1 335 ? -2.661 13.167 -10.139 1.00 90.56 335 ALA A N 1
ATOM 2695 C CA . ALA A 1 335 ? -1.283 12.933 -10.548 1.00 90.56 335 ALA A CA 1
ATOM 2696 C C . ALA A 1 335 ? -0.350 12.821 -9.324 1.00 90.56 335 ALA A C 1
ATOM 2698 O O . ALA A 1 335 ? -0.588 13.479 -8.311 1.00 90.56 335 ALA A O 1
ATOM 2699 N N . PRO A 1 336 ? 0.743 12.040 -9.402 1.00 90.50 336 PRO A N 1
ATOM 2700 C CA . PRO A 1 336 ? 1.245 11.321 -10.581 1.00 90.50 336 PRO A CA 1
ATOM 2701 C C . PRO A 1 336 ? 0.737 9.876 -10.730 1.00 90.50 336 PRO A C 1
ATOM 2703 O O . PRO A 1 336 ? 1.163 9.183 -11.652 1.00 90.50 336 PRO A O 1
ATOM 2706 N N . VAL A 1 337 ? -0.118 9.377 -9.831 1.00 92.94 337 VAL A N 1
ATOM 2707 C CA . VAL A 1 337 ? -0.604 7.983 -9.884 1.00 92.94 337 VAL A CA 1
ATOM 2708 C C . VAL A 1 337 ? -1.872 7.863 -10.722 1.00 92.94 337 VAL A C 1
ATOM 2710 O O . VAL A 1 337 ? -2.010 6.911 -11.480 1.00 92.94 337 VAL A O 1
ATOM 2713 N N . TRP A 1 338 ? -2.776 8.829 -10.625 1.00 92.94 338 TRP A N 1
ATOM 2714 C CA . TRP A 1 338 ? -4.036 8.865 -11.358 1.00 92.94 338 TRP A CA 1
ATOM 2715 C C . TRP A 1 338 ? -4.069 10.042 -12.327 1.00 92.94 338 TRP A C 1
ATOM 2717 O O . TRP A 1 338 ? -3.329 11.012 -12.175 1.00 92.94 338 TRP A O 1
ATOM 2727 N N . ASN A 1 339 ? -4.967 9.997 -13.311 1.00 91.31 339 ASN A N 1
ATOM 2728 C CA . ASN A 1 339 ? -5.253 11.205 -14.081 1.00 91.31 339 ASN A CA 1
ATOM 2729 C C . ASN A 1 339 ? -5.863 12.278 -13.157 1.00 91.31 339 ASN A C 1
ATOM 2731 O O . ASN A 1 339 ? -6.517 11.932 -12.167 1.00 91.31 339 ASN A O 1
ATOM 2735 N N . PRO A 1 340 ? -5.691 13.576 -13.461 1.00 91.50 340 PRO A N 1
ATOM 2736 C CA . PRO A 1 340 ? -6.332 14.647 -12.702 1.00 91.50 340 PRO A CA 1
ATOM 2737 C C . PRO A 1 340 ? -7.840 14.405 -12.524 1.00 91.50 340 PRO A C 1
ATOM 2739 O O . PRO A 1 340 ? -8.533 14.066 -13.481 1.00 91.50 340 PRO A O 1
ATOM 2742 N N . GLY A 1 341 ? -8.341 14.555 -11.295 1.00 89.00 341 GLY A N 1
ATOM 2743 C CA . GLY A 1 341 ? -9.755 14.325 -10.968 1.00 89.00 341 GLY A CA 1
ATOM 2744 C C . GLY A 1 341 ? -10.156 12.856 -10.777 1.00 89.00 341 GLY A C 1
ATOM 2745 O O . GLY A 1 341 ? -11.321 12.587 -10.498 1.00 89.00 341 GLY A O 1
ATOM 2746 N N . GLN A 1 342 ? -9.222 11.911 -10.905 1.00 92.50 342 GLN A N 1
ATOM 2747 C CA . GLN A 1 342 ? -9.453 10.489 -10.649 1.00 92.50 342 GLN A CA 1
ATOM 2748 C C . GLN A 1 342 ? -8.720 10.029 -9.390 1.00 92.50 342 GLN A C 1
ATOM 2750 O O . GLN A 1 342 ? -7.703 10.593 -8.997 1.00 92.50 342 GLN A O 1
ATOM 2755 N N . GLY A 1 343 ? -9.216 8.963 -8.779 1.00 93.38 343 GLY A N 1
ATOM 2756 C CA . GLY A 1 343 ? -8.581 8.303 -7.650 1.00 93.38 343 GLY A CA 1
ATOM 2757 C C . GLY A 1 343 ? -9.270 6.981 -7.368 1.00 93.38 343 GLY A C 1
ATOM 2758 O O . GLY A 1 343 ? -10.295 6.662 -7.971 1.00 93.38 343 GLY A O 1
ATOM 2759 N N . GLY A 1 344 ? -8.723 6.226 -6.431 1.00 95.19 344 GLY A N 1
ATOM 2760 C CA . GLY A 1 344 ? -9.244 4.914 -6.092 1.00 95.19 344 GLY A CA 1
ATOM 2761 C C . GLY A 1 344 ? -8.342 4.205 -5.103 1.00 95.19 344 GLY A C 1
ATOM 2762 O O . GLY A 1 344 ? -7.195 4.602 -4.882 1.00 95.19 344 GLY A O 1
ATOM 2763 N N . ALA A 1 345 ? -8.870 3.134 -4.525 1.00 97.31 345 ALA A N 1
ATOM 2764 C CA . ALA A 1 345 ? -8.057 2.189 -3.786 1.00 97.31 345 ALA A CA 1
ATOM 2765 C C . ALA A 1 345 ? -7.203 1.353 -4.745 1.00 97.31 345 ALA A C 1
ATOM 2767 O O . ALA A 1 345 ? -7.656 0.974 -5.825 1.00 97.31 345 ALA A O 1
ATOM 2768 N N . TYR A 1 346 ? -5.981 1.032 -4.346 1.00 98.00 346 TYR A N 1
ATOM 2769 C CA . TYR A 1 346 ? -5.141 0.087 -5.064 1.00 98.00 346 TYR A CA 1
ATOM 2770 C C . TYR A 1 346 ? -4.293 -0.733 -4.101 1.00 98.00 346 TYR A C 1
ATOM 2772 O O . TYR A 1 346 ? -3.986 -0.326 -2.980 1.00 98.00 346 TYR A O 1
ATOM 2780 N N . MET A 1 347 ? -3.927 -1.920 -4.563 1.00 97.75 347 MET A N 1
ATOM 2781 C CA . MET A 1 347 ? -3.074 -2.860 -3.856 1.00 97.75 347 MET A CA 1
ATOM 2782 C C . MET A 1 347 ? -1.859 -3.147 -4.731 1.00 97.75 347 MET A C 1
ATOM 2784 O O . MET A 1 347 ? -1.992 -3.422 -5.922 1.00 97.75 347 MET A O 1
ATOM 2788 N N . LEU A 1 348 ? -0.672 -3.101 -4.142 1.00 98.00 348 LEU A N 1
ATOM 2789 C CA . LEU A 1 348 ? 0.572 -3.534 -4.757 1.00 98.00 348 LEU A CA 1
ATOM 2790 C C . LEU A 1 348 ? 1.027 -4.821 -4.088 1.00 98.00 348 LEU A C 1
ATOM 2792 O O . LEU A 1 348 ? 1.087 -4.892 -2.863 1.00 98.00 348 LEU A O 1
ATOM 2796 N N . LYS A 1 349 ? 1.387 -5.816 -4.894 1.00 96.62 349 LYS A N 1
ATOM 2797 C CA . LYS A 1 349 ? 1.983 -7.073 -4.441 1.00 96.62 349 LYS A CA 1
ATOM 2798 C C . LYS A 1 349 ? 3.399 -7.155 -4.984 1.00 96.62 349 LYS A C 1
ATOM 2800 O O . LYS A 1 349 ? 3.600 -6.969 -6.184 1.00 96.62 349 LYS A O 1
ATOM 2805 N N . CYS A 1 350 ? 4.368 -7.414 -4.116 1.00 95.75 350 CYS A N 1
ATOM 2806 C CA . CYS A 1 350 ? 5.772 -7.478 -4.482 1.00 95.75 350 CYS A CA 1
ATOM 2807 C C . CYS A 1 350 ? 6.513 -8.685 -3.909 1.00 95.75 350 CYS A C 1
ATOM 2809 O O . CYS A 1 350 ? 6.098 -9.250 -2.907 1.00 95.75 350 CYS A O 1
ATOM 2811 N N . GLU A 1 351 ? 7.611 -9.094 -4.543 1.00 93.38 351 GLU A N 1
ATOM 2812 C CA . GLU A 1 351 ? 8.316 -10.337 -4.179 1.00 93.38 351 GLU A CA 1
ATOM 2813 C C . GLU A 1 351 ? 9.536 -10.124 -3.272 1.00 93.38 351 GLU A C 1
ATOM 2815 O O . GLU A 1 351 ? 10.222 -11.080 -2.907 1.00 93.38 351 GLU A O 1
ATOM 2820 N N . SER A 1 352 ? 9.845 -8.877 -2.906 1.00 94.06 352 SER A N 1
ATOM 2821 C CA . SER A 1 352 ? 10.977 -8.572 -2.029 1.00 94.06 352 SER A CA 1
ATOM 2822 C C . SER A 1 352 ? 10.696 -7.431 -1.066 1.00 94.06 352 SER A C 1
ATOM 2824 O O . SER A 1 352 ? 9.996 -6.470 -1.400 1.00 94.06 352 SER A O 1
ATOM 2826 N N . LEU A 1 353 ? 11.325 -7.488 0.109 1.00 95.75 353 LEU A N 1
ATOM 2827 C CA . LEU A 1 353 ? 11.256 -6.411 1.093 1.00 95.75 353 LEU A CA 1
ATOM 2828 C C . LEU A 1 353 ? 11.810 -5.099 0.521 1.00 95.75 353 LEU A C 1
ATOM 2830 O O . LEU A 1 353 ? 11.244 -4.033 0.744 1.00 95.75 353 LEU A O 1
ATOM 2834 N N . ASN A 1 354 ? 12.880 -5.165 -0.274 1.00 95.69 354 ASN A N 1
ATOM 2835 C CA . ASN A 1 354 ? 13.432 -3.986 -0.944 1.00 95.69 354 ASN A CA 1
ATOM 2836 C C . ASN A 1 354 ? 12.411 -3.339 -1.892 1.00 95.69 354 ASN A C 1
ATOM 2838 O O . ASN A 1 354 ? 12.318 -2.110 -1.947 1.00 95.69 354 ASN A O 1
ATOM 2842 N N . ARG A 1 355 ? 11.623 -4.145 -2.620 1.00 95.56 355 ARG A N 1
ATOM 2843 C CA . ARG A 1 355 ? 10.551 -3.619 -3.469 1.00 95.56 355 ARG A CA 1
ATOM 2844 C C . ARG A 1 355 ? 9.434 -3.007 -2.626 1.00 95.56 355 ARG A C 1
ATOM 2846 O O . ARG A 1 355 ? 8.964 -1.934 -2.994 1.00 95.56 355 ARG A O 1
ATOM 2853 N N . LEU A 1 356 ? 9.075 -3.611 -1.489 1.00 97.94 356 LEU A N 1
ATOM 2854 C CA . LEU A 1 356 ? 8.111 -3.029 -0.548 1.00 97.94 356 LEU A CA 1
ATOM 2855 C C . LEU A 1 356 ? 8.575 -1.647 -0.049 1.00 97.94 356 LEU A C 1
ATOM 2857 O O . LEU A 1 356 ? 7.818 -0.682 -0.122 1.00 97.94 356 LEU A O 1
ATOM 2861 N N . VAL A 1 357 ? 9.838 -1.522 0.379 1.00 97.75 357 VAL A N 1
ATOM 2862 C CA . VAL A 1 357 ? 10.432 -0.239 0.803 1.00 97.75 357 VAL A CA 1
ATOM 2863 C C . VAL A 1 357 ? 10.327 0.798 -0.315 1.00 97.75 357 VAL A C 1
ATOM 2865 O O . VAL A 1 357 ? 9.906 1.929 -0.069 1.00 97.75 357 VAL A O 1
ATOM 2868 N N . TYR A 1 358 ? 10.663 0.422 -1.553 1.00 96.25 358 TYR A N 1
ATOM 2869 C CA . TYR A 1 358 ? 10.553 1.312 -2.708 1.00 96.25 358 TYR A CA 1
ATOM 2870 C C . TYR A 1 358 ? 9.115 1.785 -2.939 1.00 96.25 358 TYR A C 1
ATOM 2872 O O . TYR A 1 358 ? 8.885 2.993 -3.000 1.00 96.25 358 TYR A O 1
ATOM 2880 N N . VAL A 1 359 ? 8.143 0.869 -3.026 1.00 96.62 359 VAL A N 1
ATOM 2881 C CA . VAL A 1 359 ? 6.753 1.252 -3.318 1.00 96.62 359 VAL A CA 1
ATOM 2882 C C . VAL A 1 359 ? 6.148 2.099 -2.204 1.00 96.62 359 VAL A C 1
ATOM 2884 O O . VAL A 1 359 ? 5.560 3.134 -2.500 1.00 96.62 359 VAL A O 1
ATOM 2887 N N . MET A 1 360 ? 6.392 1.755 -0.935 1.00 97.69 360 MET A N 1
ATOM 2888 C CA . MET A 1 360 ? 5.921 2.553 0.200 1.00 97.69 360 MET A CA 1
ATOM 2889 C C . MET A 1 360 ? 6.554 3.948 0.204 1.00 97.69 360 MET A C 1
ATOM 2891 O O . MET A 1 360 ? 5.859 4.929 0.443 1.00 97.69 360 MET A O 1
ATOM 2895 N N . THR A 1 361 ? 7.842 4.069 -0.131 1.00 96.00 361 THR A N 1
ATOM 2896 C CA . THR A 1 361 ? 8.517 5.375 -0.228 1.00 96.00 361 THR A CA 1
ATOM 2897 C C . THR A 1 361 ? 7.870 6.265 -1.289 1.00 96.00 361 THR A C 1
ATOM 2899 O O . THR A 1 361 ? 7.590 7.434 -1.023 1.00 96.00 361 THR A O 1
ATOM 2902 N N . ILE A 1 362 ? 7.616 5.718 -2.484 1.00 95.25 362 ILE A N 1
ATOM 2903 C CA . ILE A 1 362 ? 6.968 6.452 -3.579 1.00 95.25 362 ILE A CA 1
ATOM 2904 C C . ILE A 1 362 ? 5.531 6.832 -3.206 1.00 95.25 362 ILE A C 1
ATOM 2906 O O . ILE A 1 362 ? 5.139 7.980 -3.403 1.00 95.25 362 ILE A O 1
ATOM 2910 N N . THR A 1 363 ? 4.761 5.896 -2.645 1.00 96.00 363 THR A N 1
ATOM 2911 C CA . THR A 1 363 ? 3.359 6.118 -2.268 1.00 96.00 363 THR A CA 1
ATOM 2912 C C . THR A 1 363 ? 3.218 7.145 -1.145 1.00 96.00 363 THR A C 1
ATOM 2914 O O . THR A 1 363 ? 2.327 7.996 -1.205 1.00 96.00 363 THR A O 1
ATOM 2917 N N . LEU A 1 364 ? 4.110 7.129 -0.148 1.00 95.31 364 LEU A N 1
ATOM 2918 C CA . LEU A 1 364 ? 4.142 8.152 0.898 1.00 95.31 364 LEU A CA 1
ATOM 2919 C C . LEU A 1 364 ? 4.426 9.537 0.308 1.00 95.31 364 LEU A C 1
ATOM 2921 O O . LEU A 1 364 ? 3.754 10.500 0.669 1.00 95.31 364 LEU A O 1
ATOM 2925 N N . GLY A 1 365 ? 5.366 9.640 -0.636 1.00 93.38 365 GLY A N 1
ATOM 2926 C CA . GLY A 1 365 ? 5.633 10.888 -1.359 1.00 93.38 365 GLY A CA 1
ATOM 2927 C C . GLY A 1 365 ? 6.217 12.010 -0.492 1.00 93.38 365 GLY A C 1
ATOM 2928 O O . GLY A 1 365 ? 6.153 13.179 -0.869 1.00 93.38 365 GLY A O 1
ATOM 2929 N N . VAL A 1 366 ? 6.781 11.674 0.670 1.00 92.88 366 VAL A N 1
ATOM 2930 C CA . VAL A 1 366 ? 7.335 12.636 1.631 1.00 92.88 366 VAL A CA 1
ATOM 2931 C C . VAL A 1 366 ? 8.623 13.247 1.071 1.00 92.88 366 VAL A C 1
ATOM 2933 O O . VAL A 1 366 ? 9.613 12.553 0.896 1.00 92.88 366 VAL A O 1
ATOM 2936 N N . ARG A 1 367 ? 8.653 14.558 0.807 1.00 90.12 367 ARG A N 1
ATOM 2937 C CA . ARG A 1 367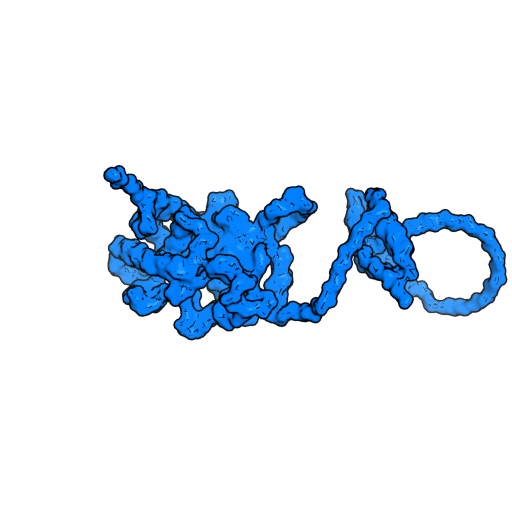 ? 9.840 15.264 0.264 1.00 90.12 367 ARG A CA 1
ATOM 2938 C C . ARG A 1 367 ? 10.715 15.938 1.329 1.00 90.12 367 ARG A C 1
ATOM 2940 O O . ARG A 1 367 ? 11.461 16.862 1.019 1.00 90.12 367 ARG A O 1
ATOM 2947 N N . GLY A 1 368 ? 10.620 15.489 2.576 1.00 84.81 368 GLY A N 1
ATOM 2948 C CA . GLY A 1 368 ? 11.382 16.019 3.705 1.00 84.81 368 GLY A CA 1
ATOM 2949 C C . GLY A 1 368 ? 12.093 14.917 4.481 1.00 84.81 368 GLY A C 1
ATOM 2950 O O . GLY A 1 368 ? 11.588 13.802 4.602 1.00 84.81 368 GLY A O 1
ATOM 2951 N N . HIS A 1 369 ? 13.265 15.238 5.025 1.00 87.12 369 HIS A N 1
ATOM 2952 C CA . HIS A 1 369 ? 13.927 14.382 6.008 1.00 87.12 369 HIS A CA 1
ATOM 2953 C C . HIS A 1 369 ? 13.212 14.454 7.358 1.00 87.12 369 HIS A C 1
ATOM 2955 O O . HIS A 1 369 ? 12.583 15.458 7.683 1.00 87.12 369 HIS A O 1
ATOM 2961 N N . ASN A 1 370 ? 13.389 13.415 8.175 1.00 85.38 370 ASN A N 1
ATOM 2962 C CA . ASN A 1 370 ? 12.943 13.385 9.569 1.00 85.38 370 ASN A CA 1
ATOM 2963 C C . ASN A 1 370 ? 11.422 13.486 9.761 1.00 85.38 370 ASN A C 1
ATOM 2965 O O . ASN A 1 370 ? 10.960 13.905 10.821 1.00 85.38 370 ASN A O 1
ATOM 2969 N N . GLN A 1 371 ? 10.639 13.053 8.771 1.00 93.38 371 GLN A N 1
ATOM 2970 C CA . GLN A 1 371 ? 9.202 12.885 8.955 1.00 93.38 371 GLN A CA 1
ATOM 2971 C C . GLN A 1 371 ? 8.933 11.632 9.791 1.00 93.38 371 GLN A C 1
ATOM 2973 O O . GLN A 1 371 ? 9.356 10.536 9.417 1.00 93.38 371 GLN A O 1
ATOM 2978 N N . LEU A 1 372 ? 8.235 11.806 10.914 1.00 96.00 372 LEU A N 1
ATOM 2979 C CA . LEU A 1 372 ? 7.875 10.726 11.829 1.00 96.00 372 LEU A CA 1
ATOM 2980 C C . LEU A 1 372 ? 6.853 9.784 11.183 1.00 96.00 372 LEU A C 1
ATOM 2982 O O . LEU A 1 372 ? 5.850 10.238 10.628 1.00 96.00 372 LEU A O 1
ATOM 2986 N N . PHE A 1 373 ? 7.087 8.483 11.330 1.00 97.38 373 PHE A N 1
ATOM 2987 C CA . PHE A 1 373 ? 6.110 7.435 11.065 1.00 97.38 373 PHE A CA 1
ATOM 2988 C C . PHE A 1 373 ? 6.032 6.457 12.238 1.00 97.38 373 PHE A C 1
ATOM 2990 O O . PHE A 1 373 ? 6.977 6.308 13.017 1.00 97.38 373 PHE A O 1
ATOM 2997 N N . HIS A 1 374 ? 4.915 5.746 12.321 1.00 98.12 374 HIS A N 1
ATOM 2998 C CA . HIS A 1 374 ? 4.677 4.669 13.272 1.00 98.12 374 HIS A CA 1
ATOM 2999 C C . HIS A 1 374 ? 4.277 3.398 12.525 1.00 98.12 374 HIS A C 1
ATOM 3001 O O . HIS A 1 374 ? 3.511 3.475 11.565 1.00 98.12 374 HIS A O 1
ATOM 3007 N N . LEU A 1 375 ? 4.769 2.239 12.970 1.00 98.50 375 LEU A N 1
ATOM 3008 C CA . LEU A 1 375 ? 4.253 0.942 12.535 1.00 98.50 375 LEU A CA 1
ATOM 3009 C C . LEU A 1 375 ? 3.461 0.301 13.670 1.00 98.50 375 LEU A C 1
ATOM 3011 O O . LEU A 1 375 ? 3.971 0.105 14.777 1.00 98.50 375 LEU A O 1
ATOM 3015 N N . TYR A 1 376 ? 2.233 -0.069 13.347 1.00 98.69 376 TYR A N 1
ATOM 3016 C CA . TYR A 1 376 ? 1.333 -0.821 14.202 1.00 98.69 376 TYR A CA 1
ATOM 3017 C C . TYR A 1 376 ? 1.229 -2.243 13.668 1.00 98.69 376 TYR A C 1
ATOM 3019 O O . TYR A 1 376 ? 0.984 -2.423 12.475 1.00 98.69 376 TYR A O 1
ATOM 3027 N N . SER A 1 377 ? 1.406 -3.253 14.518 1.00 98.50 377 SER A N 1
ATOM 3028 C CA . SER A 1 377 ? 1.037 -4.621 14.151 1.00 98.50 377 SER A CA 1
ATOM 3029 C C . SER A 1 377 ? -0.473 -4.786 14.278 1.00 98.50 377 SER A C 1
ATOM 3031 O O . SER A 1 377 ? -1.099 -4.142 15.119 1.00 98.50 377 SER A O 1
ATOM 3033 N N . ALA A 1 378 ? -1.059 -5.622 13.423 1.00 98.25 378 ALA A N 1
ATOM 3034 C CA . ALA A 1 378 ? -2.483 -5.924 13.449 1.00 98.25 378 ALA A CA 1
ATOM 3035 C C . ALA A 1 378 ? -2.701 -7.425 13.670 1.00 98.25 378 ALA A C 1
ATOM 3037 O O . ALA A 1 378 ? -2.226 -8.258 12.897 1.00 98.25 378 ALA A O 1
ATOM 3038 N N . THR A 1 379 ? -3.463 -7.773 14.702 1.00 97.94 379 THR A N 1
ATOM 3039 C CA . THR A 1 379 ? -3.946 -9.137 14.942 1.00 97.94 379 THR A CA 1
ATOM 3040 C C . THR A 1 379 ? -5.432 -9.183 14.627 1.00 97.94 379 THR A C 1
ATOM 3042 O O . THR A 1 379 ? -6.236 -8.565 15.320 1.00 97.94 379 THR A O 1
ATOM 3045 N N . VAL A 1 380 ? -5.795 -9.885 13.555 1.00 97.19 380 VAL A N 1
ATOM 3046 C CA . VAL A 1 380 ? -7.183 -10.007 13.094 1.00 97.19 380 VAL A CA 1
ATOM 3047 C C . VAL A 1 380 ? -7.779 -11.299 13.639 1.00 97.19 380 VAL A C 1
ATOM 3049 O O . VAL A 1 380 ? -7.253 -12.377 13.368 1.00 97.19 380 VAL A O 1
ATOM 3052 N N . ASN A 1 381 ? -8.908 -11.190 14.334 1.00 96.94 381 ASN A N 1
ATOM 3053 C CA . ASN A 1 381 ? -9.735 -12.332 14.703 1.00 96.94 381 ASN A CA 1
ATOM 3054 C C . ASN A 1 381 ? -10.956 -12.366 13.782 1.00 96.94 381 ASN A C 1
ATOM 3056 O O . ASN A 1 381 ? -11.717 -11.399 13.746 1.00 96.94 381 ASN A O 1
ATOM 3060 N N . LEU A 1 382 ? -11.128 -13.465 13.044 1.00 94.94 382 LEU A N 1
ATOM 3061 C CA . LEU A 1 382 ? -12.284 -13.718 12.185 1.00 94.94 382 LEU A CA 1
ATOM 3062 C C . LEU A 1 382 ? -13.154 -14.803 12.810 1.00 94.94 382 LEU A C 1
ATOM 3064 O O . LEU A 1 382 ? -12.697 -15.922 13.035 1.00 94.94 382 LEU A O 1
ATOM 3068 N N . GLU A 1 383 ? -14.421 -14.489 13.033 1.00 92.56 383 GLU A N 1
ATOM 3069 C CA . GLU A 1 383 ? -15.420 -15.432 13.517 1.00 92.56 383 GLU A CA 1
ATOM 3070 C C . GLU A 1 383 ? -16.440 -15.666 12.406 1.00 92.56 383 GLU A C 1
ATOM 3072 O O . GLU A 1 383 ? -17.176 -14.760 12.011 1.00 92.56 383 GLU A O 1
ATOM 3077 N N . GLY A 1 384 ? -16.478 -16.882 11.858 1.00 83.81 384 GLY A N 1
ATOM 3078 C CA . GLY A 1 384 ? -17.506 -17.251 10.890 1.00 83.81 384 GLY A CA 1
ATOM 3079 C C . GLY A 1 384 ? -18.879 -17.227 11.551 1.00 83.81 384 GLY A C 1
ATOM 3080 O O . GLY A 1 384 ? -19.053 -17.780 12.640 1.00 83.81 384 GLY A O 1
ATOM 3081 N N . LYS A 1 385 ? -19.881 -16.639 10.887 1.00 70.94 385 LYS A N 1
ATOM 3082 C CA . LYS A 1 385 ? -21.275 -16.848 11.284 1.00 70.94 385 LYS A CA 1
ATOM 3083 C C . LYS A 1 385 ? -21.606 -18.312 11.022 1.00 70.94 385 LYS A C 1
ATOM 3085 O O . LYS A 1 385 ? -21.960 -18.682 9.907 1.00 70.94 385 LYS A O 1
ATOM 3090 N N . GLY A 1 386 ? -21.416 -19.153 12.039 1.00 51.84 386 GLY A N 1
ATOM 3091 C CA . GLY A 1 386 ? -21.727 -20.571 11.975 1.00 51.84 386 GLY A CA 1
ATOM 3092 C C . GLY A 1 386 ? -23.130 -20.741 11.414 1.00 51.84 386 GLY A C 1
ATOM 3093 O O . GLY A 1 386 ? -24.105 -20.273 12.008 1.00 51.84 386 GLY A O 1
ATOM 3094 N N . GLY A 1 387 ? -23.228 -21.380 10.250 1.00 45.34 387 GLY A N 1
ATOM 3095 C CA . GLY A 1 387 ? -24.501 -21.853 9.750 1.00 45.34 387 GLY A CA 1
ATOM 3096 C C . GLY A 1 387 ? -25.049 -22.822 10.785 1.00 45.34 387 GLY A C 1
ATOM 3097 O O . GLY A 1 387 ? -24.641 -23.978 10.830 1.00 45.34 387 GLY A O 1
ATOM 3098 N N . LYS A 1 388 ? -25.983 -22.366 11.623 1.00 39.84 388 LYS A N 1
ATOM 3099 C CA . LYS A 1 388 ? -26.978 -23.264 12.203 1.00 39.84 388 LYS A CA 1
ATOM 3100 C C . LYS A 1 388 ? -27.838 -23.745 11.034 1.00 39.84 388 LYS A C 1
ATOM 3102 O O . LYS A 1 388 ? -28.896 -23.185 10.760 1.00 39.84 388 LYS A O 1
ATOM 3107 N N . GLY A 1 389 ? -27.306 -24.714 10.293 1.00 41.50 389 GLY A N 1
ATOM 3108 C CA . GLY A 1 389 ? -28.042 -25.496 9.317 1.00 41.50 389 GLY A CA 1
ATOM 3109 C C . GLY A 1 389 ? -29.048 -26.345 10.073 1.00 41.50 389 GLY A C 1
ATOM 3110 O O . GLY A 1 389 ? -28.661 -27.232 10.832 1.00 41.50 389 GLY A O 1
ATOM 3111 N N . LYS A 1 390 ? -30.311 -25.950 9.924 1.00 33.38 390 LYS A N 1
ATOM 3112 C CA . LYS A 1 390 ? -31.501 -26.766 10.149 1.00 33.38 390 LYS A CA 1
ATOM 3113 C C . LYS A 1 390 ? -31.528 -27.961 9.207 1.00 33.38 390 LYS A C 1
ATOM 3115 O O . LYS A 1 390 ? -30.975 -27.818 8.092 1.00 33.38 390 LYS A O 1
#

Foldseek 3Di:
DDKDKDWDAADDPDPDPVVVVVLVVVVVVVVVVVPDDDDDDDDDDDDDDDDDPDPPPPDPRNHTDMDIHPDPVVVVVVVCVVPPDDCPDDDDDDDDCPDDDDQPPLCVVVVVCVVLQAFQDDPCVVVDDDDDRRDQDADDLCLLVRPADQLAPVDQAASVRHGWPDPVQDDPQWGCRDPNFKIKAAAQDALQDPVLPPCRLQLFLLLLLLVVLVVVVDPPSPDHNVNSVVSSVVSSVLVVVLDVVVPCPDPDRDDPVSQAQDWDDDPQKIKHKHKDFDDKFKDPDPDPVTDHPRNVVVVCQVPFFWWWKAFPSFIWTWGHDDQKIKIKGRNDADPDRYPHPGGGIMMMIGRDSNVVSSVVSNVVSDNDTGGMMIIMGMDMDIDGPDPPPD

Secondary structure (DSSP, 8-state):
-PPEEEEE--PPPPSSHHHHHHHHHHHHHHHHGGG-----------------------PPPSS-EEEEESSHHHHHHHHHHHSSS--SSPPPPP------PPPPGGGHHHHHHGGGSS-SS-TTGGGS--PPPPPPPPP-GGGGG-SS-TT-TT-SB-TTSPBTTSGGGEETTEEEEETTTEEEEE-S--TTSGGGGGGTTTTHHHHHHHHHHHHHHS-GGG--HHHHHHHHHHHHHHHHHHHHHH-S-TTPPPPGGGGTT--EEETTEEEEEEEEEEEEEEET---TTS--HHHHHHHHTTT-SEEEEEETTEEEEEEEETTEEEEEE---BSTTTS-TT-B--EEEEESSHHHHHHHHHHHH---STTEEEEEEEEEEEEEE------

Sequence (390 aa):
DGFYHLFDPYAPPPEDPKAQAKLDKAAQMTDDESKSQKSDTDSKAAKGKSKKKINMITPVGPVAGWTLYRSAESLTDRIKRTVKNGVNSPEFYTFELTSVKTAPRYSALNYKLSPLFKPDENPNHPFLKQKKPRPLVDEKMYWLNIDNIPWSRMNALNDLGFPRNTPKTMWKDWHIEFPGDLYSLWGSLPPTAERFGATRGKQHLANCILALVMTKACDFTAWTGTFLDGIVIQGDKYFQKVAAKIGETPNYELQVEDFDGVSEEIYPYNFTVKFEKVIFGFVYNLSPDRFNLSKALSYFFQKHTIGILACFEKNLAFGKIDASYFMFDCTTFGAPVWNPGQGGAYMLKCESLNRLVYVMTITLGVRGHNQLFHLYSATVNLEGKGGKGK

InterPro domains:
  IPR006928 Herpesvirus large tegument protein, USP domain [PF04843] (193-360)